Protein 3B55 (pdb70)

Radius of gyration: 21.85 Å; Cα contacts (8 Å, |Δi|>4): 757; chains: 1; bounding box: 53×56×57 Å

InterPro domains:
  IPR007815 Erythromycin esterase [PF05139] (102-435)
  IPR007815 Erythromycin esterase [cd14728] (72-435)
  IPR014622 Uncharacterised conserved protein UCP036794, erythromycin esterase-type [PIRSF036794] (24-443)
  IPR052036 Hydrolase/Phosphoribosyltransferase-associated [PTHR31299] (7-443)

Secondary structure (DSSP, 8-state):
---HHHHHHHHHHH-EEE----TTS-SGGGGGG---TT-SEEEEEES-TTBHHHH--HHHHHHHHHHS---EEEESS-HHHHHHHHHHHHHS-S-GGGTS-GGG-B---HHHHHHHHHHH-TT-S---EEE---S---HHHHHHHHHHHHHHHGGGTHHHHHHHHHHGGGS---TTTTS-HHHHHHHHHHHHHHHHHHHHTGGGGTTTSHHHHHHHHHHHHHHHHH-----TT-TTHHHHHHHH--HHHHHHHHHH-SEEEEEEHHHHSS---TTT-SS-HHHHHHHHHGGGEEEEEEEEEEEEEEEE-TTS-EEEEEE-----TTSHHHHHHTSS-SEEEEEGGG--HHHHHHHTS-EEEE---SB-BTTB-SEEEE-HHHH-SEEEEEEEE-B--B--

Nearest PDB structures (foldseek):
  3b55-assembly1_A  TM=1.003E+00  e=3.475E-79  Bacillus cereus ATCC 14579
  2qgm-assembly1_A  TM=9.489E-01  e=2.208E-39  Bacillus cereus ATCC 14579
  6xcs-assembly2_B  TM=7.764E-01  e=4.820E-17  Klebsiella pneumoniae

B-factor: mean 20.78, std 11.44, range [3.84, 71.62]

Foldseek 3Di:
DDDLVVLLVVCLVFWQFDPALQQPDDLVSVVVVPVLDQFWEEEEAAQALWFASSLSSLNVVVCCVVPVPAAEEEEQFAQQLLVQLQCCLQPVDDDNLVSGDQSNSFPSCVSSVVLSVVNVDPPDPGHHGYGYFQQFQACVLVVLLLVLCCVQPVVCCVVQVCLVVVLHVQRRHVSQLVDDLVVLVVNLVSLVSSLVSCVVCLVSRVNVDLSSLVNSVSSVSSNLRSCNSDDPVCQLVVQQSRQVNLVRQVSCCVRPIRYYYYYHLQQQFCAHVVVRHPDHSNVVPCVVRPSSYAYEYEAEAFEWTWAQEPVGRTDRPGTHDPPDSQAPRNSNLVNPHQKTKGFLVPDDDPSVVSLQDWTKGQNHDRYDDPPDDRIDIDRNSRGHRMYMYHYYTYTGRRDD

Organism: Bacillus cereus (strain ATCC 14579 / DSM 31 / CCUG 7414 / JCM 2152 / NBRC 15305 / NCIMB 9373 / NCTC 2599 / NRRL B-3711) (NCBI:txid226900)

Sequence (400 aa):
PYNTNQIAKWLEAHAKPLKTTNPTASLNDLKPLKNVGSASIVGLGEATHGAHEVFTKHRIVKYLVSEKGFTNLVLEEGWDRALELDRYVLTGKGNPSQHLTPVFKTKELDLLDWIRQYNANPKHKSKVRVIGDIQSVNENVYNNIIEYIKANNSKLLPRVEEKIKGLIPVTKDNTFESLTKEEKEKYVLDAKTISALLEENKSYLNGKSKEFAWIKQNARIIEQFTTLATPPDKPADFYLKHDIAYENAKWTEEHLGKTIVWGHNGHVSKTNLSFIYPKVAGQHLAEYYGKRYVSIGTSVYEGQYNVKNSDGEFGPYGTLKSDDPNSYNYIFGQVKKDQFFIDLRKANGVTKTWLNEQHPIFAGITTEGPDIPKTVDISLGKAFDILVQIQKVSPSQVHQ

Solvent-accessible surface area: 17874 Å² total

Structure (mmCIF, N/CA/C/O backbone):
data_3B55
#
_entry.id   3B55
#
_cell.length_a   49.893
_cell.length_b   67.710
_cell.length_c   119.898
_cell.angle_alpha   90.00
_cell.angle_beta   90.00
_cell.angle_gamma   90.00
#
_symmetry.space_group_name_H-M   'P 21 21 21'
#
loop_
_entity.id
_entity.type
_entity.pdbx_description
1 polymer 'Succinoglycan biosynthesis protein'
2 non-polymer 'CALCIUM ION'
3 water water
#
loop_
_atom_site.group_PDB
_atom_site.id
_atom_site.type_symbol
_atom_site.label_atom_id
_atom_site.label_alt_id
_atom_site.label_comp_id
_atom_site.label_asym_id
_atom_site.label_entity_id
_atom_site.label_seq_id
_atom_site.pdbx_PDB_ins_code
_atom_site.Cartn_x
_atom_site.Cartn_y
_atom_site.Cartn_z
_atom_site.occupancy
_atom_site.B_iso_or_equiv
_atom_site.auth_seq_id
_atom_site.auth_comp_id
_atom_site.auth_asym_id
_atom_site.auth_atom_id
_atom_site.pdbx_PDB_model_num
ATOM 1 N N . PRO A 1 36 ? 62.293 53.074 24.726 1.00 31.14 36 PRO A N 1
ATOM 2 C CA . PRO A 1 36 ? 61.612 53.952 25.719 1.00 32.41 36 PRO A CA 1
ATOM 3 C C . PRO A 1 36 ? 60.224 54.336 25.212 1.00 31.52 36 PRO A C 1
ATOM 4 O O . PRO A 1 36 ? 60.092 55.237 24.382 1.00 32.66 36 PRO A O 1
ATOM 6 N N . TYR A 1 37 ? 59.185 53.661 25.703 1.00 32.11 37 TYR A N 1
ATOM 7 C CA . TYR A 1 37 ? 57.829 53.957 25.243 1.00 31.25 37 TYR A CA 1
ATOM 8 C C . TYR A 1 37 ? 57.279 55.295 25.713 1.00 29.90 37 TYR A C 1
ATOM 9 O O . TYR A 1 37 ? 57.668 55.821 26.756 1.00 30.17 37 TYR A O 1
ATOM 18 N N . ASN A 1 38 ? 56.354 55.817 24.914 1.00 29.63 38 ASN A N 1
ATOM 19 C CA . ASN A 1 38 ? 55.698 57.105 25.128 1.00 29.61 38 ASN A CA 1
ATOM 20 C C . ASN A 1 38 ? 54.248 56.898 25.564 1.00 28.00 38 ASN A C 1
ATOM 21 O O . ASN A 1 38 ? 53.399 56.524 24.748 1.00 23.53 38 ASN A O 1
ATOM 26 N N . THR A 1 39 ? 53.970 57.163 26.841 1.00 26.28 39 THR A N 1
ATOM 27 C CA . THR A 1 39 ? 52.630 56.990 27.405 1.00 29.10 39 THR A CA 1
ATOM 28 C C . THR A 1 39 ? 51.526 57.800 26.719 1.00 29.02 39 THR A C 1
ATOM 29 O O . THR A 1 39 ? 50.347 57.512 26.911 1.00 29.40 39 THR A O 1
ATOM 33 N N . ASN A 1 40 ? 51.888 58.824 25.951 1.00 27.71 40 ASN A N 1
ATOM 34 C CA . ASN A 1 40 ? 50.872 59.602 25.259 1.00 28.10 40 ASN A CA 1
ATOM 35 C C . ASN A 1 40 ? 50.404 58.790 24.059 1.00 28.36 40 ASN A C 1
ATOM 36 O O . ASN A 1 40 ? 49.252 58.899 23.640 1.00 26.21 40 ASN A O 1
ATOM 41 N N . GLN A 1 41 ? 51.304 57.968 23.519 1.00 26.77 41 GLN A N 1
ATOM 42 C CA . GLN A 1 41 ? 50.985 57.113 22.377 1.00 28.21 41 GLN A CA 1
ATOM 43 C C . GLN A 1 41 ? 50.186 55.907 22.859 1.00 27.63 41 GLN A C 1
ATOM 44 O O . GLN A 1 41 ? 49.306 55.397 22.161 1.00 26.76 41 GLN A O 1
ATOM 50 N N . ILE A 1 42 ? 50.503 55.453 24.064 1.00 27.09 42 ILE A N 1
ATOM 51 C CA . ILE A 1 42 ? 49.807 54.316 24.648 1.00 25.35 42 ILE A CA 1
ATOM 52 C C . ILE A 1 42 ? 48.331 54.678 24.804 1.00 24.26 42 ILE A C 1
ATOM 53 O O . ILE A 1 42 ? 47.453 53.880 24.482 1.00 19.14 42 ILE A O 1
ATOM 58 N N . ALA A 1 43 ? 48.074 55.893 25.290 1.00 25.43 43 ALA A N 1
ATOM 59 C CA . ALA A 1 43 ? 46.712 56.376 25.504 1.00 26.61 43 ALA A CA 1
ATOM 60 C C . ALA A 1 43 ? 45.928 56.473 24.198 1.00 29.64 43 ALA A C 1
ATOM 61 O O . ALA A 1 43 ? 44.696 56.493 24.207 1.00 28.64 43 ALA A O 1
ATOM 63 N N . LYS A 1 44 ? 46.644 56.544 23.079 1.00 29.61 44 LYS A N 1
ATOM 64 C CA . LYS A 1 44 ? 46.005 56.629 21.775 1.00 31.62 44 LYS A CA 1
ATOM 65 C C . LYS A 1 44 ? 45.695 55.230 21.263 1.00 27.88 44 LYS A C 1
ATOM 66 O O . LYS A 1 44 ? 44.731 55.031 20.526 1.00 32.07 44 LYS A O 1
ATOM 72 N N . TRP A 1 45 ? 46.517 54.263 21.657 1.00 28.53 45 TRP A N 1
ATOM 73 C CA . TRP A 1 45 ? 46.319 52.871 21.258 1.00 24.63 45 TRP A CA 1
ATOM 74 C C . TRP A 1 45 ? 45.102 52.357 22.029 1.00 22.89 45 TRP A C 1
ATOM 75 O O . TRP A 1 45 ? 44.297 51.586 21.504 1.00 23.71 45 TRP A O 1
ATOM 86 N N . LEU A 1 46 ? 44.982 52.797 23.279 1.00 21.34 46 LEU A N 1
ATOM 87 C CA . LEU A 1 46 ? 43.868 52.410 24.141 1.00 21.25 46 LEU A CA 1
ATOM 88 C C . LEU A 1 46 ? 42.552 52.919 23.570 1.00 22.03 46 LEU A C 1
ATOM 89 O O . LEU A 1 46 ? 41.529 52.238 23.640 1.00 21.12 46 LEU A O 1
ATOM 94 N N . GLU A 1 47 ? 42.589 54.120 23.003 1.00 23.01 47 GLU A N 1
ATOM 95 C CA . GLU A 1 47 ? 41.405 54.738 22.421 1.00 25.93 47 GLU A CA 1
ATOM 96 C C . GLU A 1 47 ? 40.923 53.974 21.186 1.00 24.61 47 GLU A C 1
ATOM 97 O O . GLU A 1 47 ? 39.721 53.818 20.965 1.00 24.83 47 GLU A O 1
ATOM 103 N N . ALA A 1 48 ? 41.869 53.500 20.388 1.00 23.90 48 ALA A N 1
ATOM 104 C CA . ALA A 1 48 ? 41.544 52.765 19.175 1.00 25.62 48 ALA A CA 1
ATOM 105 C C . ALA A 1 48 ? 41.033 51.354 19.451 1.00 26.12 48 ALA A C 1
ATOM 106 O O . ALA A 1 48 ? 40.349 50.769 18.615 1.00 29.23 48 ALA A O 1
ATOM 108 N N . HIS A 1 49 ? 41.357 50.804 20.617 1.00 26.44 49 HIS A N 1
ATOM 109 C CA . HIS A 1 49 ? 40.915 49.450 20.951 1.00 24.82 49 HIS A CA 1
ATOM 110 C C . HIS A 1 49 ? 39.843 49.397 22.032 1.00 23.03 49 HIS A C 1
ATOM 111 O O . HIS A 1 49 ? 39.360 48.323 22.392 1.00 23.68 49 HIS A O 1
ATOM 118 N N . ALA A 1 50 ? 39.471 50.559 22.551 1.00 21.02 50 ALA A N 1
ATOM 119 C CA . ALA A 1 50 ? 38.459 50.616 23.589 1.00 17.82 50 ALA A CA 1
ATOM 120 C C . ALA A 1 50 ? 37.072 50.385 23.013 1.00 17.82 50 ALA A C 1
ATOM 121 O O . ALA A 1 50 ? 36.754 50.878 21.927 1.00 15.12 50 ALA A O 1
ATOM 123 N N . LYS A 1 51 ? 36.261 49.618 23.744 1.00 17.77 51 LYS A N 1
ATOM 124 C CA . LYS A 1 51 ? 34.886 49.333 23.347 1.00 15.46 51 LYS A CA 1
ATOM 125 C C . LYS A 1 51 ? 34.066 50.364 24.116 1.00 15.04 51 LYS A C 1
ATOM 126 O O . LYS A 1 51 ? 33.987 50.311 25.344 1.00 15.24 51 LYS A O 1
ATOM 132 N N . PRO A 1 52 ? 33.447 51.323 23.406 1.00 14.62 52 PRO A N 1
ATOM 133 C CA . PRO A 1 52 ? 32.646 52.363 24.059 1.00 15.02 52 PRO A CA 1
ATOM 134 C C . PRO A 1 52 ? 31.394 51.909 24.792 1.00 16.46 52 PRO A C 1
ATOM 135 O O . PRO A 1 52 ? 30.628 51.084 24.299 1.00 19.39 52 PRO A O 1
ATOM 139 N N . LEU A 1 53 ? 31.209 52.467 25.981 1.00 19.04 53 LEU A N 1
ATOM 140 C CA . LEU A 1 53 ? 30.051 52.191 26.816 1.00 21.69 53 LEU A CA 1
ATOM 141 C C . LEU A 1 5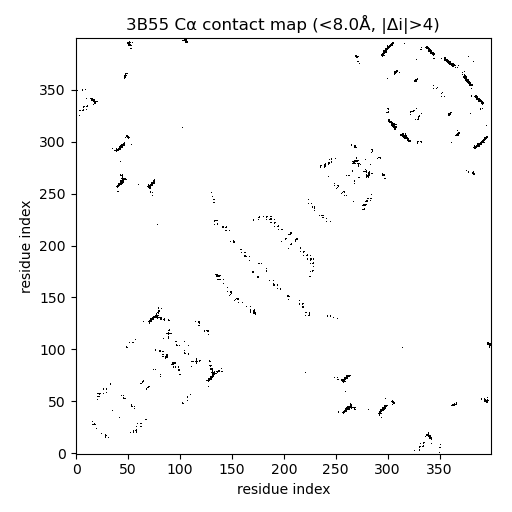3 ? 29.194 53.440 26.698 1.00 21.54 53 LEU A C 1
ATOM 142 O O . LEU A 1 53 ? 29.633 54.545 27.020 1.00 21.07 53 LEU A O 1
ATOM 147 N N . LYS A 1 54 ? 27.973 53.258 26.217 1.00 23.07 54 LYS A N 1
ATOM 148 C CA . LYS A 1 54 ? 27.052 54.365 26.005 1.00 19.81 54 LYS A CA 1
ATOM 149 C C . LYS A 1 54 ? 26.572 55.056 27.282 1.00 20.21 54 LYS A C 1
ATOM 150 O O . LYS A 1 54 ? 26.440 56.279 27.318 1.00 18.90 54 LYS A O 1
ATOM 156 N N . THR A 1 55 ? 26.315 54.283 28.333 1.00 19.52 55 THR A N 1
ATOM 157 C CA . THR A 1 55 ? 25.834 54.850 29.593 1.00 18.20 55 THR A CA 1
ATOM 158 C C . THR A 1 55 ? 26.267 53.982 30.768 1.00 19.35 55 THR A C 1
ATOM 159 O O . THR A 1 55 ? 26.954 52.977 30.585 1.00 17.70 55 THR A O 1
ATOM 163 N N . THR A 1 56 ? 25.853 54.390 31.968 1.00 18.73 56 THR A N 1
ATOM 164 C CA . THR A 1 56 ? 26.104 53.640 33.199 1.00 17.79 56 THR A CA 1
ATOM 165 C C . THR A 1 56 ? 24.725 53.361 33.818 1.00 17.45 56 THR A C 1
ATOM 166 O O . THR A 1 56 ? 24.617 52.826 34.920 1.00 16.20 56 THR A O 1
ATOM 170 N N . ASN A 1 57 ? 23.677 53.732 33.083 1.00 17.14 57 ASN A N 1
ATOM 171 C CA . ASN A 1 57 ? 22.291 53.533 33.515 1.00 16.29 57 ASN A CA 1
ATOM 172 C C . ASN A 1 57 ? 21.947 52.043 33.427 1.00 17.42 57 ASN A C 1
ATOM 173 O O . ASN A 1 57 ? 22.053 51.428 32.360 1.00 17.36 57 ASN A O 1
ATOM 178 N N . PRO A 1 58 ? 21.520 51.443 34.545 1.00 15.42 58 PRO A N 1
ATOM 179 C CA . PRO A 1 58 ? 21.170 50.018 34.569 1.00 15.93 58 PRO A CA 1
ATOM 180 C C . PRO A 1 58 ? 20.038 49.580 33.636 1.00 17.14 58 PRO A C 1
ATOM 181 O O . PRO A 1 58 ? 20.040 48.443 33.163 1.00 16.70 58 PRO A O 1
ATOM 185 N N . THR A 1 59 ? 19.084 50.470 33.369 1.00 18.76 59 THR A N 1
ATOM 186 C CA . THR A 1 59 ? 17.945 50.132 32.520 1.00 21.42 59 THR A CA 1
ATOM 187 C C . THR A 1 59 ? 18.163 50.391 31.035 1.00 22.39 59 THR A C 1
ATOM 188 O O . THR A 1 59 ? 17.284 50.116 30.223 1.00 23.71 59 THR A O 1
ATOM 192 N N . ALA A 1 60 ? 19.324 50.923 30.676 1.00 20.03 60 ALA A N 1
ATOM 193 C CA . ALA A 1 60 ? 19.611 51.185 29.274 1.00 20.46 60 ALA A CA 1
ATOM 194 C C . ALA A 1 60 ? 19.902 49.871 28.551 1.00 23.57 60 ALA A C 1
ATOM 195 O O . ALA A 1 60 ? 20.243 48.867 29.179 1.00 23.67 60 ALA A O 1
ATOM 19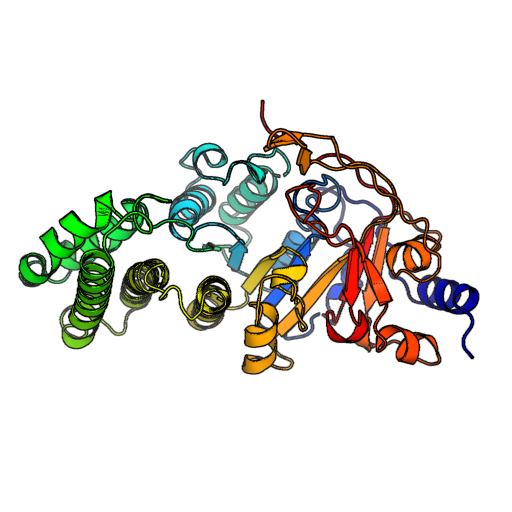7 N N . SER A 1 61 ? 19.751 49.884 27.230 1.00 22.34 61 SER A N 1
ATOM 198 C CA . SER A 1 61 ? 20.007 48.709 26.404 1.00 21.44 61 SER A CA 1
ATOM 199 C C . SER A 1 61 ? 21.362 48.086 26.753 1.00 22.17 61 SER A C 1
ATOM 200 O O . SER A 1 61 ? 22.307 48.793 27.089 1.00 20.15 61 SER A O 1
ATOM 203 N N . LEU A 1 62 ? 21.450 46.762 26.672 1.00 21.64 62 LEU A N 1
ATOM 204 C CA . LEU A 1 62 ? 22.687 46.048 26.981 1.00 22.05 62 LEU A CA 1
ATOM 205 C C . LEU A 1 62 ? 23.555 45.838 25.738 1.00 20.89 62 LEU A C 1
ATOM 206 O O . LEU A 1 62 ? 24.606 45.194 25.801 1.00 19.98 62 LEU A O 1
ATOM 211 N N . ASN A 1 63 ? 23.118 46.394 24.614 1.00 19.84 63 ASN A N 1
ATOM 212 C CA . ASN A 1 63 ? 23.838 46.241 23.354 1.00 21.68 63 ASN A CA 1
ATOM 213 C C . ASN A 1 63 ? 25.310 46.618 23.330 1.00 20.63 63 ASN A C 1
ATOM 214 O O . ASN A 1 63 ? 26.088 45.980 22.626 1.00 19.69 63 ASN A O 1
ATOM 219 N N . ASP A 1 64 ? 25.707 47.638 24.085 1.00 17.02 64 ASP A N 1
ATOM 220 C CA . ASP A 1 64 ? 27.109 48.034 24.083 1.00 16.33 64 ASP A CA 1
ATOM 221 C C . ASP A 1 64 ? 28.000 47.018 24.792 1.00 14.15 64 ASP A C 1
ATOM 222 O O . ASP A 1 64 ? 29.222 47.084 24.685 1.00 14.30 64 ASP A O 1
ATOM 227 N N . LEU A 1 65 ? 27.387 46.071 25.498 1.00 13.12 65 LEU A N 1
ATOM 228 C CA . LEU A 1 65 ? 28.139 45.043 26.222 1.00 15.44 65 LEU A CA 1
ATOM 229 C C . LEU A 1 65 ? 28.371 43.760 25.415 1.00 16.27 65 LEU A C 1
ATOM 230 O O . LEU A 1 65 ? 29.035 42.834 25.882 1.00 14.83 65 LEU A O 1
ATOM 235 N N . LYS A 1 66 ? 27.832 43.718 24.201 1.00 16.66 66 LYS A N 1
ATOM 236 C CA . LYS A 1 66 ? 27.972 42.553 23.333 1.00 19.05 66 LYS A CA 1
ATOM 237 C C . LYS A 1 66 ? 29.412 42.076 23.137 1.00 16.79 66 LYS A C 1
ATOM 238 O O . LYS A 1 66 ? 29.657 40.875 23.040 1.00 19.43 66 LYS A O 1
ATOM 244 N N . PRO A 1 67 ? 30.384 43.004 23.050 1.00 15.53 67 PRO A N 1
ATOM 245 C CA . PRO A 1 67 ? 31.785 42.593 22.863 1.00 14.63 67 PRO A CA 1
ATOM 246 C C . PRO A 1 67 ? 32.302 41.732 24.016 1.00 14.64 67 PRO A C 1
ATOM 247 O O . PRO A 1 67 ? 33.341 41.081 23.913 1.00 15.15 67 PRO A O 1
ATOM 251 N N . LEU A 1 68 ? 31.555 41.720 25.111 1.00 11.86 68 LEU A N 1
ATOM 252 C CA . LEU A 1 68 ? 31.938 40.959 26.293 1.00 13.83 68 LEU A CA 1
ATOM 253 C C . LEU A 1 68 ? 31.698 39.458 26.106 1.00 15.24 68 LEU A C 1
ATOM 254 O O . LEU A 1 68 ? 32.389 38.631 26.703 1.00 14.12 68 LEU A O 1
ATOM 259 N N . LYS A 1 69 ? 30.732 39.106 25.262 1.00 14.60 69 LYS A N 1
ATOM 260 C CA . LYS A 1 69 ? 30.421 37.698 25.024 1.00 16.63 69 LYS A CA 1
ATOM 261 C C . LYS A 1 69 ? 31.689 36.880 24.790 1.00 19.03 69 LYS A C 1
ATOM 262 O O . LYS A 1 69 ? 31.988 35.948 25.545 1.00 24.10 69 LYS A O 1
ATOM 268 N N . ASN A 1 70 ? 32.443 37.241 23.755 1.00 18.80 70 ASN A N 1
ATOM 269 C CA . ASN A 1 70 ? 33.662 36.517 23.437 1.00 19.62 70 ASN A CA 1
ATOM 270 C C . ASN A 1 70 ? 34.848 36.794 24.359 1.00 18.65 70 ASN A C 1
ATOM 271 O O . ASN A 1 70 ? 35.777 35.998 24.416 1.00 20.46 70 ASN A O 1
ATOM 284 N N . VAL A 1 72 ? 34.677 37.052 27.696 1.00 18.19 72 VAL A N 1
ATOM 285 C CA . VAL A 1 72 ? 34.449 36.146 28.816 1.00 17.64 72 VAL A CA 1
ATOM 286 C C . VAL A 1 72 ? 34.558 34.700 28.343 1.00 18.53 72 VAL A C 1
ATOM 287 O O . VAL A 1 72 ? 35.089 33.848 29.053 1.00 22.61 72 VAL A O 1
ATOM 291 N N . GLY A 1 73 ? 34.039 34.423 27.149 1.00 19.79 73 GLY A N 1
ATOM 292 C CA . GLY A 1 73 ? 34.107 33.078 26.598 1.00 16.12 73 GLY A CA 1
ATOM 293 C C . GLY A 1 73 ? 33.353 32.030 27.391 1.00 17.12 73 GLY A C 1
ATOM 294 O O . GLY A 1 73 ? 32.185 32.220 27.736 1.00 17.87 73 GLY A O 1
ATOM 295 N N . SER A 1 74 ? 34.025 30.918 27.678 1.00 15.64 74 SER A N 1
ATOM 296 C CA . SER A 1 74 ? 33.414 29.825 28.423 1.00 17.17 74 SER A CA 1
ATOM 297 C C . SER A 1 74 ? 33.827 29.791 29.903 1.00 16.69 74 SER A C 1
ATOM 298 O O . SER A 1 74 ? 33.694 28.767 30.566 1.00 18.15 74 SER A O 1
ATOM 301 N N . ALA A 1 75 ? 34.329 30.909 30.416 1.00 15.33 75 ALA A N 1
ATOM 302 C CA . ALA A 1 75 ? 34.739 30.985 31.819 1.00 14.41 75 ALA A CA 1
ATOM 303 C C . ALA A 1 75 ? 33.583 30.585 32.729 1.00 12.52 75 ALA A C 1
ATOM 304 O O . ALA A 1 75 ? 32.426 30.919 32.462 1.00 11.88 75 ALA A O 1
ATOM 306 N N . SER A 1 76 ? 33.906 29.884 33.811 1.00 10.28 76 SER A N 1
ATOM 307 C CA . SER A 1 76 ? 32.908 29.415 34.775 1.00 9.81 76 SER A CA 1
ATOM 308 C C . SER A 1 76 ? 32.670 30.418 35.897 1.00 6.64 76 SER A C 1
ATOM 309 O O . SER A 1 76 ? 31.631 30.402 36.560 1.00 8.01 76 SER A O 1
ATOM 312 N N . ILE A 1 77 ? 33.647 31.283 36.118 1.00 6.99 77 ILE A N 1
ATOM 313 C CA . ILE A 1 77 ? 33.551 32.245 37.195 1.00 7.42 77 ILE A CA 1
ATOM 314 C C . ILE A 1 77 ? 34.265 33.520 36.790 1.00 8.38 77 ILE A C 1
ATOM 315 O O . ILE A 1 77 ? 35.421 33.500 36.369 1.00 8.96 77 ILE A O 1
ATOM 320 N N . VAL A 1 78 ? 33.538 34.627 36.891 1.00 9.90 78 VAL A N 1
ATOM 321 C CA . VAL A 1 78 ? 34.031 35.941 36.506 1.00 7.90 78 VAL A CA 1
ATOM 322 C C . VAL A 1 78 ? 34.089 36.909 37.678 1.00 10.78 78 VAL A C 1
ATOM 323 O O . VAL A 1 78 ? 33.069 37.194 38.311 1.00 8.62 78 VAL A O 1
ATOM 327 N N . GLY A 1 79 ? 35.291 37.409 37.956 1.00 9.91 79 GLY A N 1
ATOM 328 C CA . GLY A 1 79 ? 35.471 38.360 39.036 1.00 7.08 79 GLY A CA 1
ATOM 329 C C . GLY A 1 79 ? 35.099 39.734 38.501 1.00 9.78 79 GLY A C 1
ATOM 330 O O . GLY A 1 79 ? 35.552 40.120 37.422 1.00 7.34 79 GLY A O 1
ATOM 331 N N . LEU A 1 80 ? 34.273 40.473 39.237 1.00 9.40 80 LEU A N 1
ATOM 332 C CA . LEU A 1 80 ? 33.848 41.801 38.805 1.00 6.79 80 LEU A CA 1
ATOM 333 C C . LEU A 1 80 ? 34.188 42.776 39.923 1.00 8.87 80 LEU A C 1
ATOM 334 O O . LEU A 1 80 ? 33.422 42.944 40.874 1.00 8.32 80 LEU A O 1
ATOM 339 N N . GLY A 1 81 ? 35.340 43.430 39.800 1.00 8.12 81 GLY A N 1
ATOM 340 C CA . GLY A 1 81 ? 35.761 44.345 40.848 1.00 3.97 81 GLY A CA 1
ATOM 341 C C . GLY A 1 81 ? 35.321 45.787 40.761 1.00 6.88 81 GLY A C 1
ATOM 342 O O . GLY A 1 81 ? 34.998 46.292 39.691 1.00 7.49 81 GLY A O 1
ATOM 343 N N . GLU A 1 82 ? 35.292 46.448 41.914 1.00 6.69 82 GLU A N 1
ATOM 344 C CA . GLU A 1 82 ? 34.915 47.859 41.975 1.00 10.20 82 GLU A CA 1
ATOM 345 C C . GLU A 1 82 ? 36.122 48.638 42.464 1.00 7.58 82 GLU A C 1
ATOM 346 O O . GLU A 1 82 ? 36.705 48.300 43.489 1.00 7.26 82 GLU A O 1
ATOM 352 N N . ALA A 1 83 ? 36.516 49.659 41.709 1.00 8.48 83 ALA A N 1
ATOM 353 C CA . ALA A 1 83 ? 37.677 50.461 42.076 1.00 12.07 83 ALA A CA 1
ATOM 354 C C . ALA A 1 83 ? 37.547 50.983 43.497 1.00 8.74 83 ALA A C 1
ATOM 355 O O . ALA A 1 83 ? 38.542 51.179 44.180 1.00 13.71 83 ALA A O 1
ATOM 357 N N . THR A 1 84 ? 36.312 51.192 43.930 1.00 10.79 84 THR A N 1
ATOM 358 C CA . THR A 1 84 ? 36.017 51.691 45.268 1.00 11.37 84 THR A CA 1
ATOM 359 C C . THR A 1 84 ? 34.605 51.291 45.674 1.00 10.45 84 THR A C 1
ATOM 360 O O . THR A 1 84 ? 33.755 51.053 44.815 1.00 11.14 84 THR A O 1
ATOM 364 N N . HIS A 1 85 ? 34.353 51.237 46.979 1.00 8.37 85 HIS A N 1
ATOM 365 C CA . HIS A 1 85 ? 33.026 50.887 47.473 1.00 9.34 85 HIS A CA 1
ATOM 366 C C . HIS A 1 85 ? 32.116 52.097 47.626 1.00 9.74 85 HIS A C 1
ATOM 367 O O . HIS A 1 85 ? 30.998 51.964 48.120 1.00 10.40 85 HIS A O 1
ATOM 374 N N . GLY A 1 86 ? 32.573 53.271 47.207 1.00 7.54 86 GLY A N 1
ATOM 375 C CA . GLY A 1 86 ? 31.737 54.449 47.370 1.00 8.99 86 GLY A CA 1
ATOM 376 C C . GLY A 1 86 ? 31.405 55.281 46.144 1.00 7.99 86 GLY A C 1
ATOM 377 O O . GLY A 1 86 ? 31.224 56.490 46.263 1.00 5.93 86 GLY A O 1
ATOM 378 N N . ALA A 1 87 ? 31.312 54.659 44.973 1.00 7.93 87 ALA A N 1
ATOM 379 C CA . ALA A 1 87 ? 30.977 55.404 43.762 1.00 10.52 87 ALA A CA 1
ATOM 380 C C . ALA A 1 87 ? 29.712 54.863 43.097 1.00 12.52 87 ALA A C 1
ATOM 381 O O . ALA A 1 87 ? 29.550 53.650 42.919 1.00 11.65 87 ALA A O 1
ATOM 383 N N . HIS A 1 88 ? 28.827 55.785 42.728 1.00 9.60 88 HIS A N 1
ATOM 384 C CA . HIS A 1 88 ? 27.552 55.472 42.091 1.00 9.38 88 HIS A CA 1
ATOM 385 C C . HIS A 1 88 ? 27.672 54.792 40.726 1.00 9.71 88 HIS A C 1
ATOM 386 O O . HIS A 1 88 ? 27.087 53.731 40.499 1.00 12.12 88 HIS A O 1
ATOM 393 N N . GLU A 1 89 ? 28.428 55.409 39.824 1.00 9.89 89 GLU A N 1
ATOM 394 C CA . GLU A 1 89 ? 28.612 54.892 38.468 1.00 11.30 89 GLU A CA 1
ATOM 395 C C . GLU A 1 89 ? 29.298 53.541 38.455 1.00 11.51 89 GLU A C 1
ATOM 396 O O . GLU A 1 89 ? 29.037 52.715 37.577 1.00 11.74 89 GLU A O 1
ATOM 402 N N . VAL A 1 90 ? 30.182 53.311 39.419 1.00 10.69 90 VAL A N 1
ATOM 403 C CA . VAL A 1 90 ? 30.872 52.035 39.473 1.00 11.90 90 VAL A CA 1
ATOM 404 C C . VAL A 1 90 ? 29.858 50.950 39.796 1.00 12.43 90 VAL A C 1
ATOM 405 O O . VAL A 1 90 ? 29.843 49.895 39.154 1.00 10.95 90 VAL A O 1
ATOM 409 N N . PHE A 1 91 ? 29.003 51.210 40.781 1.00 11.51 91 PHE A N 1
ATOM 410 C CA . PHE A 1 91 ? 27.976 50.241 41.146 1.00 11.74 91 PHE A CA 1
ATOM 411 C C . PHE A 1 91 ? 27.018 49.977 39.984 1.00 10.90 91 PHE A C 1
ATOM 412 O O . PHE A 1 91 ? 26.788 48.828 39.621 1.00 12.43 91 PHE A O 1
ATOM 420 N N . THR A 1 92 ? 26.461 51.035 39.395 1.00 10.30 92 THR A N 1
ATOM 421 C CA . THR A 1 92 ? 25.511 50.847 38.306 1.00 9.28 92 THR A CA 1
ATOM 422 C C . THR A 1 92 ? 26.103 50.168 37.078 1.00 9.28 92 THR A C 1
ATOM 423 O O . THR A 1 92 ? 25.417 49.397 36.411 1.00 7.23 92 THR A O 1
ATOM 435 N N . LYS A 1 94 ? 28.455 47.985 37.143 1.00 9.59 94 LYS A N 1
ATOM 436 C CA . LYS A 1 94 ? 28.643 46.585 37.501 1.00 8.41 94 LYS A CA 1
ATOM 437 C C . LYS A 1 94 ? 27.291 45.878 37.453 1.00 9.41 94 LYS A C 1
ATOM 438 O O . LYS A 1 94 ? 27.204 44.684 37.165 1.00 7.44 94 LYS A O 1
ATOM 444 N N . HIS A 1 95 ? 26.240 46.639 37.736 1.00 7.72 95 HIS A N 1
ATOM 445 C CA . HIS A 1 95 ? 24.881 46.127 37.710 1.00 8.27 95 HIS A CA 1
ATOM 446 C C . HIS A 1 95 ? 24.562 45.742 36.259 1.00 9.29 95 HIS A C 1
ATOM 447 O O . HIS A 1 95 ? 24.038 44.660 35.988 1.00 8.52 95 HIS A O 1
ATOM 454 N N . ARG A 1 96 ? 24.900 46.628 35.330 1.00 9.73 96 ARG A N 1
ATOM 455 C CA . ARG A 1 96 ? 24.652 46.378 33.917 1.00 6.74 96 ARG A CA 1
ATOM 456 C C . ARG A 1 96 ? 25.357 45.117 33.418 1.00 9.79 96 ARG A C 1
ATOM 457 O O . ARG A 1 96 ? 24.806 44.363 32.614 1.00 11.37 96 ARG A O 1
ATOM 465 N N . ILE A 1 97 ? 26.584 44.905 33.883 1.00 9.73 97 ILE A N 1
ATOM 466 C CA . ILE A 1 97 ? 27.366 43.743 33.482 1.00 9.97 97 ILE A CA 1
ATOM 467 C C . ILE A 1 97 ? 26.747 42.452 34.005 1.00 9.79 97 ILE A C 1
ATOM 468 O O . ILE A 1 97 ? 26.640 41.465 33.272 1.00 12.34 97 ILE A O 1
ATOM 473 N N . VAL A 1 98 ? 26.350 42.455 35.272 1.00 6.42 98 VAL A N 1
ATOM 474 C CA . VAL A 1 98 ? 25.710 41.280 35.846 1.00 8.77 98 VAL A CA 1
ATOM 475 C C . VAL A 1 98 ? 24.518 40.943 34.960 1.00 8.90 98 VAL A C 1
ATOM 476 O O . VAL A 1 98 ? 24.333 39.794 34.566 1.00 11.16 98 VAL A O 1
ATOM 480 N N . LYS A 1 99 ? 23.722 41.966 34.653 1.00 11.10 99 LYS A N 1
ATOM 481 C CA . LYS A 1 99 ? 22.544 41.827 33.802 1.00 11.89 99 LYS A CA 1
ATOM 482 C C . LYS A 1 99 ? 22.901 41.127 32.498 1.00 10.53 99 LYS A C 1
ATOM 483 O O . LYS A 1 99 ? 22.213 40.208 32.066 1.00 8.84 99 LYS A O 1
ATOM 489 N N . TYR A 1 100 ? 23.973 41.592 31.863 1.00 8.39 100 TYR A N 1
ATOM 490 C CA . TYR A 1 100 ? 24.429 41.013 30.607 1.00 9.46 100 TYR A CA 1
ATOM 491 C C . TYR A 1 100 ? 24.879 39.559 30.778 1.00 9.28 100 TYR A C 1
ATOM 492 O O . TYR A 1 100 ? 24.477 38.683 30.012 1.00 11.16 100 TYR A O 1
ATOM 501 N N . LEU A 1 101 ? 25.730 39.316 31.773 1.00 10.58 101 LEU A N 1
ATOM 502 C CA . LEU A 1 101 ? 26.235 37.980 32.040 1.00 11.50 101 LEU A CA 1
ATOM 503 C C . LEU A 1 101 ? 25.111 37.005 32.403 1.00 11.43 101 LEU A C 1
ATOM 504 O O . LEU A 1 101 ? 25.151 35.841 32.021 1.00 10.38 101 LEU A O 1
ATOM 509 N N . VAL A 1 102 ? 24.105 37.476 33.131 1.00 12.71 102 VAL A N 1
ATOM 510 C CA . VAL A 1 102 ? 22.990 36.607 33.509 1.00 11.78 102 VAL A CA 1
ATOM 511 C C . VAL A 1 102 ? 22.090 36.235 32.323 1.00 13.95 102 VAL A C 1
ATOM 512 O O . VAL A 1 102 ? 21.774 35.062 32.121 1.00 12.85 102 VAL A O 1
ATOM 516 N N . SER A 1 103 ? 21.682 37.224 31.532 1.00 15.44 103 SER A N 1
ATOM 517 C CA . SER A 1 103 ? 20.792 36.945 30.409 1.00 15.97 103 SER A CA 1
ATOM 518 C C . SER A 1 103 ? 21.444 36.548 29.082 1.00 17.85 103 SER A C 1
ATOM 519 O O . SER A 1 103 ? 20.753 36.086 28.178 1.00 18.68 103 SER A O 1
ATOM 522 N N . GLU A 1 104 ? 22.759 36.711 28.956 1.00 16.48 104 GLU A N 1
ATOM 523 C CA . GLU A 1 104 ? 23.434 36.342 27.716 1.00 16.69 104 GLU A CA 1
ATOM 524 C C . GLU A 1 104 ? 24.493 35.257 27.865 1.00 16.43 104 GLU A C 1
ATOM 525 O O . GLU A 1 104 ? 24.812 34.562 26.899 1.00 15.37 104 GLU A O 1
ATOM 531 N N . LYS A 1 105 ? 25.043 35.094 29.063 1.00 16.56 105 LYS A N 1
ATOM 532 C CA . LYS A 1 105 ? 26.080 34.086 29.232 1.00 15.46 105 LYS A CA 1
ATOM 533 C C . LYS A 1 105 ? 25.825 32.990 30.255 1.00 14.80 105 LYS A C 1
ATOM 534 O O . LYS A 1 105 ? 26.762 32.329 30.689 1.00 14.55 105 LYS A O 1
ATOM 540 N N . GLY A 1 106 ? 24.567 32.808 30.644 1.00 13.04 106 GLY A N 1
ATOM 541 C CA . GLY A 1 106 ? 24.212 31.755 31.587 1.00 10.13 106 GLY A CA 1
ATOM 542 C C . GLY A 1 106 ? 24.669 31.813 33.040 1.00 11.83 106 GLY A C 1
ATOM 543 O O . GLY A 1 106 ? 24.637 30.789 33.731 1.00 9.98 106 GLY A O 1
ATOM 544 N N . PHE A 1 107 ? 25.077 32.977 33.536 1.00 10.33 107 PHE A N 1
ATOM 545 C CA . PHE A 1 107 ? 25.502 33.041 34.931 1.00 9.10 107 PHE A CA 1
ATOM 546 C C . PHE A 1 107 ? 24.288 33.031 35.848 1.00 8.48 107 PHE A C 1
ATOM 547 O O . PHE A 1 107 ? 23.334 33.786 35.654 1.00 12.10 107 PHE A O 1
ATOM 555 N N . THR A 1 108 ? 24.330 32.159 36.848 1.00 7.29 108 THR A N 1
ATOM 556 C CA . THR A 1 108 ? 23.208 32.011 37.771 1.00 5.46 108 THR A CA 1
ATOM 557 C C . THR A 1 108 ? 23.500 32.278 39.250 1.00 7.40 108 THR A C 1
ATOM 558 O O . THR A 1 108 ? 22.630 32.065 40.101 1.00 7.57 108 THR A O 1
ATOM 562 N N . ASN A 1 109 ? 24.712 32.718 39.566 1.00 9.13 109 ASN A N 1
ATOM 563 C CA . ASN A 1 109 ? 25.046 33.001 40.954 1.00 7.80 109 ASN A CA 1
ATOM 564 C C . ASN A 1 109 ? 25.840 34.275 41.087 1.00 9.33 109 ASN A C 1
ATOM 565 O O . ASN A 1 109 ? 26.742 34.544 40.303 1.00 9.31 109 ASN A O 1
ATOM 570 N N . LEU A 1 110 ? 25.475 35.067 42.079 1.00 9.29 110 LEU A N 1
ATOM 571 C CA . LEU A 1 110 ? 26.166 36.306 42.348 1.00 10.34 110 LEU A CA 1
ATOM 572 C C . LEU A 1 110 ? 26.740 36.184 43.750 1.00 11.61 110 LEU A C 1
ATOM 573 O O . LEU A 1 110 ? 25.995 36.111 44.733 1.00 10.34 110 LEU A O 1
ATOM 578 N N . VAL A 1 111 ? 28.063 36.126 43.828 1.00 8.08 111 VAL A N 1
ATOM 579 C CA . VAL A 1 111 ? 28.740 36.036 45.104 1.00 10.35 111 VAL A CA 1
ATOM 580 C C . VAL A 1 111 ? 29.194 37.443 45.459 1.00 9.88 111 VAL A C 1
ATOM 581 O O . VAL A 1 111 ? 30.000 38.054 44.753 1.00 11.37 111 VAL A O 1
ATOM 585 N N . LEU A 1 112 ? 28.661 37.956 46.556 1.00 10.21 112 LEU A N 1
ATOM 586 C CA . LEU A 1 112 ? 28.991 39.298 47.003 1.00 12.39 112 LEU A CA 1
ATOM 587 C C . LEU A 1 112 ? 30.039 39.296 48.075 1.00 10.34 112 LEU A C 1
ATOM 588 O O . LEU A 1 112 ? 30.130 38.368 48.883 1.00 8.60 112 LEU A O 1
ATOM 593 N N . GLU A 1 113 ? 30.813 40.370 48.081 1.00 12.04 113 GLU A N 1
ATOM 594 C CA . GLU A 1 113 ? 31.832 40.556 49.079 1.00 13.33 113 GLU A CA 1
ATOM 595 C C . GLU A 1 113 ? 31.012 41.012 50.290 1.00 13.27 113 GLU A C 1
ATOM 596 O O . GLU A 1 113 ? 31.137 42.139 50.784 1.00 10.59 113 GLU A O 1
ATOM 602 N N . GLU A 1 114 ? 30.148 40.115 50.746 1.00 15.74 114 GLU A N 1
ATOM 603 C CA . GLU A 1 114 ? 29.271 40.378 51.877 1.00 17.22 114 GLU A CA 1
ATOM 604 C C . GLU A 1 114 ? 29.265 39.140 52.769 1.00 14.35 114 GLU A C 1
ATOM 605 O O . GLU A 1 114 ? 29.566 38.036 52.315 1.00 13.43 114 GLU A O 1
ATOM 611 N N . GLY A 1 115 ? 28.935 39.327 54.039 1.00 10.13 115 GLY A N 1
ATOM 612 C CA . GLY A 1 115 ? 28.904 38.204 54.954 1.00 10.05 115 GLY A CA 1
ATOM 613 C C . GLY A 1 115 ? 27.988 37.105 54.451 1.00 7.22 115 GLY A C 1
ATOM 614 O O . GLY A 1 115 ? 26.898 37.369 53.939 1.00 6.91 115 GLY A O 1
ATOM 615 N N . TRP A 1 116 ? 28.441 35.863 54.587 1.00 10.22 116 TRP A N 1
ATOM 616 C CA . TRP A 1 116 ? 27.664 34.713 54.156 1.00 11.70 116 TRP A CA 1
ATOM 617 C C . TRP A 1 116 ? 26.321 34.654 54.878 1.00 11.54 116 TRP A C 1
ATOM 618 O O . TRP A 1 116 ? 25.313 34.301 54.271 1.00 12.04 116 TRP A O 1
ATOM 629 N N . ASP A 1 117 ? 26.306 34.999 56.163 1.00 12.23 117 ASP A N 1
ATOM 630 C CA . ASP A 1 117 ? 25.063 34.967 56.930 1.00 16.09 117 ASP A CA 1
ATOM 631 C C . ASP A 1 117 ? 24.058 36.022 56.486 1.00 15.95 117 ASP A C 1
ATOM 632 O O . ASP A 1 117 ? 22.865 35.740 56.349 1.00 18.31 117 ASP A O 1
ATOM 637 N N . ARG A 1 118 ? 24.539 37.238 56.262 1.00 15.43 118 ARG A N 1
ATOM 638 C CA . ARG A 1 118 ? 23.672 38.328 55.850 1.00 14.11 118 ARG A CA 1
ATOM 639 C C . ARG A 1 118 ? 23.068 38.048 54.473 1.00 13.13 118 ARG A C 1
ATOM 640 O O . ARG A 1 118 ? 21.892 38.332 54.235 1.00 15.44 118 ARG A O 1
ATOM 648 N N . ALA A 1 119 ? 23.857 37.459 53.580 1.00 9.84 119 ALA A N 1
ATOM 649 C CA . ALA A 1 119 ? 23.373 37.151 52.236 1.00 7.46 119 ALA A CA 1
ATOM 650 C C . ALA A 1 119 ? 22.276 36.078 52.232 1.00 9.89 119 ALA A C 1
ATOM 651 O O . ALA A 1 119 ? 21.500 35.991 51.283 1.00 9.87 119 ALA A O 1
ATOM 653 N N . LEU A 1 120 ? 22.217 35.258 53.280 1.00 11.25 120 LEU A N 1
ATOM 654 C CA . LEU A 1 120 ? 21.186 34.228 53.369 1.00 11.01 120 LEU A CA 1
ATOM 655 C C . LEU A 1 120 ? 19.823 34.911 53.310 1.00 11.98 120 LEU A C 1
ATOM 656 O O . LEU A 1 120 ? 18.856 34.342 52.806 1.00 12.60 120 LEU A O 1
ATOM 661 N N . GLU A 1 121 ? 19.771 36.139 53.824 1.00 11.47 121 GLU A N 1
ATOM 662 C CA . GLU A 1 121 ? 18.551 36.939 53.853 1.00 12.20 121 GLU A CA 1
ATOM 663 C C . GLU A 1 121 ? 18.327 37.673 52.532 1.00 9.80 121 GLU A C 1
ATOM 664 O O . GLU A 1 121 ? 17.191 37.963 52.161 1.00 11.52 121 GLU A O 1
ATOM 670 N N . LEU A 1 122 ? 19.411 37.988 51.829 1.00 11.53 122 LEU A N 1
ATOM 671 C CA . LEU A 1 122 ? 19.296 38.681 50.554 1.00 12.05 122 LEU A CA 1
ATOM 672 C C . LEU A 1 122 ? 18.813 37.667 49.530 1.00 12.54 122 LEU A C 1
ATOM 673 O O . LEU A 1 122 ? 18.035 37.995 48.636 1.00 10.99 122 LEU A O 1
ATOM 678 N N . ASP A 1 123 ? 19.277 36.429 49.681 1.00 11.71 123 ASP A N 1
ATOM 679 C CA . ASP A 1 123 ? 18.894 35.349 48.787 1.00 11.63 123 ASP A CA 1
ATOM 680 C C . ASP A 1 123 ? 17.396 35.085 48.947 1.00 11.68 123 ASP A C 1
ATOM 681 O O . ASP A 1 123 ? 16.678 34.869 47.968 1.00 8.57 123 ASP A O 1
ATOM 686 N N . ARG A 1 124 ? 16.937 35.104 50.194 1.00 10.39 124 ARG A N 1
ATOM 687 C CA . ARG A 1 124 ? 15.530 34.886 50.495 1.00 14.83 124 ARG A CA 1
ATOM 688 C C . ARG A 1 124 ? 14.693 36.006 49.863 1.00 14.87 124 ARG A C 1
ATOM 689 O O . ARG A 1 124 ? 13.572 35.775 49.406 1.00 14.00 124 ARG A O 1
ATOM 697 N N . TYR A 1 125 ? 15.249 37.213 49.831 1.00 12.29 125 TYR A N 1
ATOM 698 C CA . TYR A 1 125 ? 14.556 38.349 49.240 1.00 11.36 125 TYR A CA 1
ATOM 699 C C . TYR A 1 125 ? 14.422 38.237 47.717 1.00 11.26 125 TYR A C 1
ATOM 700 O O . TYR A 1 125 ? 13.368 38.549 47.169 1.00 12.05 125 TYR A O 1
ATOM 709 N N . VAL A 1 126 ? 15.474 37.804 47.027 1.00 11.86 126 VAL A N 1
ATOM 710 C CA . VAL A 1 126 ? 15.386 37.685 45.577 1.00 11.69 126 VAL A CA 1
ATOM 711 C C . VAL A 1 126 ? 14.644 36.426 45.142 1.00 11.43 126 VAL A C 1
ATOM 712 O O . VAL A 1 126 ? 14.282 36.283 43.978 1.00 11.84 126 VAL A O 1
ATOM 716 N N . LEU A 1 127 ? 14.419 35.515 46.080 1.00 14.15 127 LEU A N 1
ATOM 717 C CA . LEU A 1 127 ? 13.711 34.279 45.776 1.00 16.53 127 LEU A CA 1
ATOM 718 C C . LEU A 1 127 ? 12.226 34.404 46.062 1.00 15.97 127 LEU A C 1
ATOM 719 O O . LEU A 1 127 ? 11.400 33.923 45.293 1.00 20.27 127 LEU A O 1
ATOM 724 N N . THR A 1 128 ? 11.894 35.041 47.181 1.00 17.67 128 THR A N 1
ATOM 725 C CA . THR A 1 128 ? 10.505 35.188 47.605 1.00 17.55 128 THR A CA 1
ATOM 726 C C . THR A 1 128 ? 9.985 36.615 47.682 1.00 17.72 128 THR A C 1
ATOM 727 O O . THR A 1 128 ? 8.789 36.821 47.865 1.00 21.99 128 THR A O 1
ATOM 731 N N . GLY A 1 129 ? 10.870 37.597 47.552 1.00 18.04 129 GLY A N 1
ATOM 732 C CA . GLY A 1 129 ? 10.441 38.983 47.628 1.00 20.16 129 GLY A CA 1
ATOM 733 C C . GLY A 1 129 ? 10.153 39.420 49.056 1.00 20.46 129 GLY A C 1
ATOM 734 O O . GLY A 1 129 ? 9.730 40.550 49.289 1.00 19.45 129 GLY A O 1
ATOM 735 N N . LYS A 1 130 ? 10.381 38.520 50.010 1.00 23.03 130 LYS A N 1
ATOM 736 C CA . LYS A 1 130 ? 10.142 38.804 51.423 1.00 24.22 130 LYS A CA 1
ATOM 737 C C . LYS A 1 130 ? 11.410 39.269 52.122 1.00 24.40 130 LYS A C 1
ATOM 738 O O . LYS A 1 130 ? 12.504 38.822 51.792 1.00 23.30 130 LYS A O 1
ATOM 744 N N . GLY A 1 131 ? 11.253 40.157 53.101 1.00 27.97 131 GLY A N 1
ATOM 745 C CA . GLY A 1 131 ? 12.392 40.658 53.849 1.00 27.44 131 GLY A CA 1
ATOM 746 C C . GLY A 1 131 ? 12.701 42.120 53.597 1.00 28.00 131 GLY A C 1
ATOM 747 O O . GLY A 1 131 ? 12.042 42.771 52.787 1.00 27.80 131 GLY A O 1
ATOM 748 N N . ASN A 1 132 ? 13.704 42.635 54.305 1.00 26.73 132 ASN A N 1
ATOM 749 C CA . ASN A 1 132 ? 14.130 44.023 54.156 1.00 26.93 132 ASN A CA 1
ATOM 750 C C . ASN A 1 132 ? 15.647 44.018 53.952 1.00 24.25 132 ASN A C 1
ATOM 751 O O . ASN A 1 132 ? 16.414 44.077 54.908 1.00 21.16 132 ASN A O 1
ATOM 756 N N . PRO A 1 133 ? 16.086 43.935 52.685 1.00 23.36 133 PRO A N 1
ATOM 757 C CA . PRO A 1 133 ? 17.474 43.906 52.223 1.00 23.59 133 PRO A CA 1
ATOM 758 C C . PRO A 1 133 ? 18.441 44.889 52.883 1.00 21.29 133 PRO A C 1
ATOM 759 O O . PRO A 1 133 ? 19.510 44.486 53.343 1.00 20.81 133 PRO A O 1
ATOM 763 N N . SER A 1 134 ? 18.071 46.165 52.933 1.00 17.02 134 SER A N 1
ATOM 764 C CA . SER A 1 134 ? 18.933 47.186 53.525 1.00 22.80 134 SER A CA 1
ATOM 765 C C . SER A 1 134 ? 19.245 46.929 54.998 1.00 21.81 134 SER A C 1
ATOM 766 O O . SER A 1 134 ? 20.202 47.477 55.549 1.00 23.98 134 SER A O 1
ATOM 769 N N . GLN A 1 135 ? 18.429 46.102 55.633 1.00 21.89 135 GLN A N 1
ATOM 770 C CA . GLN A 1 135 ? 18.600 45.780 57.043 1.00 22.87 135 GLN A CA 1
ATOM 771 C C . GLN A 1 135 ? 19.772 44.813 57.252 1.00 20.64 135 GLN A C 1
ATOM 772 O O . GLN A 1 135 ? 20.401 44.787 58.314 1.00 19.72 135 GLN A O 1
ATOM 778 N N . HIS A 1 136 ? 20.075 44.027 56.225 1.00 18.90 136 HIS A N 1
ATOM 779 C CA . HIS A 1 136 ? 21.148 43.043 56.314 1.00 18.86 136 HIS A CA 1
ATOM 780 C C . HIS A 1 136 ? 22.406 43.403 55.548 1.00 19.39 136 HIS A C 1
ATOM 781 O O . HIS A 1 136 ? 23.460 42.798 55.746 1.00 20.76 136 HIS A O 1
ATOM 788 N N . LEU A 1 137 ? 22.298 44.380 54.661 1.00 18.49 137 LEU A N 1
ATOM 789 C CA . LEU A 1 137 ? 23.463 44.804 53.903 1.00 13.91 137 LEU A CA 1
ATOM 790 C C . LEU A 1 137 ? 24.439 45.478 54.863 1.00 13.92 137 LEU A C 1
ATOM 791 O O . LEU A 1 137 ? 24.031 46.115 55.835 1.00 11.35 137 LEU A O 1
ATOM 796 N N . THR A 1 138 ? 25.729 45.324 54.593 1.00 12.42 138 THR A N 1
ATOM 797 C CA . THR A 1 138 ? 26.752 45.957 55.410 1.00 18.48 138 THR A CA 1
ATOM 798 C C . THR A 1 138 ? 26.561 47.462 55.210 1.00 16.99 138 THR A C 1
ATOM 799 O O . THR A 1 138 ? 26.209 47.906 54.111 1.00 15.91 138 THR A O 1
ATOM 803 N N . PRO A 1 139 ? 26.783 48.263 56.269 1.00 15.51 139 PRO A N 1
ATOM 804 C CA . PRO A 1 139 ? 26.632 49.724 56.225 1.00 16.94 139 PRO A CA 1
ATOM 805 C C . PRO A 1 139 ? 27.130 50.424 54.964 1.00 16.03 139 PRO A C 1
ATOM 806 O O . PRO A 1 139 ? 26.406 51.220 54.376 1.00 17.96 139 PRO A O 1
ATOM 810 N N . VAL A 1 140 ? 28.356 50.129 54.549 1.00 16.44 140 VAL A N 1
ATOM 811 C CA . VAL A 1 140 ? 28.912 50.756 53.359 1.00 19.47 140 VAL A CA 1
ATOM 812 C C . VAL A 1 140 ? 28.142 50.362 52.098 1.00 18.83 140 VAL A C 1
ATOM 813 O O . VAL A 1 140 ? 28.200 51.067 51.090 1.00 18.22 140 VAL A O 1
ATOM 817 N N . PHE A 1 141 ? 27.419 49.244 52.153 1.00 17.82 141 PHE A N 1
ATOM 818 C CA . PHE A 1 141 ? 26.640 48.795 51.000 1.00 13.49 141 PHE A CA 1
ATOM 819 C C . PHE A 1 141 ? 25.149 49.099 51.136 1.00 12.32 141 PHE A C 1
ATOM 820 O O . PHE A 1 141 ? 24.355 48.711 50.281 1.00 9.72 141 PHE A O 1
ATOM 828 N N . LYS A 1 142 ? 24.760 49.776 52.213 1.00 11.36 142 LYS A N 1
ATOM 829 C CA . LYS A 1 142 ? 23.357 50.133 52.378 1.00 15.05 142 LYS A CA 1
ATOM 830 C C . LYS A 1 142 ? 23.140 51.334 51.454 1.00 15.15 142 LYS A C 1
ATOM 831 O O . LYS A 1 142 ? 23.083 52.476 51.902 1.00 14.66 142 LYS A O 1
ATOM 837 N N . THR A 1 143 ? 23.032 51.072 50.158 1.00 15.08 143 THR A N 1
ATOM 838 C CA . THR A 1 143 ? 22.856 52.149 49.192 1.00 16.52 143 THR A CA 1
ATOM 839 C C . THR A 1 143 ? 21.742 51.831 48.214 1.00 14.84 143 THR A C 1
ATOM 840 O O . THR A 1 143 ? 21.332 50.685 48.073 1.00 14.54 143 THR A O 1
ATOM 844 N N . LYS A 1 144 ? 21.272 52.863 47.532 1.00 13.29 144 LYS A N 1
ATOM 845 C CA . LYS A 1 144 ? 20.206 52.736 46.556 1.00 13.69 144 LYS A CA 1
ATOM 846 C C . LYS A 1 144 ? 20.585 51.833 45.382 1.00 12.01 144 LYS A C 1
ATOM 847 O O . LYS A 1 144 ? 19.755 51.058 44.899 1.00 11.37 144 LYS A O 1
ATOM 853 N N . GLU A 1 145 ? 21.833 51.928 44.927 1.00 8.48 145 GLU A N 1
ATOM 854 C CA . GLU A 1 145 ? 22.283 51.120 43.798 1.00 9.86 145 GLU A CA 1
ATOM 855 C C . GLU A 1 145 ? 22.215 49.637 44.124 1.00 10.57 145 GLU A C 1
ATOM 856 O O . GLU A 1 145 ? 21.782 48.826 43.298 1.00 10.40 145 GLU A O 1
ATOM 870 N N . LEU A 1 147 ? 20.325 48.229 46.417 1.00 11.60 147 LEU A N 1
ATOM 871 C CA . LEU A 1 147 ? 18.934 47.815 46.511 1.00 14.14 147 LEU A CA 1
ATOM 872 C C . LEU A 1 147 ? 18.283 47.683 45.146 1.00 11.59 147 LEU A C 1
ATOM 873 O O . LEU A 1 147 ? 17.368 46.880 44.988 1.00 11.68 147 LEU A O 1
ATOM 878 N N . ASP A 1 148 ? 18.745 48.457 44.165 1.00 10.80 148 ASP A N 1
ATOM 879 C CA . ASP A 1 148 ? 18.177 48.352 42.815 1.00 15.49 148 ASP A CA 1
ATOM 880 C C . ASP A 1 148 ? 18.665 47.061 42.163 1.00 13.03 148 ASP A C 1
ATOM 881 O O . ASP A 1 148 ? 17.936 46.422 41.408 1.00 13.87 148 ASP A O 1
ATOM 886 N N . LEU A 1 149 ? 19.912 46.695 42.447 1.00 14.27 149 LEU A N 1
ATOM 887 C CA . LEU A 1 149 ? 20.491 45.477 41.898 1.00 11.42 149 LEU A CA 1
ATOM 888 C C . LEU A 1 149 ? 19.713 44.275 42.417 1.00 10.86 149 LEU A C 1
ATOM 889 O O . LEU A 1 149 ? 19.351 43.381 41.653 1.00 11.97 149 LEU A O 1
ATOM 894 N N . LEU A 1 150 ? 19.462 44.267 43.722 1.00 7.57 150 LEU A N 1
ATOM 895 C CA . LEU A 1 150 ? 18.729 43.181 44.355 1.00 7.32 150 LEU A CA 1
ATOM 896 C C . LEU A 1 150 ? 17.290 43.144 43.857 1.00 7.73 150 LEU A C 1
ATOM 897 O O . LEU A 1 150 ? 16.732 42.067 43.627 1.00 5.69 150 LEU A O 1
ATOM 902 N N . ASP A 1 151 ? 16.691 44.320 43.686 1.00 8.76 151 ASP A N 1
ATOM 903 C CA . ASP A 1 151 ? 15.322 44.383 43.200 1.00 9.34 151 ASP A CA 1
ATOM 904 C C . ASP A 1 151 ? 15.257 43.858 41.771 1.00 9.54 151 ASP A C 1
ATOM 905 O O . ASP A 1 151 ? 14.310 43.167 41.409 1.00 11.64 151 ASP A O 1
ATOM 910 N N . TRP A 1 152 ? 16.256 44.178 40.952 1.00 10.50 152 TRP A N 1
ATOM 911 C CA . TRP A 1 152 ? 16.255 43.672 39.584 1.00 9.80 152 TRP A CA 1
ATOM 912 C C . TRP A 1 152 ? 16.363 42.140 39.623 1.00 11.73 152 TRP A C 1
ATOM 913 O O . TRP A 1 152 ? 15.705 41.442 38.845 1.00 11.23 152 TRP A O 1
ATOM 924 N N . ILE A 1 153 ? 17.189 41.615 40.528 1.00 12.62 153 ILE A N 1
ATOM 925 C CA . ILE A 1 153 ? 17.341 40.170 40.622 1.00 12.96 153 ILE A CA 1
ATOM 926 C C . ILE A 1 153 ? 16.040 39.521 41.087 1.00 9.88 153 ILE A C 1
ATOM 927 O O . ILE A 1 153 ? 15.691 38.435 40.631 1.00 6.93 153 ILE A O 1
ATOM 932 N N . ARG A 1 154 ? 15.338 40.182 42.005 1.00 10.91 154 ARG A N 1
ATOM 933 C CA . ARG A 1 154 ? 14.066 39.675 42.511 1.00 10.41 154 ARG A CA 1
ATOM 934 C C . ARG A 1 154 ? 13.080 39.591 41.346 1.00 13.62 154 ARG A C 1
ATOM 935 O O . ARG A 1 154 ? 12.349 38.607 41.202 1.00 14.85 154 ARG A O 1
ATOM 943 N N . GLN A 1 155 ? 13.069 40.631 40.517 1.00 13.21 155 GLN A N 1
ATOM 944 C CA . GLN A 1 155 ? 12.176 40.692 39.363 1.00 14.66 155 GLN A CA 1
ATOM 945 C C . GLN A 1 155 ? 12.531 39.630 38.330 1.00 12.93 155 GLN A C 1
ATOM 946 O O . GLN A 1 155 ? 11.658 38.928 37.812 1.00 13.70 155 GLN A O 1
ATOM 952 N N . TYR A 1 156 ? 13.817 39.519 38.027 1.00 10.99 156 TYR A N 1
ATOM 953 C CA . TYR A 1 156 ? 14.284 38.535 37.068 1.00 11.91 156 TYR A CA 1
ATOM 954 C C . TYR A 1 156 ? 13.867 37.127 37.493 1.00 13.97 156 TYR A C 1
ATOM 955 O O . TYR A 1 156 ? 13.456 36.320 36.660 1.00 17.33 156 TYR A O 1
ATOM 964 N N . ASN A 1 157 ? 13.962 36.843 38.791 1.00 11.74 157 ASN A N 1
ATOM 965 C CA . ASN A 1 157 ? 13.610 35.526 39.322 1.00 13.65 157 ASN A CA 1
ATOM 966 C C . ASN A 1 157 ? 12.107 35.194 39.327 1.00 16.73 157 ASN A C 1
ATOM 967 O O . ASN A 1 157 ? 11.728 34.022 39.350 1.00 15.85 157 ASN A O 1
ATOM 972 N N . ALA A 1 158 ? 11.253 36.213 39.304 1.00 16.00 158 ALA A N 1
ATOM 973 C CA . ALA A 1 158 ? 9.811 35.982 39.319 1.00 17.22 158 ALA A CA 1
ATOM 974 C C . ALA A 1 158 ? 9.206 35.985 37.918 1.00 19.51 158 ALA A C 1
ATOM 975 O O . ALA A 1 158 ? 8.010 35.741 37.756 1.00 22.60 158 ALA A O 1
ATOM 977 N N . ASN A 1 159 ? 10.036 36.265 36.915 1.00 17.79 159 ASN A N 1
ATOM 978 C CA . ASN A 1 159 ? 9.601 36.301 35.520 1.00 14.69 159 ASN A CA 1
ATOM 979 C C . ASN A 1 159 ? 9.605 34.860 35.016 1.00 16.94 159 ASN A C 1
ATOM 980 O O . ASN A 1 159 ? 10.653 34.218 34.965 1.00 14.73 159 ASN A O 1
ATOM 985 N N . PRO A 1 160 ? 8.433 34.347 34.612 1.00 19.41 160 PRO A N 1
ATOM 986 C CA . PRO A 1 160 ? 8.239 32.981 34.105 1.00 21.42 160 PRO A CA 1
ATOM 987 C C . PRO A 1 160 ? 8.955 32.689 32.789 1.00 22.76 160 PRO A C 1
ATOM 988 O O . PRO A 1 160 ? 9.071 31.534 32.382 1.00 22.00 160 PRO A O 1
ATOM 992 N N . LYS A 1 161 ? 9.424 33.737 32.122 1.00 22.23 161 LYS A N 1
ATOM 993 C CA . LYS A 1 161 ? 10.094 33.579 30.840 1.00 23.66 161 LYS A CA 1
ATOM 994 C C . LYS A 1 161 ? 11.567 33.191 30.935 1.00 22.36 161 LYS A C 1
ATOM 995 O O . LYS A 1 161 ? 12.172 32.783 29.939 1.00 21.12 161 LYS A O 1
ATOM 1001 N N . HIS A 1 162 ? 12.145 33.315 32.125 1.00 18.02 162 HIS A N 1
ATOM 1002 C CA . HIS A 1 162 ? 13.540 32.942 32.314 1.00 15.47 162 HIS A CA 1
ATOM 1003 C C . HIS A 1 162 ? 13.542 31.537 32.905 1.00 14.62 162 HIS A C 1
ATOM 1004 O O . HIS A 1 162 ? 12.914 31.294 33.930 1.00 13.54 162 HIS A O 1
ATOM 1011 N N . LYS A 1 163 ? 14.234 30.609 32.252 1.00 15.39 163 LYS A N 1
ATOM 1012 C CA . LYS A 1 163 ? 14.270 29.231 32.728 1.00 17.30 163 LYS A CA 1
ATOM 1013 C C . LYS A 1 163 ? 15.319 28.995 33.805 1.00 17.41 163 LYS A C 1
ATOM 1014 O O . LYS A 1 163 ? 15.698 27.854 34.062 1.00 18.26 163 LYS A O 1
ATOM 1020 N N . SER A 1 164 ? 15.786 30.065 34.439 1.00 20.01 164 SER A N 1
ATOM 1021 C CA . SER A 1 164 ? 16.790 29.924 35.484 1.00 20.67 164 SER A CA 1
ATOM 1022 C C . SER A 1 164 ? 16.755 31.090 36.465 1.00 20.80 164 SER A C 1
ATOM 1023 O O . SER A 1 164 ? 16.435 32.217 36.091 1.00 20.90 164 SER A O 1
ATOM 1026 N N . LYS A 1 165 ? 17.088 30.806 37.721 1.00 20.91 165 LYS A N 1
ATOM 1027 C CA . LYS A 1 165 ? 17.096 31.819 38.769 1.00 17.99 165 LYS A CA 1
ATOM 1028 C C . LYS A 1 165 ? 18.512 32.180 39.207 1.00 16.30 165 LYS A C 1
ATOM 1029 O O . LYS A 1 165 ? 19.425 31.361 39.133 1.00 19.06 165 LYS A O 1
ATOM 1035 N N . VAL A 1 166 ? 18.672 33.413 39.674 1.00 10.38 166 VAL A N 1
ATOM 1036 C CA . VAL A 1 166 ? 19.955 33.908 40.150 1.00 7.99 166 VAL A CA 1
ATOM 1037 C C . VAL A 1 166 ? 19.977 33.812 41.671 1.00 9.72 166 VAL A C 1
ATOM 1038 O O . VAL A 1 166 ? 19.075 34.324 42.334 1.00 7.18 166 VAL A O 1
ATOM 1042 N N . ARG A 1 167 ? 20.999 33.148 42.216 1.00 10.57 167 ARG A N 1
ATOM 1043 C CA . ARG A 1 167 ? 21.142 32.986 43.663 1.00 9.99 167 ARG A CA 1
ATOM 1044 C C . ARG A 1 167 ? 22.132 34.014 44.199 1.00 11.22 167 ARG A C 1
ATOM 1045 O O . ARG A 1 167 ? 23.086 34.385 43.513 1.00 11.54 167 ARG A O 1
ATOM 1053 N N . VAL A 1 168 ? 21.905 34.475 45.424 1.00 9.77 168 VAL A N 1
ATOM 1054 C CA . VAL A 1 168 ? 22.792 35.449 46.041 1.00 7.33 168 VAL A CA 1
ATOM 1055 C C . VAL A 1 168 ? 23.560 34.819 47.190 1.00 9.52 168 VAL A C 1
ATOM 1056 O O . VAL A 1 168 ? 22.974 34.377 48.173 1.00 10.42 168 VAL A O 1
ATOM 1060 N N . ILE A 1 169 ? 24.881 34.788 47.057 1.00 9.23 169 ILE A N 1
ATOM 1061 C CA . ILE A 1 169 ? 25.749 34.206 48.080 1.00 9.93 169 ILE A CA 1
ATOM 1062 C C . ILE A 1 169 ? 26.706 35.246 48.666 1.00 9.53 169 ILE A C 1
ATOM 1063 O O . ILE A 1 169 ? 27.103 36.197 47.988 1.00 11.40 169 ILE A O 1
ATOM 1068 N N . GLY A 1 170 ? 27.067 35.049 49.929 1.00 8.52 170 GLY A N 1
ATOM 1069 C CA . GLY A 1 170 ? 27.995 35.939 50.599 1.00 6.34 170 GLY A CA 1
ATOM 1070 C C . GLY A 1 170 ? 29.275 35.171 50.897 1.00 10.11 170 GLY A C 1
ATOM 1071 O O . GLY A 1 170 ? 29.240 34.109 51.527 1.00 9.11 170 GLY A O 1
ATOM 1080 N N . ASP A 1 172 ? 31.996 36.638 52.492 1.00 11.53 172 ASP A N 1
ATOM 1081 C CA . ASP A 1 172 ? 32.697 37.199 53.648 1.00 12.48 172 ASP A CA 1
ATOM 1082 C C . ASP A 1 172 ? 32.291 36.570 54.979 1.00 14.02 172 ASP A C 1
ATOM 1083 O O . ASP A 1 172 ? 31.189 36.035 55.116 1.00 10.84 172 ASP A O 1
ATOM 1088 N N . ILE A 1 173 ? 33.189 36.659 55.960 1.00 16.36 173 ILE A N 1
ATOM 1089 C CA . ILE A 1 173 ? 32.966 36.083 57.286 1.00 17.49 173 ILE A CA 1
ATOM 1090 C C . ILE A 1 173 ? 33.315 37.012 58.454 1.00 19.56 173 ILE A C 1
ATOM 1091 O O . ILE A 1 173 ? 34.030 36.609 59.371 1.00 18.57 173 ILE A O 1
ATOM 1096 N N . GLN A 1 174 ? 32.816 38.240 58.437 1.00 18.19 174 GLN A N 1
ATOM 1097 C CA . GLN A 1 174 ? 33.111 39.163 59.519 1.00 20.86 174 GLN A CA 1
ATOM 1098 C C . GLN A 1 174 ? 32.245 38.804 60.724 1.00 19.60 174 GLN A C 1
ATOM 1099 O O . GLN A 1 174 ? 32.380 39.381 61.805 1.00 17.73 174 GLN A O 1
ATOM 1105 N N . SER A 1 175 ? 31.359 37.832 60.524 1.00 18.90 175 SER A N 1
ATOM 1106 C CA . SER A 1 175 ? 30.462 37.371 61.574 1.00 17.46 175 SER A CA 1
ATOM 1107 C C . SER A 1 175 ? 29.714 36.106 61.145 1.00 17.27 175 SER A C 1
ATOM 1108 O O . SER A 1 175 ? 29.688 35.743 59.971 1.00 16.43 175 SER A O 1
ATOM 1111 N N . VAL A 1 176 ? 29.115 35.436 62.120 1.00 18.32 176 VAL A N 1
ATOM 1112 C CA . VAL A 1 176 ? 28.344 34.221 61.888 1.00 18.28 176 VAL A CA 1
ATOM 1113 C C . VAL A 1 176 ? 27.098 34.354 62.746 1.00 18.56 176 VAL A C 1
ATOM 1114 O O . VAL A 1 176 ? 27.057 33.870 63.884 1.00 18.30 176 VAL A O 1
ATOM 1118 N N . ASN A 1 177 ? 26.084 35.016 62.205 1.00 14.74 177 ASN A N 1
ATOM 1119 C CA . ASN A 1 177 ? 24.856 35.223 62.956 1.00 19.54 177 ASN A CA 1
ATOM 1120 C C . ASN A 1 177 ? 24.090 33.932 63.205 1.00 17.21 177 ASN A C 1
ATOM 1121 O O . ASN A 1 177 ? 24.444 32.870 62.703 1.00 18.61 177 ASN A O 1
ATOM 1126 N N . GLU A 1 178 ? 23.025 34.043 63.983 1.00 21.10 178 GLU A N 1
ATOM 1127 C CA . GLU A 1 178 ? 22.205 32.906 64.359 1.00 21.81 178 GLU A CA 1
ATOM 1128 C C . GLU A 1 178 ? 21.496 32.164 63.217 1.00 21.56 178 GLU A C 1
ATOM 1129 O O . GLU A 1 178 ? 21.253 30.959 63.327 1.00 20.02 178 GLU A O 1
ATOM 1135 N N . ASN A 1 179 ? 21.170 32.846 62.122 1.00 18.06 179 ASN A N 1
ATOM 1136 C CA . ASN A 1 179 ? 20.490 32.158 61.025 1.00 19.27 179 ASN A CA 1
ATOM 1137 C C . ASN A 1 179 ? 21.312 31.004 60.464 1.00 18.87 179 ASN A C 1
ATOM 1138 O O . ASN A 1 179 ? 20.759 29.998 60.027 1.00 21.57 179 ASN A O 1
ATOM 1143 N N . VAL A 1 180 ? 22.632 31.140 60.483 1.00 17.63 180 VAL A N 1
ATOM 1144 C CA . VAL A 1 180 ? 23.495 30.076 59.983 1.00 15.43 180 VAL A CA 1
ATOM 1145 C C . VAL A 1 180 ? 23.365 28.859 60.896 1.00 14.73 180 VAL A C 1
ATOM 1146 O O . VAL A 1 180 ? 23.258 27.729 60.428 1.00 16.59 180 VAL A O 1
ATOM 1150 N N . TYR A 1 181 ? 23.380 29.107 62.203 1.00 15.48 181 TYR A N 1
ATOM 1151 C CA . TYR A 1 181 ? 23.259 28.051 63.200 1.00 18.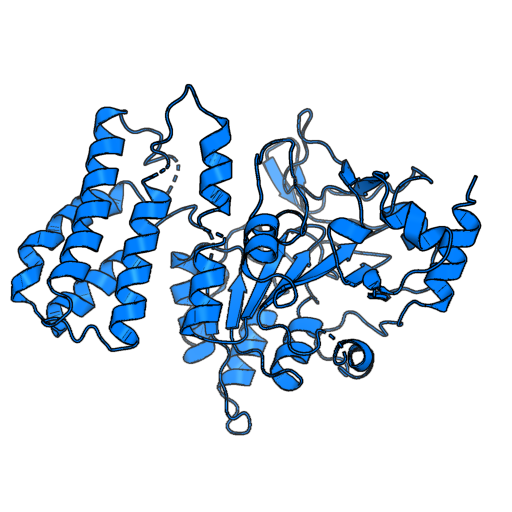71 181 TYR A CA 1
ATOM 1152 C C . TYR A 1 181 ? 21.895 27.368 63.122 1.00 20.26 181 TYR A C 1
ATOM 1153 O O . TYR A 1 181 ? 21.809 26.145 63.254 1.00 22.29 181 TYR A O 1
ATOM 1162 N N . ASN A 1 182 ? 20.836 28.151 62.909 1.00 21.42 182 ASN A N 1
ATOM 1163 C CA . ASN A 1 182 ? 19.496 27.584 62.811 1.00 21.51 182 ASN A CA 1
ATOM 1164 C C . ASN A 1 182 ? 19.330 26.705 61.579 1.00 21.02 182 ASN A C 1
ATOM 1165 O O . ASN A 1 182 ? 18.484 25.813 61.572 1.00 25.48 182 ASN A O 1
ATOM 1170 N N . ASN A 1 183 ? 20.113 26.951 60.532 1.00 20.52 183 ASN A N 1
ATOM 1171 C CA . ASN A 1 183 ? 20.022 26.111 59.335 1.00 21.17 183 ASN A CA 1
ATOM 1172 C C . ASN A 1 183 ? 20.526 24.713 59.666 1.00 22.94 183 ASN A C 1
ATOM 1173 O O . ASN A 1 183 ? 19.945 23.711 59.247 1.00 26.79 183 ASN A O 1
ATOM 1178 N N . ILE A 1 184 ? 21.620 24.655 60.419 1.00 23.11 184 ILE A N 1
ATOM 1179 C CA . ILE A 1 184 ? 22.205 23.383 60.821 1.00 20.73 184 ILE A CA 1
ATOM 1180 C C . ILE A 1 184 ? 21.282 22.690 61.819 1.00 21.75 184 ILE A C 1
ATOM 1181 O O . ILE A 1 184 ? 21.016 21.495 61.706 1.00 20.89 184 ILE A O 1
ATOM 1186 N N . ILE A 1 185 ? 20.802 23.447 62.799 1.00 23.48 185 ILE A N 1
ATOM 1187 C CA . ILE A 1 185 ? 19.896 22.913 63.814 1.00 26.05 185 ILE A CA 1
ATOM 1188 C C . ILE A 1 185 ? 18.642 22.316 63.162 1.00 28.93 185 ILE A C 1
ATOM 1189 O O . ILE A 1 185 ? 18.254 21.178 63.447 1.00 30.35 185 ILE A O 1
ATOM 1194 N N . GLU A 1 186 ? 18.021 23.091 62.279 1.00 28.65 186 GLU A N 1
ATOM 1195 C CA . GLU A 1 186 ? 16.805 22.669 61.596 1.00 31.79 186 GLU A CA 1
ATOM 1196 C C . GLU A 1 186 ? 16.944 21.426 60.730 1.00 31.80 186 GLU A C 1
ATOM 1197 O O . GLU A 1 186 ? 16.042 20.588 60.692 1.00 34.08 186 GLU A O 1
ATOM 1203 N N . TYR A 1 187 ? 18.072 21.301 60.040 1.00 32.50 187 TYR A N 1
ATOM 1204 C CA . TYR A 1 187 ? 18.302 20.159 59.161 1.00 31.24 187 TYR A CA 1
ATOM 1205 C C . TYR A 1 187 ? 18.553 18.852 59.918 1.00 30.16 187 TYR A C 1
ATOM 1206 O O . TYR A 1 187 ? 18.211 17.775 59.434 1.00 30.94 187 TYR A O 1
ATOM 1215 N N . ILE A 1 188 ? 19.158 18.946 61.098 1.00 29.17 188 ILE A N 1
ATOM 1216 C CA . ILE A 1 188 ? 19.446 17.765 61.902 1.00 29.52 188 ILE A CA 1
ATOM 1217 C C . ILE A 1 188 ? 18.174 17.302 62.594 1.00 31.50 188 ILE A C 1
ATOM 1218 O O . ILE A 1 188 ? 17.916 16.107 62.728 1.00 29.45 188 ILE A O 1
ATOM 1223 N N . LYS A 1 189 ? 17.387 18.273 63.033 1.00 30.89 189 LYS A N 1
ATOM 1224 C CA . LYS A 1 189 ? 16.130 18.021 63.719 1.00 34.47 189 LYS A CA 1
ATOM 1225 C C . LYS A 1 189 ? 15.179 17.296 62.768 1.00 36.17 189 LYS A C 1
ATOM 1226 O O . LYS A 1 189 ? 14.494 16.348 63.154 1.00 39.49 189 LYS A O 1
ATOM 1232 N N . ALA A 1 190 ? 15.171 17.738 61.514 1.00 32.58 190 ALA A N 1
ATOM 1233 C CA . ALA A 1 190 ? 14.314 17.166 60.486 1.00 34.74 190 ALA A CA 1
ATOM 1234 C C . ALA A 1 190 ? 14.818 15.845 59.885 1.00 34.76 190 ALA A C 1
ATOM 1235 O O . ALA A 1 190 ? 14.021 14.954 59.599 1.00 34.93 190 ALA A O 1
ATOM 1237 N N . ASN A 1 191 ? 16.127 15.706 59.693 1.00 33.75 191 ASN A N 1
ATOM 1238 C CA . ASN A 1 191 ? 16.653 14.477 59.105 1.00 34.91 191 ASN A CA 1
ATOM 1239 C C . ASN A 1 191 ? 17.184 13.403 60.044 1.00 35.90 191 ASN A C 1
ATOM 1240 O O . ASN A 1 191 ? 17.219 12.231 59.673 1.00 35.66 191 ASN A O 1
ATOM 1245 N N . ASN A 1 192 ? 17.611 13.787 61.241 1.00 35.95 192 ASN A N 1
ATOM 1246 C CA . ASN A 1 192 ? 18.144 12.816 62.194 1.00 36.83 192 ASN A CA 1
ATOM 1247 C C . ASN A 1 192 ? 18.203 13.454 63.574 1.00 36.84 192 ASN A C 1
ATOM 1248 O O . ASN A 1 192 ? 19.281 13.655 64.136 1.00 35.52 192 ASN A O 1
ATOM 1253 N N . SER A 1 193 ? 17.030 13.771 64.111 1.00 38.55 193 SER A N 1
ATOM 1254 C CA . SER A 1 193 ? 16.913 14.402 65.418 1.00 41.45 193 SER A CA 1
ATOM 1255 C C . SER A 1 193 ? 17.716 13.746 66.538 1.00 42.51 193 SER A C 1
ATOM 1256 O O . SER A 1 193 ? 18.024 14.392 67.536 1.00 41.71 193 SER A O 1
ATOM 1259 N N . LYS A 1 194 ? 18.055 12.471 66.386 1.00 43.36 194 LYS A N 1
ATOM 1260 C CA . LYS A 1 194 ? 18.820 11.777 67.417 1.00 45.75 194 LYS A CA 1
ATOM 1261 C C . LYS A 1 194 ? 20.201 12.408 67.608 1.00 44.86 194 LYS A C 1
ATOM 1262 O O . LYS A 1 194 ? 20.774 12.346 68.694 1.00 42.99 194 LYS A O 1
ATOM 1268 N N . LEU A 1 195 ? 20.718 13.035 66.553 1.00 43.14 195 LEU A N 1
ATOM 1269 C CA . LEU A 1 195 ? 22.036 13.673 66.586 1.00 43.10 195 LEU A CA 1
ATOM 1270 C C . LEU A 1 195 ? 22.087 15.049 67.252 1.00 40.95 195 LEU A C 1
ATOM 1271 O O . LEU A 1 195 ? 23.159 15.513 67.637 1.00 41.03 195 LEU A O 1
ATOM 1276 N N . LEU A 1 196 ? 20.937 15.694 67.400 1.00 39.94 196 LEU A N 1
ATOM 1277 C CA . LEU A 1 196 ? 20.890 17.032 67.982 1.00 40.21 196 LEU A CA 1
ATOM 1278 C C . LEU A 1 196 ? 21.653 17.257 69.290 1.00 41.06 196 LEU A C 1
ATOM 1279 O O . LEU A 1 196 ? 22.289 18.292 69.458 1.00 41.51 196 LEU A O 1
ATOM 1284 N N . PRO A 1 197 ? 21.593 16.310 70.237 1.00 42.57 197 PRO A N 1
ATOM 1285 C CA . PRO A 1 197 ? 22.319 16.522 71.494 1.00 44.08 197 PRO A CA 1
ATOM 1286 C C . PRO A 1 197 ? 23.818 16.758 71.324 1.00 46.23 197 PRO A C 1
ATOM 1287 O O . PRO A 1 197 ? 24.403 17.597 72.009 1.00 47.83 197 PRO A O 1
ATOM 1291 N N . ARG A 1 198 ? 24.424 16.016 70.402 1.00 47.05 198 ARG A N 1
ATOM 1292 C CA . ARG A 1 198 ? 25.855 16.111 70.118 1.00 46.85 198 ARG A CA 1
ATOM 1293 C C . ARG A 1 198 ? 26.261 17.468 69.540 1.00 46.33 198 ARG A C 1
ATOM 1294 O O . ARG A 1 198 ? 27.448 17.790 69.477 1.00 45.95 198 ARG A O 1
ATOM 1302 N N . VAL A 1 199 ? 25.283 18.269 69.123 1.00 43.55 199 VAL A N 1
ATOM 1303 C CA . VAL A 1 199 ? 25.582 19.577 68.525 1.00 44.00 199 VAL A CA 1
ATOM 1304 C C . VAL A 1 199 ? 24.909 20.779 69.206 1.00 43.25 199 VAL A C 1
ATOM 1305 O O . VAL A 1 199 ? 25.510 21.845 69.337 1.00 42.03 199 VAL A O 1
ATOM 1309 N N . GLU A 1 200 ? 23.671 20.572 69.645 1.00 43.58 200 GLU A N 1
ATOM 1310 C CA . GLU A 1 200 ? 22.835 21.571 70.296 1.00 44.07 200 GLU A CA 1
ATOM 1311 C C . GLU A 1 200 ? 23.478 22.678 71.125 1.00 43.11 200 GLU A C 1
ATOM 1312 O O . GLU A 1 200 ? 23.167 23.847 70.908 1.00 43.98 200 GLU A O 1
ATOM 1318 N N . GLU A 1 201 ? 24.335 22.365 72.091 1.00 39.33 201 GLU A N 1
ATOM 1319 C CA . GLU A 1 201 ? 24.921 23.475 72.836 1.00 38.84 201 GLU A CA 1
ATOM 1320 C C . GLU A 1 201 ? 26.371 23.791 72.529 1.00 34.40 201 GLU A C 1
ATOM 1321 O O . GLU A 1 201 ? 26.994 24.584 73.225 1.00 33.13 201 GLU A O 1
ATOM 1327 N N . LYS A 1 202 ? 26.909 23.156 71.498 1.00 31.18 202 LYS A N 1
ATOM 1328 C CA . LYS A 1 202 ? 28.251 23.470 71.062 1.00 28.91 202 LYS A CA 1
ATOM 1329 C C . LYS A 1 202 ? 27.941 24.748 70.289 1.00 25.11 202 LYS A C 1
ATOM 1330 O O . LYS A 1 202 ? 28.639 25.761 70.395 1.00 24.87 202 LYS A O 1
ATOM 1336 N N . ILE A 1 203 ? 26.831 24.692 69.556 1.00 23.97 203 ILE A N 1
ATOM 1337 C CA . ILE A 1 203 ? 26.357 25.817 68.757 1.00 27.26 203 ILE A CA 1
ATOM 1338 C C . ILE A 1 203 ? 25.777 26.888 69.683 1.00 27.05 203 ILE A C 1
ATOM 1339 O O . ILE A 1 203 ? 25.843 28.085 69.388 1.00 29.50 203 ILE A O 1
ATOM 1344 N N . LYS A 1 204 ? 25.209 26.452 70.803 1.00 28.35 204 LYS A N 1
ATOM 1345 C CA . LYS A 1 204 ? 24.612 27.378 71.754 1.00 28.26 204 LYS A CA 1
ATOM 1346 C C . LYS A 1 204 ? 25.692 28.252 72.384 1.00 25.50 204 LYS A C 1
ATOM 1347 O O . LYS A 1 204 ? 25.450 29.409 72.727 1.00 26.26 204 LYS A O 1
ATOM 1353 N N . GLY A 1 205 ? 26.885 27.690 72.535 1.00 22.88 205 GLY A N 1
ATOM 1354 C CA . GLY A 1 205 ? 27.987 28.434 73.113 1.00 20.12 205 GLY A CA 1
ATOM 1355 C C . GLY A 1 205 ? 28.686 29.263 72.049 1.00 18.33 205 GLY A C 1
ATOM 1356 O O . GLY A 1 205 ? 29.255 30.309 72.338 1.00 18.12 205 GLY A O 1
ATOM 1357 N N . LEU A 1 206 ? 28.633 28.799 70.806 1.00 20.35 206 LEU A N 1
ATOM 1358 C CA . LEU A 1 206 ? 29.269 29.501 69.694 1.00 18.34 206 LEU A CA 1
ATOM 1359 C C . LEU A 1 206 ? 28.520 30.751 69.243 1.00 17.18 206 LEU A C 1
ATOM 1360 O O . LEU A 1 206 ? 29.133 31.735 68.843 1.00 17.91 206 LEU A O 1
ATOM 1365 N N . ILE A 1 207 ? 27.196 30.707 69.318 1.00 19.14 207 ILE A N 1
ATOM 1366 C CA . ILE A 1 207 ? 26.364 31.822 68.886 1.00 20.61 207 ILE A CA 1
ATOM 1367 C C . ILE A 1 207 ? 26.759 33.186 69.453 1.00 22.48 207 ILE A C 1
ATOM 1368 O O . ILE A 1 207 ? 27.037 34.114 68.693 1.00 24.35 207 ILE A O 1
ATOM 1373 N N . PRO A 1 208 ? 26.803 33.328 70.788 1.00 23.30 208 PRO A N 1
ATOM 1374 C CA . PRO A 1 208 ? 27.172 34.614 71.388 1.00 23.56 208 PRO A CA 1
ATOM 1375 C C . PRO A 1 208 ? 28.578 35.147 71.100 1.00 24.21 208 PRO A C 1
ATOM 1376 O O . PRO A 1 208 ? 28.800 36.354 71.185 1.00 26.15 208 PRO A O 1
ATOM 1380 N N . VAL A 1 209 ? 29.526 34.275 70.766 1.00 23.76 209 VAL A N 1
ATOM 1381 C CA . VAL A 1 209 ? 30.886 34.745 70.493 1.00 18.93 209 VAL A CA 1
ATOM 1382 C C . VAL A 1 209 ? 31.212 34.969 69.017 1.00 20.34 209 VAL A C 1
ATOM 1383 O O . VAL A 1 209 ? 32.278 35.491 68.688 1.00 20.04 209 VAL A O 1
ATOM 1387 N N . THR A 1 210 ? 30.305 34.583 68.124 1.00 18.36 210 THR A N 1
ATOM 1388 C CA . THR A 1 210 ? 30.543 34.788 66.700 1.00 20.47 210 THR A CA 1
ATOM 1389 C C . THR A 1 210 ? 29.648 35.890 66.139 1.00 21.72 210 THR A C 1
ATOM 1390 O O . THR A 1 210 ? 29.610 36.096 64.927 1.00 20.96 210 THR A O 1
ATOM 1394 N N . LYS A 1 211 ? 28.925 36.601 67.002 1.00 26.99 211 LYS A N 1
ATOM 1395 C CA . LYS A 1 211 ? 28.053 37.664 66.512 1.00 29.93 211 LYS A CA 1
ATOM 1396 C C . LYS A 1 211 ? 28.828 38.808 65.861 1.00 31.49 211 LYS A C 1
ATOM 1397 O O . LYS A 1 211 ? 28.259 39.613 65.126 1.00 34.90 211 LYS A O 1
ATOM 1403 N N . ASP A 1 212 ? 30.127 38.872 66.137 1.00 31.75 212 ASP A N 1
ATOM 1404 C CA . ASP A 1 212 ? 31.010 39.878 65.554 1.00 32.85 212 ASP A CA 1
ATOM 1405 C C . ASP A 1 212 ? 32.459 39.627 65.962 1.00 35.72 212 ASP A C 1
ATOM 1406 O O . ASP A 1 212 ? 32.728 39.122 67.052 1.00 36.10 212 ASP A O 1
ATOM 1419 N N . ASN A 1 214 ? 34.852 41.379 67.096 1.00 41.16 214 ASN A N 1
ATOM 1420 C CA . ASN A 1 214 ? 35.305 41.939 68.357 1.00 43.82 214 ASN A CA 1
ATOM 1421 C C . ASN A 1 214 ? 35.021 41.034 69.541 1.00 40.90 214 ASN A C 1
ATOM 1422 O O . ASN A 1 214 ? 35.854 40.907 70.427 1.00 40.29 214 ASN A O 1
ATOM 1427 N N . THR A 1 215 ? 33.856 40.399 69.556 1.00 38.45 215 THR A N 1
ATOM 1428 C CA . THR A 1 215 ? 33.513 39.516 70.660 1.00 38.33 215 THR A CA 1
ATOM 1429 C C . THR A 1 215 ? 34.464 38.327 70.708 1.00 39.03 215 THR A C 1
ATOM 1430 O O . THR A 1 215 ? 34.978 37.975 71.770 1.00 40.81 215 THR A O 1
ATOM 1434 N N . PHE A 1 216 ? 34.716 37.724 69.551 1.00 35.87 216 PHE A N 1
ATOM 1435 C CA . PHE A 1 216 ? 35.588 36.559 69.483 1.00 33.06 216 PHE A CA 1
ATOM 1436 C C . PHE A 1 216 ? 37.073 36.824 69.738 1.00 31.24 216 PHE A C 1
ATOM 1437 O O . PHE A 1 216 ? 37.716 36.090 70.485 1.00 28.10 216 PHE A O 1
ATOM 1445 N N . GLU A 1 217 ? 37.629 37.851 69.107 1.00 33.40 217 GLU A N 1
ATOM 1446 C CA . GLU A 1 217 ? 39.044 38.155 69.288 1.00 35.77 217 GLU A CA 1
ATOM 1447 C C . GLU A 1 217 ? 39.331 38.696 70.681 1.00 36.16 217 GLU A C 1
ATOM 1448 O O . GLU A 1 217 ? 40.479 38.722 71.116 1.00 35.79 217 GLU A O 1
ATOM 1450 N N . SER A 1 218 ? 38.293 39.135 71.381 1.00 38.20 218 SER A N 1
ATOM 1451 C CA . SER A 1 218 ? 38.491 39.666 72.723 1.00 41.68 218 SER A CA 1
ATOM 1452 C C . SER A 1 218 ? 38.403 38.517 73.722 1.00 41.82 218 SER A C 1
ATOM 1453 O O . SER A 1 218 ? 38.259 38.730 74.927 1.00 44.72 218 SER A O 1
ATOM 1456 N N . LEU A 1 219 ? 38.490 37.295 73.206 1.00 37.44 219 LEU A N 1
ATOM 1457 C CA . LEU A 1 219 ? 38.420 36.101 74.039 1.00 33.96 219 LEU A CA 1
ATOM 1458 C C . LEU A 1 219 ? 39.822 35.678 74.452 1.00 33.83 219 LEU A C 1
ATOM 1459 O O . LEU A 1 219 ? 40.814 36.156 73.907 1.00 35.67 219 LEU A O 1
ATOM 1464 N N . THR A 1 220 ? 39.908 34.788 75.429 1.00 33.34 220 THR A N 1
ATOM 1465 C CA . THR A 1 220 ? 41.208 34.320 75.858 1.00 33.01 220 THR A CA 1
ATOM 1466 C C . THR A 1 220 ? 41.682 33.290 74.839 1.00 31.27 220 THR A C 1
ATOM 1467 O O . THR A 1 220 ? 40.881 32.565 74.242 1.00 29.05 220 THR A O 1
ATOM 1471 N N . LYS A 1 221 ? 42.990 33.257 74.630 1.00 29.25 221 LYS A N 1
ATOM 1472 C CA . LYS A 1 221 ? 43.616 32.325 73.707 1.00 29.69 221 LYS A CA 1
ATOM 1473 C C . LYS A 1 221 ? 43.014 30.935 73.874 1.00 29.38 221 LYS A C 1
ATOM 1474 O O . LYS A 1 221 ? 42.586 30.302 72.905 1.00 31.03 221 LYS A O 1
ATOM 1480 N N . GLU A 1 222 ? 42.981 30.471 75.116 1.00 27.84 222 GLU A N 1
ATOM 1481 C CA . GLU A 1 222 ? 42.437 29.158 75.425 1.00 26.76 222 GLU A CA 1
ATOM 1482 C C . GLU A 1 222 ? 40.959 29.042 75.009 1.00 23.78 222 GLU A C 1
ATOM 1483 O O . GLU A 1 222 ? 40.500 27.969 74.609 1.00 18.89 222 GLU A O 1
ATOM 1489 N N . GLU A 1 223 ? 40.223 30.149 75.091 1.00 22.40 223 GLU A N 1
ATOM 1490 C CA . GLU A 1 223 ? 38.801 30.173 74.726 1.00 22.96 223 GLU A CA 1
ATOM 1491 C C . GLU A 1 223 ? 38.538 30.069 73.229 1.00 23.23 223 GLU A C 1
ATOM 1492 O O . GLU A 1 223 ? 37.626 29.361 72.799 1.00 21.40 223 GLU A O 1
ATOM 1498 N N . LYS A 1 224 ? 39.330 30.789 72.443 1.00 21.19 224 LYS A N 1
ATOM 1499 C CA . LYS A 1 224 ? 39.176 30.796 70.995 1.00 21.81 224 LYS A CA 1
ATOM 1500 C C . LYS A 1 224 ? 39.492 29.417 70.431 1.00 21.16 224 LYS A C 1
ATOM 1501 O O . LYS A 1 224 ? 38.849 28.954 69.489 1.00 25.16 224 LYS A O 1
ATOM 1507 N N . GLU A 1 225 ? 40.487 28.767 71.021 1.00 20.66 225 GLU A N 1
ATOM 1508 C CA . GLU A 1 225 ? 40.897 27.445 70.581 1.00 22.21 225 GLU A CA 1
ATOM 1509 C C . GLU A 1 225 ? 39.840 26.380 70.865 1.00 21.32 225 GLU A C 1
ATOM 1510 O O . GLU A 1 225 ? 39.694 25.425 70.100 1.00 18.66 225 GLU A O 1
ATOM 1516 N N . LYS A 1 226 ? 39.110 26.543 71.965 1.00 20.90 226 LYS A N 1
ATOM 1517 C CA . LYS A 1 226 ? 38.064 25.596 72.317 1.00 23.19 226 LYS A CA 1
ATOM 1518 C C . LYS A 1 226 ? 36.901 25.744 71.336 1.00 23.09 226 LYS A C 1
ATOM 1519 O O . LYS A 1 226 ? 36.254 24.760 70.963 1.00 22.57 226 LYS A O 1
ATOM 1525 N N . TYR A 1 227 ? 36.645 26.980 70.918 1.00 20.81 227 TYR A N 1
ATOM 1526 C CA . TYR A 1 227 ? 35.568 27.249 69.979 1.00 20.70 227 TYR A CA 1
ATOM 1527 C C . TYR A 1 227 ? 35.990 26.750 68.611 1.00 22.98 227 TYR A C 1
ATOM 1528 O O . TYR A 1 227 ? 35.167 26.254 67.846 1.00 25.82 227 TYR A O 1
ATOM 1537 N N . VAL A 1 228 ? 37.279 26.865 68.307 1.00 21.08 228 VAL A N 1
ATOM 1538 C CA . VAL A 1 228 ? 37.779 26.379 67.031 1.00 19.61 228 VAL A CA 1
ATOM 1539 C C . VAL A 1 228 ? 37.515 24.876 66.993 1.00 19.55 228 VAL A C 1
ATOM 1540 O O . VAL A 1 228 ? 37.177 24.315 65.947 1.00 16.55 228 VAL A O 1
ATOM 1544 N N . LEU A 1 229 ? 37.676 24.223 68.143 1.00 19.71 229 LEU A N 1
ATOM 1545 C CA . LEU A 1 229 ? 37.451 22.784 68.230 1.00 21.23 229 LEU A CA 1
ATOM 1546 C C . LEU A 1 229 ? 35.975 22.444 68.192 1.00 19.60 229 LEU A C 1
ATOM 1547 O O . LEU A 1 229 ? 35.596 21.397 67.678 1.00 18.18 229 LEU A O 1
ATOM 1552 N N . ASP A 1 230 ? 35.143 23.314 68.756 1.00 19.64 230 ASP A N 1
ATOM 1553 C CA . ASP A 1 230 ? 33.711 23.071 68.744 1.00 21.21 230 ASP A CA 1
ATOM 1554 C C . ASP A 1 230 ? 33.208 23.090 67.306 1.00 19.29 230 ASP A C 1
ATOM 1555 O O . ASP A 1 230 ? 32.366 22.282 66.930 1.00 20.43 230 ASP A O 1
ATOM 1560 N N . ALA A 1 231 ? 33.738 24.007 66.503 1.00 17.82 231 ALA A N 1
ATOM 1561 C CA . ALA A 1 231 ? 33.337 24.122 65.102 1.00 19.56 231 ALA A CA 1
ATOM 1562 C C . ALA A 1 231 ? 33.811 22.905 64.307 1.00 20.74 231 ALA A C 1
ATOM 1563 O O . ALA A 1 231 ? 33.049 22.331 63.520 1.00 20.05 231 ALA A O 1
ATOM 1565 N N . LYS A 1 232 ? 35.070 22.517 64.511 1.00 22.82 232 LYS A N 1
ATOM 1566 C CA . LYS A 1 232 ? 35.625 21.358 63.816 1.00 23.97 232 LYS A CA 1
ATOM 1567 C C . LYS A 1 232 ? 34.768 20.144 64.122 1.00 23.43 232 LYS A C 1
ATOM 1568 O O . LYS A 1 232 ? 34.463 19.344 63.239 1.00 24.21 232 LYS A O 1
ATOM 1574 N N . THR A 1 233 ? 34.386 20.021 65.386 1.00 22.89 233 THR A N 1
ATOM 1575 C CA . THR A 1 233 ? 33.561 18.914 65.838 1.00 25.22 233 THR A CA 1
ATOM 1576 C C . THR A 1 233 ? 32.179 18.911 65.186 1.00 19.25 233 THR A C 1
ATOM 1577 O O . THR A 1 233 ? 31.671 17.854 64.825 1.00 19.86 233 THR A O 1
ATOM 1581 N N . ILE A 1 234 ? 31.566 20.081 65.042 1.00 17.32 234 ILE A N 1
ATOM 1582 C CA . ILE A 1 234 ? 30.250 20.156 64.419 1.00 16.15 234 ILE A CA 1
ATOM 1583 C C . ILE A 1 234 ? 30.329 19.652 62.984 1.00 16.85 234 ILE A C 1
ATOM 1584 O O . ILE A 1 234 ? 29.509 18.838 62.560 1.00 19.45 234 ILE A O 1
ATOM 1589 N N . SER A 1 235 ? 31.321 20.133 62.243 1.00 15.87 235 SER A N 1
ATOM 1590 C CA . SER A 1 235 ? 31.522 19.711 60.860 1.00 17.96 235 SER A CA 1
ATOM 1591 C C . SER A 1 235 ? 31.841 18.226 60.805 1.00 18.12 235 SER A C 1
ATOM 1592 O O . SER A 1 235 ? 31.348 17.504 59.938 1.00 19.87 235 SER A O 1
ATOM 1595 N N . ALA A 1 236 ? 32.683 17.774 61.727 1.00 17.62 236 ALA A N 1
ATOM 1596 C CA . ALA A 1 236 ? 33.046 16.365 61.777 1.00 18.77 236 ALA A CA 1
ATOM 1597 C C . ALA A 1 236 ? 31.793 15.527 62.033 1.00 19.81 236 ALA A C 1
ATOM 1598 O O . ALA A 1 236 ? 31.635 14.451 61.464 1.00 21.05 236 ALA A O 1
ATOM 1600 N N . LEU A 1 237 ? 30.899 16.024 62.881 1.00 20.24 237 LEU A N 1
ATOM 1601 C CA . LEU A 1 237 ? 29.679 15.287 63.181 1.00 23.51 237 LEU A CA 1
ATOM 1602 C C . LEU A 1 237 ? 28.801 15.108 61.948 1.00 25.02 237 LEU A C 1
ATOM 1603 O O . LEU A 1 237 ? 28.253 14.033 61.718 1.00 26.95 237 LEU A O 1
ATOM 1608 N N . LEU A 1 238 ? 28.655 16.164 61.158 1.00 25.23 238 LEU A N 1
ATOM 1609 C CA . LEU A 1 238 ? 27.834 16.081 59.960 1.00 25.36 238 LEU A CA 1
ATOM 1610 C C . LEU A 1 238 ? 28.452 15.132 58.933 1.00 26.47 238 LEU A C 1
ATOM 1611 O O . LEU A 1 238 ? 27.736 14.414 58.233 1.00 27.07 238 LEU A O 1
ATOM 1616 N N . GLU A 1 239 ? 29.782 15.119 58.864 1.00 29.97 239 GLU A N 1
ATOM 1617 C CA . GLU A 1 239 ? 30.501 14.276 57.912 1.00 33.72 239 GLU A CA 1
ATOM 1618 C C . GLU A 1 239 ? 30.410 12.771 58.183 1.00 33.88 239 GLU A C 1
ATOM 1619 O O . GLU A 1 239 ? 30.265 11.991 57.246 1.00 31.91 239 GLU A O 1
ATOM 1625 N N . GLU A 1 240 ? 30.502 12.354 59.445 1.00 35.62 240 GLU A N 1
ATOM 1626 C CA . GLU A 1 240 ? 30.420 10.923 59.745 1.00 38.23 240 GLU A CA 1
ATOM 1627 C C . GLU A 1 240 ? 28.996 10.379 59.786 1.00 37.61 240 GLU A C 1
ATOM 1628 O O . GLU A 1 240 ? 28.794 9.171 59.685 1.00 37.35 240 GLU A O 1
ATOM 1634 N N . ASN A 1 241 ? 28.016 11.265 59.941 1.00 37.96 241 ASN A N 1
ATOM 1635 C CA . ASN A 1 241 ? 26.612 10.860 59.966 1.00 37.33 241 ASN A CA 1
ATOM 1636 C C . ASN A 1 241 ? 25.984 11.191 58.621 1.00 38.33 241 ASN A C 1
ATOM 1637 O O . ASN A 1 241 ? 24.761 11.284 58.477 1.00 36.92 241 ASN A O 1
ATOM 1642 N N . LYS A 1 242 ? 26.860 11.366 57.641 1.00 37.25 242 LYS A N 1
ATOM 1643 C CA . LYS A 1 242 ? 26.486 11.698 56.278 1.00 38.02 242 LYS A CA 1
ATOM 1644 C C . LYS A 1 242 ? 25.339 10.812 55.770 1.00 39.59 242 LYS A C 1
ATOM 1645 O O . LYS A 1 242 ? 24.286 11.319 55.375 1.00 39.28 242 LYS A O 1
ATOM 1651 N N . SER A 1 243 ? 25.534 9.496 55.797 1.00 40.69 243 SER A N 1
ATOM 1652 C CA . SER A 1 243 ? 24.510 8.560 55.326 1.00 43.84 243 SER A CA 1
ATOM 1653 C C . SER A 1 243 ? 23.191 8.605 56.101 1.00 44.56 243 SER A C 1
ATOM 1654 O O . SER A 1 243 ? 22.152 8.213 55.577 1.00 44.49 243 SER A O 1
ATOM 1657 N N . TYR A 1 244 ? 23.225 9.058 57.348 1.00 46.62 244 TYR A N 1
ATOM 1658 C CA . TYR A 1 244 ? 22.001 9.121 58.145 1.00 47.59 244 TYR A CA 1
ATOM 1659 C C . TYR A 1 244 ? 21.374 10.511 58.030 1.00 46.61 244 TYR A C 1
ATOM 1660 O O . TYR A 1 244 ? 20.408 10.828 58.726 1.00 46.59 244 TYR A O 1
ATOM 1669 N N . LEU A 1 245 ? 21.934 11.331 57.143 1.00 44.73 245 LEU A N 1
ATOM 1670 C CA . LEU A 1 245 ? 21.470 12.696 56.927 1.00 42.30 245 LEU A CA 1
ATOM 1671 C C . LEU A 1 245 ? 21.205 13.002 55.449 1.00 42.67 245 LEU A C 1
ATOM 1672 O O . LEU A 1 245 ? 21.136 14.167 55.068 1.00 42.96 245 LEU A O 1
ATOM 1677 N N . ASN A 1 246 ? 21.056 11.968 54.622 1.00 42.75 246 ASN A N 1
ATOM 1678 C CA . ASN A 1 246 ? 20.812 12.157 53.189 1.00 41.80 246 ASN A CA 1
ATOM 1679 C C . ASN A 1 246 ? 21.978 12.984 52.642 1.00 40.77 246 ASN A C 1
ATOM 1680 O O . ASN A 1 246 ? 21.800 14.051 52.042 1.00 38.84 246 ASN A O 1
ATOM 1685 N N . GLY A 1 247 ? 23.180 12.458 52.863 1.00 41.60 247 GLY A N 1
ATOM 1686 C CA . GLY A 1 247 ? 24.403 13.120 52.435 1.00 44.19 247 GLY A CA 1
ATOM 1687 C C . GLY A 1 247 ? 24.713 13.332 50.963 1.00 44.13 247 GLY A C 1
ATOM 1688 O O . GLY A 1 247 ? 25.445 14.255 50.631 1.00 44.08 247 GLY A O 1
ATOM 1689 N N . LYS A 1 248 ? 24.181 12.503 50.073 1.00 44.59 248 LYS A N 1
ATOM 1690 C CA . LYS A 1 248 ? 24.472 12.679 48.651 1.00 45.08 248 LYS A CA 1
ATOM 1691 C C . LYS A 1 248 ? 23.658 13.820 48.047 1.00 41.68 248 LYS A C 1
ATOM 1692 O O . LYS A 1 248 ? 23.860 14.186 46.890 1.00 41.20 248 LYS A O 1
ATOM 1698 N N . SER A 1 249 ? 22.748 14.389 48.833 1.00 37.79 249 SER A N 1
ATOM 1699 C CA . SER A 1 249 ? 21.882 15.467 48.357 1.00 34.71 249 SER A CA 1
ATOM 1700 C C . SER A 1 249 ? 22.528 16.843 48.329 1.00 35.77 249 SER A C 1
ATOM 1701 O O . SER A 1 249 ? 23.571 17.076 48.935 1.00 34.29 249 SER A O 1
ATOM 1704 N N . LYS A 1 250 ? 21.867 17.755 47.626 1.00 37.83 250 LYS A N 1
ATOM 1705 C CA . LYS A 1 250 ? 22.325 19.123 47.480 1.00 39.24 250 LYS A CA 1
ATOM 1706 C C . LYS A 1 250 ? 22.015 19.973 48.706 1.00 39.21 250 LYS A C 1
ATOM 1707 O O . LYS A 1 250 ? 22.648 21.007 48.920 1.00 39.00 250 LYS A O 1
ATOM 1713 N N . GLU A 1 251 ? 21.047 19.542 49.511 1.00 36.03 251 GLU A N 1
ATOM 1714 C CA . GLU A 1 251 ? 20.702 20.289 50.714 1.00 34.68 251 GLU A CA 1
ATOM 1715 C C . GLU A 1 251 ? 21.732 19.992 51.796 1.00 33.30 251 GLU A C 1
ATOM 1716 O O . GLU A 1 251 ? 22.038 20.851 52.622 1.00 33.87 251 GLU A O 1
ATOM 1722 N N . PHE A 1 252 ? 22.262 18.773 51.808 1.00 30.31 252 PHE A N 1
ATOM 1723 C CA . PHE A 1 252 ? 23.271 18.433 52.798 1.00 27.66 252 PHE A CA 1
ATOM 1724 C C . PHE A 1 252 ? 24.539 19.200 52.450 1.00 25.64 252 PHE A C 1
ATOM 1725 O O . PHE A 1 252 ? 25.350 19.519 53.322 1.00 26.52 252 PHE A O 1
ATOM 1733 N N . ALA A 1 253 ? 24.704 19.494 51.165 1.00 25.94 253 ALA A N 1
ATOM 1734 C CA . ALA A 1 253 ? 25.867 20.244 50.709 1.00 25.08 253 ALA A CA 1
ATOM 1735 C C . ALA A 1 253 ? 25.808 21.628 51.339 1.00 24.72 253 ALA A C 1
ATOM 1736 O O . ALA A 1 253 ? 26.816 22.137 51.843 1.00 25.00 253 ALA A O 1
ATOM 1738 N N . TRP A 1 254 ? 24.622 22.229 51.316 1.00 22.07 254 TRP A N 1
ATOM 1739 C CA . TRP A 1 254 ? 24.431 23.548 51.901 1.00 22.45 254 TRP A CA 1
ATOM 1740 C C . TRP A 1 254 ? 24.769 23.539 53.385 1.00 20.76 254 TRP A C 1
ATOM 1741 O O . TRP A 1 254 ? 25.514 24.391 53.870 1.00 20.08 254 TRP A O 1
ATOM 1752 N N . ILE A 1 255 ? 24.206 22.576 54.106 1.00 17.65 255 ILE A N 1
ATOM 1753 C CA . ILE A 1 255 ? 24.425 22.463 55.545 1.00 15.51 255 ILE A CA 1
ATOM 1754 C C . ILE A 1 255 ? 25.908 22.383 55.869 1.00 16.83 255 ILE A C 1
ATOM 1755 O O . ILE A 1 255 ? 26.406 23.110 56.725 1.00 17.77 255 ILE A O 1
ATOM 1760 N N . LYS A 1 256 ? 26.606 21.503 55.162 1.00 15.82 256 LYS A N 1
ATOM 1761 C CA . LYS A 1 256 ? 28.035 21.307 55.348 1.00 15.65 256 LYS A CA 1
ATOM 1762 C C . LYS A 1 256 ? 28.810 22.621 55.189 1.00 15.83 256 LYS A C 1
ATOM 1763 O O . LYS A 1 256 ? 29.733 22.907 55.954 1.00 13.90 256 LYS A O 1
ATOM 1769 N N . GLN A 1 257 ? 28.417 23.425 54.204 1.00 17.61 257 GLN A N 1
ATOM 1770 C CA . GLN A 1 257 ? 29.076 24.697 53.946 1.00 18.01 257 GLN A CA 1
ATOM 1771 C C . GLN A 1 257 ? 28.788 25.690 55.065 1.00 16.91 257 GLN A C 1
ATOM 1772 O O . GLN A 1 257 ? 29.676 26.447 55.474 1.00 17.46 257 GLN A O 1
ATOM 1778 N N . ASN A 1 258 ? 27.549 25.687 55.553 1.00 17.16 258 ASN A N 1
ATOM 1779 C CA . ASN A 1 258 ? 27.157 26.565 56.650 1.00 18.49 258 ASN A CA 1
ATOM 1780 C C . ASN A 1 258 ? 28.053 26.270 57.852 1.00 15.97 258 ASN A C 1
ATOM 1781 O O . ASN A 1 258 ? 28.459 27.184 58.569 1.00 20.08 258 ASN A O 1
ATOM 1786 N N . ALA A 1 259 ? 28.359 24.992 58.072 1.00 16.21 259 ALA A N 1
ATOM 1787 C CA . ALA A 1 259 ? 29.222 24.601 59.189 1.00 14.23 259 ALA A CA 1
ATOM 1788 C C . ALA A 1 259 ? 30.644 25.059 58.874 1.00 11.29 259 ALA A C 1
ATOM 1789 O O . ALA A 1 259 ? 31.392 25.486 59.757 1.00 10.29 259 ALA A O 1
ATOM 1791 N N . ARG A 1 260 ? 31.008 24.964 57.602 1.00 12.13 260 ARG A N 1
ATOM 1792 C CA . ARG A 1 260 ? 32.329 25.376 57.151 1.00 12.49 260 ARG A CA 1
ATOM 1793 C C . ARG A 1 260 ? 32.558 26.858 57.464 1.00 11.95 260 ARG A C 1
ATOM 1794 O O . ARG A 1 260 ? 33.676 27.280 57.743 1.00 11.52 260 ARG A O 1
ATOM 1802 N N . ILE A 1 261 ? 31.494 27.650 57.406 1.00 11.32 261 ILE A N 1
ATOM 1803 C CA . ILE A 1 261 ? 31.601 29.078 57.685 1.00 10.34 261 ILE A CA 1
ATOM 1804 C C . ILE A 1 261 ? 32.024 29.325 59.136 1.00 9.79 261 ILE A C 1
ATOM 1805 O O . ILE A 1 261 ? 32.815 30.226 59.408 1.00 10.32 261 ILE A O 1
ATOM 1810 N N . ILE A 1 262 ? 31.489 28.527 60.057 1.00 8.37 262 ILE A N 1
ATOM 1811 C CA . ILE A 1 262 ? 31.810 28.648 61.474 1.00 9.37 262 ILE A CA 1
ATOM 1812 C C . ILE A 1 262 ? 33.293 28.360 61.707 1.00 9.26 262 ILE A C 1
ATOM 1813 O O . ILE A 1 262 ? 33.939 29.028 62.522 1.00 12.81 262 ILE A O 1
ATOM 1818 N N . GLU A 1 263 ? 33.833 27.362 61.008 1.00 12.42 263 GLU A N 1
ATOM 1819 C CA . GLU A 1 263 ? 35.252 27.038 61.140 1.00 11.97 263 GLU A CA 1
ATOM 1820 C C . GLU A 1 263 ? 36.098 28.167 60.555 1.00 11.01 263 GLU A C 1
ATOM 1821 O O . GLU A 1 263 ? 37.149 28.517 61.102 1.00 10.08 263 GLU A O 1
ATOM 1827 N N . GLN A 1 264 ? 35.641 28.724 59.434 1.00 9.00 264 GLN A N 1
ATOM 1828 C CA . GLN A 1 264 ? 36.368 29.808 58.787 1.00 11.34 264 GLN A CA 1
ATOM 1829 C C . GLN A 1 264 ? 36.458 31.004 59.722 1.00 13.96 264 GLN A C 1
ATOM 1830 O O . GLN A 1 264 ? 37.516 31.626 59.859 1.00 10.96 264 GLN A O 1
ATOM 1836 N N . PHE A 1 265 ? 35.342 31.314 60.373 1.00 10.43 265 PHE A N 1
ATOM 1837 C CA . PHE A 1 265 ? 35.308 32.436 61.288 1.00 10.49 265 PHE A CA 1
ATOM 1838 C C . PHE A 1 265 ? 36.178 32.199 62.522 1.00 11.05 265 PHE A C 1
ATOM 1839 O O . PHE A 1 265 ? 37.002 33.040 62.868 1.00 12.96 265 PHE A O 1
ATOM 1847 N N . THR A 1 266 ? 36.011 31.057 63.180 1.00 8.39 266 THR A N 1
ATOM 1848 C CA . THR A 1 266 ? 36.782 30.767 64.385 1.00 9.83 266 THR A CA 1
ATOM 1849 C C . THR A 1 266 ? 38.283 30.629 64.149 1.00 13.39 266 THR A C 1
ATOM 1850 O O . THR A 1 266 ? 39.089 31.141 64.930 1.00 9.64 266 THR A O 1
ATOM 1854 N N . THR A 1 267 ? 38.659 29.938 63.079 1.00 13.55 267 THR A N 1
ATOM 1855 C CA . THR A 1 267 ? 40.071 29.736 62.763 1.00 18.48 267 THR A CA 1
ATOM 1856 C C . THR A 1 267 ? 40.776 31.048 62.418 1.00 19.44 267 THR A C 1
ATOM 1857 O O . THR A 1 267 ? 41.879 31.314 62.902 1.00 19.55 267 THR A O 1
ATOM 1869 N N . LEU A 1 269 ? 40.082 34.046 63.364 1.00 15.59 269 LEU A N 1
ATOM 1870 C CA . LEU A 1 269 ? 40.229 34.891 64.539 1.00 17.25 269 LEU A CA 1
ATOM 1871 C C . LEU A 1 269 ? 40.951 34.259 65.717 1.00 19.82 269 LEU A C 1
ATOM 1872 O O . LEU A 1 269 ? 41.069 34.873 66.777 1.00 20.27 269 LEU A O 1
ATOM 1877 N N . ALA A 1 270 ? 41.427 33.033 65.523 1.00 19.81 270 ALA A N 1
ATOM 1878 C CA . ALA A 1 270 ? 42.158 32.315 66.557 1.00 23.77 270 ALA A CA 1
ATOM 1879 C C . ALA A 1 270 ? 43.637 32.383 66.203 1.00 24.83 270 ALA A C 1
ATOM 1880 O O . ALA A 1 270 ? 44.467 31.690 66.789 1.00 28.78 270 ALA A O 1
ATOM 1882 N N . THR A 1 271 ? 43.955 33.222 65.228 1.00 24.86 271 THR A N 1
ATOM 1883 C CA . THR A 1 271 ? 45.324 33.400 64.779 1.00 25.67 271 THR A CA 1
ATOM 1884 C C . THR A 1 271 ? 46.224 33.925 65.894 1.00 29.33 271 THR A C 1
ATOM 1885 O O . THR A 1 271 ? 45.890 34.891 66.579 1.00 29.04 271 THR A O 1
ATOM 1889 N N . PRO A 1 272 ? 47.385 33.289 66.085 1.00 31.04 272 PRO A N 1
ATOM 1890 C CA . PRO A 1 272 ? 48.319 33.716 67.128 1.00 33.29 272 PRO A CA 1
ATOM 1891 C C . PRO A 1 272 ? 48.965 35.069 66.832 1.00 35.37 272 PRO A C 1
ATOM 1892 O O . PRO A 1 272 ? 49.140 35.451 65.671 1.00 34.30 272 PRO A O 1
ATOM 1896 N N . PRO A 1 273 ? 49.321 35.819 67.885 1.00 37.21 273 PRO A N 1
ATOM 1897 C CA . PRO A 1 273 ? 49.950 37.132 67.718 1.00 36.82 273 PRO A CA 1
ATOM 1898 C C . PRO A 1 273 ? 51.320 37.121 67.035 1.00 36.28 273 PRO A C 1
ATOM 1899 O O . PRO A 1 273 ? 51.781 38.161 66.565 1.00 37.60 273 PRO A O 1
ATOM 1903 N N . ASP A 1 274 ? 51.977 35.965 66.976 1.00 34.09 274 ASP A N 1
ATOM 1904 C CA . ASP A 1 274 ? 53.294 35.905 66.341 1.00 36.25 274 ASP A CA 1
ATOM 1905 C C . ASP A 1 274 ? 53.204 35.746 64.825 1.00 34.69 274 ASP A C 1
ATOM 1906 O O . ASP A 1 274 ? 54.221 35.681 64.137 1.00 32.92 274 ASP A O 1
ATOM 1911 N N . LYS A 1 275 ? 51.979 35.683 64.314 1.00 35.34 275 LYS A N 1
ATOM 1912 C CA . LYS A 1 275 ? 51.737 35.558 62.881 1.00 35.25 275 LYS A CA 1
ATOM 1913 C C . LYS A 1 275 ? 50.560 36.461 62.517 1.00 33.69 275 LYS A C 1
ATOM 1914 O O . LYS A 1 275 ? 49.549 36.003 61.988 1.00 35.05 275 LYS A O 1
ATOM 1920 N N . PRO A 1 276 ? 50.690 37.768 62.791 1.00 31.75 276 PRO A N 1
ATOM 1921 C CA . PRO A 1 276 ? 49.659 38.772 62.509 1.00 30.63 276 PRO A CA 1
ATOM 1922 C C . PRO A 1 276 ? 49.141 38.823 61.073 1.00 28.85 276 PRO A C 1
ATOM 1923 O O . PRO A 1 276 ? 47.985 39.177 60.843 1.00 27.83 276 PRO A O 1
ATOM 1927 N N . ALA A 1 277 ? 49.982 38.476 60.106 1.00 27.11 277 ALA A N 1
ATOM 1928 C CA . ALA A 1 277 ? 49.552 38.522 58.713 1.00 26.99 277 ALA A CA 1
ATOM 1929 C C . ALA A 1 277 ? 48.562 37.409 58.352 1.00 25.01 277 ALA A C 1
ATOM 1930 O O . ALA A 1 277 ? 47.794 37.541 57.395 1.00 21.39 277 ALA A O 1
ATOM 1932 N N . ASP A 1 278 ? 48.571 36.323 59.120 1.00 24.43 278 ASP A N 1
ATOM 1933 C CA . ASP A 1 278 ? 47.672 35.200 58.851 1.00 23.59 278 ASP A CA 1
ATOM 1934 C C . ASP A 1 278 ? 46.186 35.526 58.988 1.00 21.93 278 ASP A C 1
ATOM 1935 O O . ASP A 1 278 ? 45.345 34.798 58.469 1.00 20.32 278 ASP A O 1
ATOM 1940 N N . PHE A 1 279 ? 45.853 36.600 59.695 1.00 18.55 279 PHE A N 1
ATOM 1941 C CA . PHE A 1 279 ? 44.453 36.985 59.849 1.00 19.36 279 PHE A CA 1
ATOM 1942 C C . PHE A 1 279 ? 43.875 37.271 58.463 1.00 18.98 279 PHE A C 1
ATOM 1943 O O . PHE A 1 279 ? 42.769 36.834 58.122 1.00 14.89 279 PHE A O 1
ATOM 1951 N N . TYR A 1 280 ? 44.654 38.003 57.671 1.00 18.27 280 TYR A N 1
ATOM 1952 C CA . TYR A 1 280 ? 44.275 38.390 56.319 1.00 17.72 280 TYR A CA 1
ATOM 1953 C C . TYR A 1 280 ? 44.430 37.262 55.318 1.00 17.88 280 TYR A C 1
ATOM 1954 O O . TYR A 1 280 ? 43.637 37.148 54.386 1.00 16.96 280 TYR A O 1
ATOM 1963 N N . LEU A 1 281 ? 45.457 36.439 55.502 1.00 15.90 281 LEU A N 1
ATOM 1964 C CA . LEU A 1 281 ? 45.678 35.317 54.604 1.00 17.02 281 LEU A CA 1
ATOM 1965 C C . LEU A 1 281 ? 44.464 34.408 54.725 1.00 16.21 281 LEU A C 1
ATOM 1966 O O . LEU A 1 281 ? 43.879 34.009 53.724 1.00 16.82 281 LEU A O 1
ATOM 1971 N N . LYS A 1 282 ? 44.085 34.103 55.964 1.00 13.99 282 LYS A N 1
ATOM 1972 C CA . LYS A 1 282 ? 42.943 33.241 56.219 1.00 16.22 282 LYS A CA 1
ATOM 1973 C C . LYS A 1 282 ? 41.654 33.909 55.768 1.00 14.13 282 LYS A C 1
ATOM 1974 O O . LYS A 1 282 ? 40.732 33.232 55.320 1.00 10.79 282 LYS A O 1
ATOM 1980 N N . HIS A 1 283 ? 41.584 35.233 55.883 1.00 14.90 283 HIS A N 1
ATOM 1981 C CA . HIS A 1 283 ? 40.373 35.931 55.478 1.00 14.45 283 HIS A CA 1
ATOM 1982 C C . HIS A 1 283 ? 40.064 35.670 54.013 1.00 11.10 283 HIS A C 1
ATOM 1983 O O . HIS A 1 283 ? 38.980 35.199 53.686 1.00 10.37 283 HIS A O 1
ATOM 1990 N N . ASP A 1 284 ? 41.015 35.950 53.127 1.00 10.44 284 ASP A N 1
ATOM 1991 C CA . ASP A 1 284 ? 40.751 35.747 51.708 1.00 11.77 284 ASP A CA 1
ATOM 1992 C C . ASP A 1 284 ? 40.799 34.296 51.256 1.00 11.24 284 ASP A C 1
ATOM 1993 O O . ASP A 1 284 ? 40.308 33.970 50.183 1.00 10.72 284 ASP A O 1
ATOM 1998 N N . ILE A 1 285 ? 41.399 33.426 52.060 1.00 11.57 285 ILE A N 1
ATOM 1999 C CA . ILE A 1 285 ? 41.408 32.021 51.704 1.00 11.34 285 ILE A CA 1
ATOM 2000 C C . ILE A 1 285 ? 39.932 31.607 51.827 1.00 10.59 285 ILE A C 1
ATOM 2001 O O . ILE A 1 285 ? 39.384 30.963 50.940 1.00 8.91 285 ILE A O 1
ATOM 2006 N N . ALA A 1 286 ? 39.292 32.024 52.916 1.00 9.30 286 ALA A N 1
ATOM 2007 C CA . ALA A 1 286 ? 37.887 31.716 53.163 1.00 9.37 286 ALA A CA 1
ATOM 2008 C C . ALA A 1 286 ? 36.970 32.281 52.069 1.00 8.66 286 ALA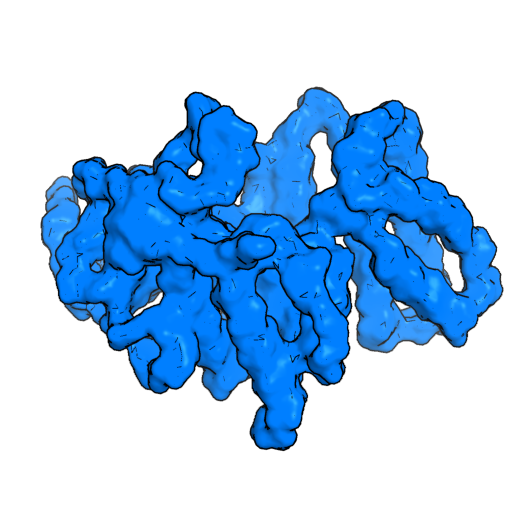 A C 1
ATOM 2009 O O . ALA A 1 286 ? 36.095 31.574 51.572 1.00 10.33 286 ALA A O 1
ATOM 2019 N N . TYR A 1 288 ? 37.705 32.954 49.106 1.00 6.80 288 TYR A N 1
ATOM 2020 C CA . TYR A 1 288 ? 38.049 32.174 47.917 1.00 5.65 288 TYR A CA 1
ATOM 2021 C C . TYR A 1 288 ? 37.286 30.861 47.941 1.00 5.68 288 TYR A C 1
ATOM 2022 O O . TYR A 1 288 ? 36.670 30.474 46.945 1.00 6.14 288 TYR A O 1
ATOM 2031 N N . GLU A 1 289 ? 37.341 30.187 49.091 1.00 6.11 289 GLU A N 1
ATOM 2032 C CA . GLU A 1 289 ? 36.680 28.897 49.279 1.00 13.05 289 GLU A CA 1
ATOM 2033 C C . GLU A 1 289 ? 35.175 29.001 49.098 1.00 10.18 289 GLU A C 1
ATOM 2034 O O . GLU A 1 289 ? 34.551 28.113 48.520 1.00 13.68 289 GLU A O 1
ATOM 2040 N N . ASN A 1 290 ? 34.597 30.091 49.589 1.00 7.25 290 ASN A N 1
ATOM 2041 C CA . ASN A 1 290 ? 33.160 30.290 49.481 1.00 9.58 290 ASN A CA 1
ATOM 2042 C C . ASN A 1 290 ? 32.746 30.578 48.048 1.00 6.86 290 ASN A C 1
ATOM 2043 O O . ASN A 1 290 ? 31.677 30.159 47.615 1.00 5.02 290 ASN A O 1
ATOM 2048 N N . ALA A 1 291 ? 33.601 31.286 47.314 1.00 8.76 291 ALA A N 1
ATOM 2049 C CA . ALA A 1 291 ? 33.326 31.603 45.920 1.00 5.76 291 ALA A CA 1
ATOM 2050 C C . ALA A 1 291 ? 33.525 30.332 45.090 1.00 8.15 291 ALA A C 1
ATOM 2051 O O . ALA A 1 291 ? 32.806 30.093 44.118 1.00 9.57 291 ALA A O 1
ATOM 2053 N N . LYS A 1 292 ? 34.504 29.518 45.477 1.00 8.97 292 LYS A N 1
ATOM 2054 C CA . LYS A 1 292 ? 34.774 28.268 44.766 1.00 10.72 292 LYS A CA 1
ATOM 2055 C C . LYS A 1 292 ? 33.642 27.279 45.020 1.00 11.56 292 LYS A C 1
ATOM 2056 O O . LYS A 1 292 ? 33.164 26.617 44.097 1.00 14.18 292 LYS A O 1
ATOM 2062 N N . TRP A 1 293 ? 33.214 27.181 46.273 1.00 8.99 293 TRP A N 1
ATOM 2063 C CA . TRP A 1 293 ? 32.119 26.281 46.626 1.00 8.87 293 TRP A CA 1
ATOM 2064 C C . TRP A 1 293 ? 30.865 26.582 45.769 1.00 8.42 293 TRP A C 1
ATOM 2065 O O . TRP A 1 293 ? 30.192 25.668 45.290 1.00 10.40 293 TRP A O 1
ATOM 2076 N N . THR A 1 294 ? 30.565 27.864 45.577 1.00 8.71 294 THR A N 1
ATOM 2077 C CA . THR A 1 294 ? 29.402 28.282 44.796 1.00 6.29 294 THR A CA 1
ATOM 2078 C C . THR A 1 294 ? 29.469 27.788 43.351 1.00 7.98 294 THR A C 1
ATOM 2079 O O . THR A 1 294 ? 28.537 27.173 42.853 1.00 9.92 294 THR A O 1
ATOM 2083 N N . GLU A 1 295 ? 30.574 28.085 42.678 1.00 11.60 295 GLU A N 1
ATOM 2084 C CA . GLU A 1 295 ? 30.775 27.668 41.298 1.00 9.34 295 GLU A CA 1
ATOM 2085 C C . GLU A 1 295 ? 30.724 26.137 41.190 1.00 11.13 295 GLU A C 1
ATOM 2086 O O . GLU A 1 295 ? 30.072 25.584 40.301 1.00 13.06 295 GLU A O 1
ATOM 2092 N N . GLU A 1 296 ? 31.398 25.451 42.107 1.00 13.63 296 GLU A N 1
ATOM 2093 C CA . GLU A 1 296 ? 31.433 23.996 42.066 1.00 14.84 296 GLU A CA 1
ATOM 2094 C C . GLU A 1 296 ? 30.091 23.324 42.347 1.00 17.57 296 GLU A C 1
ATOM 2095 O O . GLU A 1 296 ? 29.799 22.274 41.778 1.00 16.16 296 GLU A O 1
ATOM 2101 N N . HIS A 1 297 ? 29.275 23.919 43.213 1.00 16.27 297 HIS A N 1
ATOM 2102 C CA . HIS A 1 297 ? 27.983 23.325 43.534 1.00 15.12 297 HIS A CA 1
ATOM 2103 C C . HIS A 1 297 ? 26.777 23.964 42.863 1.00 12.83 297 HIS A C 1
ATOM 2104 O O . HIS A 1 297 ? 25.779 23.291 42.649 1.00 16.12 297 HIS A O 1
ATOM 2111 N N . LEU A 1 298 ? 26.858 25.245 42.514 1.00 10.62 298 LEU A N 1
ATOM 2112 C CA . LEU A 1 298 ? 25.718 25.916 41.894 1.00 10.80 298 LEU A CA 1
ATOM 2113 C C . LEU A 1 298 ? 25.906 26.371 40.451 1.00 11.42 298 LEU A C 1
ATOM 2114 O O . LEU A 1 298 ? 24.948 26.792 39.814 1.00 12.11 298 LEU A O 1
ATOM 2119 N N . GLY A 1 299 ? 27.132 26.306 39.933 1.00 14.28 299 GLY A N 1
ATOM 2120 C CA . GLY A 1 299 ? 27.343 26.690 38.543 1.00 12.33 299 GLY A CA 1
ATOM 2121 C C . GLY A 1 299 ? 28.113 27.958 38.210 1.00 13.80 299 GLY A C 1
ATOM 2122 O O . GLY A 1 299 ? 28.925 28.443 38.995 1.00 15.85 299 GLY A O 1
ATOM 2123 N N . LYS A 1 300 ? 27.847 28.497 37.025 1.00 11.49 300 LYS A N 1
ATOM 2124 C CA . LYS A 1 300 ? 28.508 29.709 36.566 1.00 13.38 300 LYS A CA 1
ATOM 2125 C C . LYS A 1 300 ? 28.249 30.825 37.571 1.00 12.31 300 LYS A C 1
ATOM 2126 O O . LYS A 1 300 ? 27.101 31.188 37.840 1.00 13.26 300 LYS A O 1
ATOM 2132 N N . THR A 1 301 ? 29.332 31.366 38.116 1.00 11.31 301 T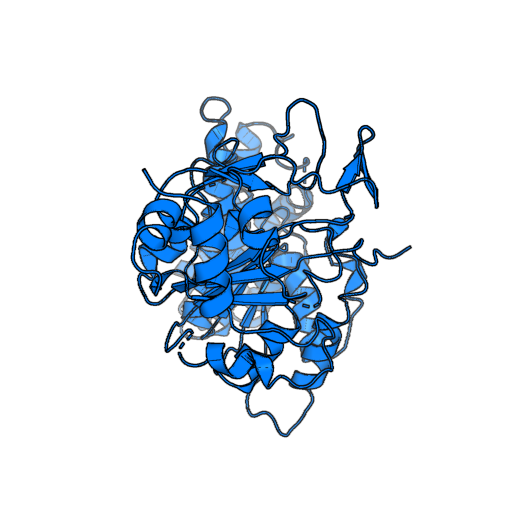HR A N 1
ATOM 2133 C CA . THR A 1 301 ? 29.249 32.386 39.151 1.00 10.92 301 THR A CA 1
ATOM 2134 C C . THR A 1 301 ? 29.937 33.713 38.851 1.00 10.85 301 THR A C 1
ATOM 2135 O O . THR A 1 301 ? 30.912 33.773 38.089 1.00 11.22 301 THR A O 1
ATOM 2139 N N . ILE A 1 302 ? 29.412 34.770 39.471 1.00 10.11 302 ILE A N 1
ATOM 2140 C CA . ILE A 1 302 ? 29.943 36.127 39.342 1.00 12.62 302 ILE A CA 1
ATOM 2141 C C . ILE A 1 302 ? 30.425 36.593 40.714 1.00 10.10 302 ILE A C 1
ATOM 2142 O O . ILE A 1 302 ? 29.627 36.733 41.632 1.00 12.41 302 ILE A O 1
ATOM 2147 N N . VAL A 1 303 ? 31.721 36.841 40.854 1.00 10.69 303 VAL A N 1
ATOM 2148 C CA . VAL A 1 303 ? 32.255 37.291 42.134 1.00 11.76 303 VAL A CA 1
ATOM 2149 C C . VAL A 1 303 ? 32.334 38.814 42.132 1.00 11.30 303 VAL A C 1
ATOM 2150 O O . VAL A 1 303 ? 33.206 39.407 41.509 1.00 13.37 303 VAL A O 1
ATOM 2154 N N . TRP A 1 304 ? 31.395 39.425 42.840 1.00 12.37 304 TRP A N 1
ATOM 2155 C CA . TRP A 1 304 ? 31.285 40.865 42.955 1.00 11.93 304 TRP A CA 1
ATOM 2156 C C . TRP A 1 304 ? 31.954 41.342 44.241 1.00 13.57 304 TRP A C 1
ATOM 2157 O O . TRP A 1 304 ? 31.501 41.020 45.348 1.00 13.88 304 TRP A O 1
ATOM 2168 N N . GLY A 1 305 ? 33.028 42.114 44.081 1.00 9.94 305 GLY A N 1
ATOM 2169 C CA . GLY A 1 305 ? 33.755 42.644 45.222 1.00 8.02 305 GLY A CA 1
ATOM 2170 C C . GLY A 1 305 ? 34.736 43.744 44.832 1.00 9.76 305 GLY A C 1
ATOM 2171 O O . GLY A 1 305 ? 34.713 44.241 43.709 1.00 12.42 305 GLY A O 1
ATOM 2172 N N . HIS A 1 306 ? 35.599 44.128 45.763 1.00 9.36 306 HIS A N 1
ATOM 2173 C CA . HIS A 1 306 ? 36.588 45.181 45.529 1.00 10.37 306 HIS A CA 1
ATOM 2174 C C . HIS A 1 306 ? 37.671 44.704 44.547 1.00 13.28 306 HIS A C 1
ATOM 2175 O O . HIS A 1 306 ? 37.973 43.504 44.477 1.00 13.60 306 HIS A O 1
ATOM 2182 N N . ASN A 1 307 ? 38.236 45.634 43.775 1.00 12.55 307 ASN A N 1
ATOM 2183 C CA . ASN A 1 307 ? 39.298 45.302 42.815 1.00 12.37 307 ASN A CA 1
ATOM 2184 C C . ASN A 1 307 ? 40.394 44.462 43.465 1.00 12.19 307 ASN A C 1
ATOM 2185 O O . ASN A 1 307 ? 40.939 43.541 42.850 1.00 11.67 307 ASN A O 1
ATOM 2190 N N . GLY A 1 308 ? 40.708 44.786 44.714 1.00 11.03 308 GLY A N 1
ATOM 2191 C CA . GLY A 1 308 ? 41.745 44.064 45.426 1.00 11.99 308 GLY A CA 1
ATOM 2192 C C . GLY A 1 308 ? 41.443 42.616 45.771 1.00 13.12 308 GLY A C 1
ATOM 2193 O O . GLY A 1 308 ? 42.368 41.841 46.034 1.00 11.28 308 GLY A O 1
ATOM 2194 N N . HIS A 1 309 ? 40.167 42.238 45.774 1.00 11.06 309 HIS A N 1
ATOM 2195 C CA . HIS A 1 309 ? 39.809 40.867 46.105 1.00 13.08 309 HIS A CA 1
ATOM 2196 C C . HIS A 1 309 ? 39.540 39.971 44.893 1.00 12.96 309 HIS A C 1
ATOM 2197 O O . HIS A 1 309 ? 39.400 38.756 45.044 1.00 12.58 309 HIS A O 1
ATOM 2204 N N . VAL A 1 310 ? 39.469 40.561 43.700 1.00 10.58 310 VAL A N 1
ATOM 2205 C CA . VAL A 1 310 ? 39.243 39.777 42.483 1.00 9.87 310 VAL A CA 1
ATOM 2206 C C . VAL A 1 310 ? 40.408 39.852 41.499 1.00 13.10 310 VAL A C 1
ATOM 2207 O O . VAL A 1 310 ? 40.428 39.114 40.510 1.00 13.78 310 VAL A O 1
ATOM 2211 N N . SER A 1 311 ? 41.369 40.738 41.753 1.00 9.23 311 SER A N 1
ATOM 2212 C CA . SER A 1 311 ? 42.516 40.865 40.860 1.00 10.72 311 SER A CA 1
ATOM 2213 C C . SER A 1 311 ? 43.323 39.578 40.919 1.00 12.75 311 SER A C 1
ATOM 2214 O O . SER A 1 311 ? 43.300 38.872 41.926 1.00 11.40 311 SER A O 1
ATOM 2217 N N . LYS A 1 312 ? 44.025 39.256 39.837 1.00 13.47 312 LYS A N 1
ATOM 2218 C CA . LYS A 1 312 ? 44.805 38.023 39.811 1.00 13.31 312 LYS A CA 1
ATOM 2219 C C . LYS A 1 312 ? 46.151 38.189 40.495 1.00 12.43 312 LYS A C 1
ATOM 2220 O O . LYS A 1 312 ? 46.891 37.220 40.665 1.00 12.58 312 LYS A O 1
ATOM 2226 N N . THR A 1 313 ? 46.472 39.422 40.875 1.00 11.48 313 THR A N 1
ATOM 2227 C CA . THR A 1 313 ? 47.715 39.703 41.577 1.00 12.73 313 THR A CA 1
ATOM 2228 C C . THR A 1 313 ? 47.320 40.474 42.821 1.00 15.11 313 THR A C 1
ATOM 2229 O O . THR A 1 313 ? 46.213 41.009 42.893 1.00 15.53 313 THR A O 1
ATOM 2233 N N . ASN A 1 314 ? 48.225 40.519 43.794 1.00 15.54 314 ASN A N 1
ATOM 2234 C CA . ASN A 1 314 ? 47.985 41.186 45.069 1.00 14.75 314 ASN A CA 1
ATOM 2235 C C . ASN A 1 314 ? 48.282 42.681 45.063 1.00 15.82 314 ASN A C 1
ATOM 2236 O O . ASN A 1 314 ? 49.436 43.079 45.121 1.00 19.44 314 ASN A O 1
ATOM 2249 N N . LEU A 1 316 ? 46.798 44.610 47.330 1.00 19.76 316 LEU A N 1
ATOM 2250 C CA . LEU A 1 316 ? 46.516 44.943 48.724 1.00 19.79 316 LEU A CA 1
ATOM 2251 C C . LEU A 1 316 ? 47.634 44.395 49.607 1.00 19.64 316 LEU A C 1
ATOM 2252 O O . LEU A 1 316 ? 47.451 44.190 50.812 1.00 17.74 316 LEU A O 1
ATOM 2257 N N . SER A 1 317 ? 48.793 44.163 49.005 1.00 19.90 317 SER A N 1
ATOM 2258 C CA . SER A 1 317 ? 49.924 43.612 49.736 1.00 23.11 317 SER A CA 1
ATOM 2259 C C . SER A 1 317 ? 50.327 44.380 51.001 1.00 22.79 317 SER A C 1
ATOM 2260 O O . SER A 1 317 ? 51.093 43.861 51.813 1.00 21.20 317 SER A O 1
ATOM 2263 N N . PHE A 1 318 ? 49.825 45.598 51.191 1.00 23.36 318 PHE A N 1
ATOM 2264 C CA . PHE A 1 318 ? 50.211 46.321 52.396 1.00 25.78 318 PHE A CA 1
ATOM 2265 C C . PHE A 1 318 ? 49.585 45.707 53.651 1.00 25.93 318 PHE A C 1
ATOM 2266 O O . PHE A 1 318 ? 49.961 46.056 54.768 1.00 26.91 318 PHE A O 1
ATOM 2274 N N . ILE A 1 319 ? 48.633 44.792 53.465 1.00 27.73 319 ILE A N 1
ATOM 2275 C CA . ILE A 1 319 ? 47.987 44.098 54.583 1.00 27.02 319 ILE A CA 1
ATOM 2276 C C . ILE A 1 319 ? 47.783 42.609 54.295 1.00 22.44 319 ILE A C 1
ATOM 2277 O O . ILE A 1 319 ? 47.946 41.777 55.184 1.00 23.49 319 ILE A O 1
ATOM 2282 N N . TYR A 1 320 ? 47.441 42.273 53.053 1.00 18.60 320 TYR A N 1
ATOM 2283 C CA . TYR A 1 320 ? 47.206 40.880 52.665 1.00 15.72 320 TYR A CA 1
ATOM 2284 C C . TYR A 1 320 ? 48.419 40.175 52.076 1.00 18.08 320 TYR A C 1
ATOM 2285 O O . TYR A 1 320 ? 49.137 40.736 51.245 1.00 17.97 320 TYR A O 1
ATOM 2294 N N . PRO A 1 321 ? 48.678 38.936 52.518 1.00 17.74 321 PRO A N 1
ATOM 2295 C CA . PRO A 1 321 ? 49.815 38.172 52.001 1.00 18.45 321 PRO A CA 1
ATOM 2296 C C . PRO A 1 321 ? 49.406 37.661 50.618 1.00 18.14 321 PRO A C 1
ATOM 2297 O O . PRO A 1 321 ? 50.223 37.567 49.697 1.00 15.80 32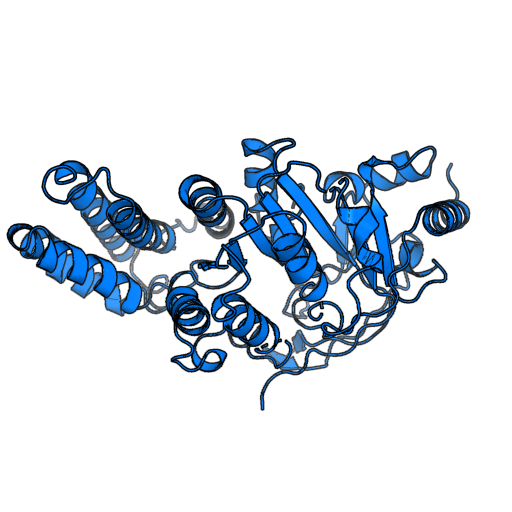1 PRO A O 1
ATOM 2301 N N . LYS A 1 322 ? 48.121 37.325 50.508 1.00 16.92 322 LYS A N 1
ATOM 2302 C CA . LYS A 1 322 ? 47.507 36.834 49.278 1.00 17.07 322 LYS A CA 1
ATOM 2303 C C . LYS A 1 322 ? 46.028 37.201 49.324 1.00 15.62 322 LYS A C 1
ATOM 2304 O O . LYS A 1 322 ? 45.439 37.285 50.406 1.00 14.81 322 LYS A O 1
ATOM 2310 N N . VAL A 1 323 ? 45.430 37.407 48.154 1.00 11.78 323 VAL A N 1
ATOM 2311 C CA . VAL A 1 323 ? 44.019 37.759 48.057 1.00 12.19 323 VAL A CA 1
ATOM 2312 C C . VAL A 1 323 ? 43.224 36.686 47.319 1.00 9.34 323 VAL A C 1
ATOM 2313 O O . VAL A 1 323 ? 43.782 35.891 46.566 1.00 8.64 323 VAL A O 1
ATOM 2317 N N . ALA A 1 324 ? 41.913 36.684 47.537 1.00 7.06 324 ALA A N 1
ATOM 2318 C CA . ALA A 1 324 ? 41.014 35.705 46.936 1.00 7.32 324 ALA A CA 1
ATOM 2319 C C . ALA A 1 324 ? 41.250 35.476 45.453 1.00 6.58 324 ALA A C 1
ATOM 2320 O O . ALA A 1 324 ? 41.225 34.338 44.986 1.00 10.70 324 ALA A O 1
ATOM 2322 N N . GLY A 1 325 ? 41.472 36.566 44.723 1.00 8.68 325 GLY A N 1
ATOM 2323 C CA . GLY A 1 325 ? 41.700 36.498 43.291 1.00 3.94 325 GLY A CA 1
ATOM 2324 C C . GLY A 1 325 ? 42.906 35.683 42.874 1.00 6.36 325 GLY A C 1
ATOM 2325 O O . GLY A 1 325 ? 42.925 35.134 41.774 1.00 4.97 325 GLY A O 1
ATOM 2326 N N . GLN A 1 326 ? 43.927 35.606 43.722 1.00 8.54 326 GLN A N 1
ATOM 2327 C CA . GLN A 1 326 ? 45.102 34.815 43.371 1.00 9.26 326 GLN A CA 1
ATOM 2328 C C . GLN A 1 326 ? 44.809 33.326 43.531 1.00 9.90 326 GLN A C 1
ATOM 2329 O O . GLN A 1 326 ? 45.292 32.505 42.748 1.00 11.31 326 GLN A O 1
ATOM 2335 N N . HIS A 1 327 ? 44.008 32.987 44.541 1.00 11.42 327 HIS A N 1
ATOM 2336 C CA . HIS A 1 327 ? 43.647 31.595 44.793 1.00 9.56 327 HIS A CA 1
ATOM 2337 C C . HIS A 1 327 ? 42.738 31.142 43.668 1.00 7.97 327 HIS A C 1
ATOM 2338 O O . HIS A 1 327 ? 42.851 30.027 43.183 1.00 9.25 327 HIS A O 1
ATOM 2345 N N . LEU A 1 328 ? 41.820 32.017 43.265 1.00 11.22 328 LEU A N 1
ATOM 2346 C CA . LEU A 1 328 ? 40.897 31.692 42.187 1.00 9.34 328 LEU A CA 1
ATOM 2347 C C . LEU A 1 328 ? 41.627 31.461 40.862 1.00 11.26 328 LEU A C 1
ATOM 2348 O O . LEU A 1 328 ? 41.412 30.442 40.211 1.00 11.96 328 LEU A O 1
ATOM 2353 N N . ALA A 1 329 ? 42.484 32.397 40.460 1.00 9.75 329 ALA A N 1
ATOM 2354 C CA . ALA A 1 329 ? 43.229 32.238 39.210 1.00 11.86 329 ALA A CA 1
ATOM 2355 C C . ALA A 1 329 ? 44.075 30.965 39.266 1.00 11.90 329 ALA A C 1
ATOM 2356 O O . ALA A 1 329 ? 44.152 30.206 38.298 1.00 11.18 329 ALA A O 1
ATOM 2358 N N . GLU A 1 330 ? 44.696 30.747 40.420 1.00 13.37 330 GLU A N 1
ATOM 2359 C CA . GLU A 1 330 ? 45.548 29.593 40.664 1.00 15.80 330 GLU A CA 1
ATOM 2360 C C . GLU A 1 330 ? 44.798 28.264 40.541 1.00 14.04 330 GLU A C 1
ATOM 2361 O O . GLU A 1 330 ? 45.345 27.269 40.066 1.00 11.43 330 GLU A O 1
ATOM 2367 N N . TYR A 1 331 ? 43.540 28.240 40.959 1.00 12.98 331 TYR A N 1
ATOM 2368 C CA . TYR A 1 331 ? 42.776 27.005 40.866 1.00 12.50 331 TYR A CA 1
ATOM 2369 C C . TYR A 1 331 ? 42.039 26.867 39.535 1.00 12.11 331 TYR A C 1
ATOM 2370 O O . TYR A 1 331 ? 42.006 25.788 38.947 1.00 9.06 331 TYR A O 1
ATOM 2379 N N . TYR A 1 332 ? 41.464 27.958 39.043 1.00 9.32 332 TYR A N 1
ATOM 2380 C CA . TYR A 1 332 ? 40.717 27.891 37.791 1.00 12.25 332 TYR A CA 1
ATOM 2381 C C . TYR A 1 332 ? 41.505 28.100 36.509 1.00 12.31 332 TYR A C 1
ATOM 2382 O O . TYR A 1 332 ? 41.151 27.554 35.464 1.00 11.32 332 TYR A O 1
ATOM 2391 N N . GLY A 1 333 ? 42.571 28.881 36.572 1.00 11.98 333 GLY A N 1
ATOM 2392 C CA . GLY A 1 333 ? 43.332 29.107 35.361 1.00 12.12 333 GLY A CA 1
ATOM 2393 C C . GLY A 1 333 ? 42.485 29.897 34.383 1.00 13.94 333 GLY A C 1
ATOM 2394 O O . GLY A 1 333 ? 41.938 30.936 34.743 1.00 14.85 333 GLY A O 1
ATOM 2395 N N . LYS A 1 334 ? 42.345 29.406 33.155 1.00 10.79 334 LYS A N 1
ATOM 2396 C CA . LYS A 1 334 ? 41.562 30.126 32.163 1.00 12.45 334 LYS A CA 1
ATOM 2397 C C . LYS A 1 334 ? 40.066 30.061 32.441 1.00 11.17 334 LYS A C 1
ATOM 2398 O O . LYS A 1 334 ? 39.277 30.671 31.728 1.00 11.35 334 LYS A O 1
ATOM 2404 N N . ARG A 1 335 ? 39.664 29.327 33.471 1.00 10.79 335 ARG A N 1
ATOM 2405 C CA . ARG A 1 335 ? 38.244 29.254 33.772 1.00 11.31 335 ARG A CA 1
ATOM 2406 C C . ARG A 1 335 ? 37.764 30.438 34.603 1.00 6.97 335 ARG A C 1
ATOM 2407 O O . ARG A 1 335 ? 36.564 30.649 34.749 1.00 8.69 335 ARG A O 1
ATOM 2415 N N . TYR A 1 336 ? 38.709 31.203 35.147 1.00 9.60 336 TYR A N 1
ATOM 2416 C CA . TYR A 1 336 ? 38.386 32.389 35.932 1.00 6.76 336 TYR A CA 1
ATOM 2417 C C . TYR A 1 336 ? 38.766 33.605 35.105 1.00 10.01 336 TYR A C 1
ATOM 2418 O O . TYR A 1 336 ? 39.905 33.714 34.660 1.00 11.12 336 TYR A O 1
ATOM 2427 N N . VAL A 1 337 ? 37.810 34.500 34.882 1.00 10.21 337 VAL A N 1
ATOM 2428 C CA . VAL A 1 337 ? 38.066 35.723 34.134 1.00 10.75 337 VAL A CA 1
ATOM 2429 C C . VAL A 1 337 ? 37.919 36.848 35.140 1.00 8.21 337 VAL A C 1
ATOM 2430 O O . VAL A 1 337 ? 36.960 36.881 35.907 1.00 10.54 337 VAL A O 1
ATOM 2434 N N . SER A 1 338 ? 38.877 37.765 35.151 1.00 8.82 338 SER A N 1
ATOM 2435 C CA . SER A 1 338 ? 38.841 38.871 36.099 1.00 9.30 338 SER A CA 1
ATOM 2436 C C . SER A 1 338 ? 38.623 40.214 35.423 1.00 7.99 338 SER A C 1
ATOM 2437 O O . SER A 1 338 ? 39.416 40.642 34.582 1.00 6.46 338 SER A O 1
ATOM 2440 N N . ILE A 1 339 ? 37.536 40.873 35.797 1.00 8.81 339 ILE A N 1
ATOM 2441 C CA . ILE A 1 339 ? 37.207 42.179 35.251 1.00 11.17 339 ILE A CA 1
ATOM 2442 C C . ILE A 1 339 ? 37.349 43.223 36.347 1.00 12.94 339 ILE A C 1
ATOM 2443 O O . ILE A 1 339 ? 36.779 43.077 37.426 1.00 13.55 339 ILE A O 1
ATOM 2448 N N . GLY A 1 340 ? 38.116 44.273 36.076 1.00 12.16 340 GLY A N 1
ATOM 2449 C CA . GLY A 1 340 ? 38.289 45.314 37.072 1.00 10.47 340 GLY A CA 1
ATOM 2450 C C . GLY A 1 340 ? 37.787 46.643 36.549 1.00 9.62 340 GLY A C 1
ATOM 2451 O O . GLY A 1 340 ? 37.716 46.842 35.340 1.00 7.47 340 GLY A O 1
ATOM 2452 N N . THR A 1 341 ? 37.417 47.544 37.455 1.00 11.09 341 THR A N 1
ATOM 2453 C CA . THR A 1 341 ? 36.944 48.872 37.061 1.00 12.74 341 THR A CA 1
ATOM 2454 C C . THR A 1 341 ? 38.003 49.881 37.456 1.00 11.59 341 THR A C 1
ATOM 2455 O O . THR A 1 341 ? 38.781 49.639 38.382 1.00 12.22 341 THR A O 1
ATOM 2459 N N . SER A 1 342 ? 38.052 51.001 36.743 1.00 11.08 342 SER A N 1
ATOM 2460 C CA . SER A 1 342 ? 39.034 52.025 37.046 1.00 10.37 342 SER A CA 1
ATOM 2461 C C . SER A 1 342 ? 38.416 53.407 36.883 1.00 10.10 342 SER A C 1
ATOM 2462 O O . SER A 1 342 ? 37.488 53.604 36.097 1.00 8.78 342 SER A O 1
ATOM 2465 N N . VAL A 1 343 ? 38.944 54.367 37.625 1.00 10.42 343 VAL A N 1
ATOM 2466 C CA . VAL A 1 343 ? 38.406 55.711 37.592 1.00 11.16 343 VAL A CA 1
ATOM 2467 C C . VAL A 1 343 ? 39.436 56.751 37.182 1.00 12.45 343 VAL A C 1
ATOM 2468 O O . VAL A 1 343 ? 40.584 56.421 36.886 1.00 14.77 343 VAL A O 1
ATOM 2472 N N . TYR A 1 344 ? 39.011 58.011 37.180 1.00 11.74 344 TYR A N 1
ATOM 2473 C CA . TYR A 1 344 ? 39.877 59.122 36.814 1.00 10.44 344 TYR A CA 1
ATOM 2474 C C . TYR A 1 344 ? 39.563 60.385 37.623 1.00 9.99 344 TYR A C 1
ATOM 2475 O O . TYR A 1 344 ? 40.358 60.807 38.460 1.00 9.39 344 TYR A O 1
ATOM 2484 N N . GLU A 1 345 ? 38.402 60.985 37.383 1.00 10.78 345 GLU A N 1
ATOM 2485 C CA . GLU A 1 345 ? 38.026 62.190 38.112 1.00 12.00 345 GLU A CA 1
ATOM 2486 C C . GLU A 1 345 ? 36.680 62.016 38.805 1.00 12.45 345 GLU A C 1
ATOM 2487 O O . GLU A 1 345 ? 35.885 61.144 38.436 1.00 11.33 345 GLU A O 1
ATOM 2493 N N . GLY A 1 346 ? 36.432 62.842 39.820 1.00 11.52 346 GLY A N 1
ATOM 2494 C CA . GLY A 1 346 ? 35.171 62.758 40.534 1.00 11.87 346 GLY A CA 1
ATOM 2495 C C . GLY A 1 346 ? 35.284 62.635 42.041 1.00 13.59 346 GLY A C 1
ATOM 2496 O O . GLY A 1 346 ? 36.367 62.767 42.611 1.00 11.72 346 GLY A O 1
ATOM 2497 N N . GLN A 1 347 ? 34.146 62.377 42.681 1.00 13.32 347 GLN A N 1
ATOM 2498 C CA . GLN A 1 347 ? 34.084 62.225 44.125 1.00 14.79 347 GLN A CA 1
ATOM 2499 C C . GLN A 1 347 ? 33.435 60.901 44.495 1.00 14.91 347 GLN A C 1
ATOM 2500 O O . GLN A 1 347 ? 32.651 60.345 43.725 1.00 15.22 347 GLN A O 1
ATOM 2506 N N . TYR A 1 348 ? 33.759 60.403 45.681 1.00 14.50 348 TYR A N 1
ATOM 2507 C CA . TYR A 1 348 ? 33.225 59.133 46.139 1.00 14.46 348 TYR A CA 1
ATOM 2508 C C . TYR A 1 348 ? 33.082 59.124 47.650 1.00 14.46 348 TYR A C 1
ATOM 2509 O O . TYR A 1 348 ? 33.655 59.972 48.339 1.00 15.22 348 TYR A O 1
ATOM 2518 N N . ASN A 1 349 ? 32.308 58.168 48.160 1.00 11.72 349 ASN A N 1
ATOM 2519 C CA . ASN A 1 349 ? 32.119 58.038 49.595 1.00 12.15 349 ASN A CA 1
ATOM 2520 C C . ASN A 1 349 ? 33.308 57.288 50.184 1.00 13.86 349 ASN A C 1
ATOM 2521 O O . ASN A 1 349 ? 33.816 56.323 49.595 1.00 11.03 349 ASN A O 1
ATOM 2526 N N . VAL A 1 350 ? 33.749 57.742 51.349 1.00 14.96 350 VAL A N 1
ATOM 2527 C CA . VAL A 1 350 ? 34.862 57.122 52.048 1.00 15.98 350 VAL A CA 1
ATOM 2528 C C . VAL A 1 350 ? 34.765 57.572 53.499 1.00 16.11 350 VAL A C 1
ATOM 2529 O O . VAL A 1 350 ? 34.149 58.599 53.783 1.00 17.02 350 VAL A O 1
ATOM 2533 N N . LYS A 1 351 ? 35.338 56.799 54.416 1.00 16.44 351 LYS A N 1
ATOM 2534 C CA . LYS A 1 351 ? 35.317 57.177 55.825 1.00 19.33 351 LYS A CA 1
ATOM 2535 C C . LYS A 1 351 ? 36.362 58.272 56.049 1.00 20.42 351 LYS A C 1
ATOM 2536 O O . LYS A 1 351 ? 37.513 58.129 55.640 1.00 22.07 351 LYS A O 1
ATOM 2542 N N . ASN A 1 352 ? 35.960 59.365 56.694 1.00 21.67 352 ASN A N 1
ATOM 2543 C CA . ASN A 1 352 ? 36.876 60.481 56.938 1.00 22.61 352 ASN A CA 1
ATOM 2544 C C . ASN A 1 352 ? 37.825 60.292 58.118 1.00 25.33 352 ASN A C 1
ATOM 2545 O O . ASN A 1 352 ? 37.949 59.197 58.669 1.00 24.69 352 ASN A O 1
ATOM 2550 N N . SER A 1 353 ? 38.493 61.381 58.489 1.00 29.09 353 SER A N 1
ATOM 2551 C CA . SER A 1 353 ? 39.451 61.382 59.586 1.00 33.70 353 SER A CA 1
ATOM 2552 C C . SER A 1 353 ? 38.800 61.018 60.909 1.00 33.32 353 SER A C 1
ATOM 2553 O O . SER A 1 353 ? 39.485 60.625 61.852 1.00 36.54 353 SER A O 1
ATOM 2556 N N . ASP A 1 354 ? 37.477 61.149 60.973 1.00 33.62 354 ASP A N 1
ATOM 2557 C CA . ASP A 1 354 ? 36.731 60.814 62.180 1.00 33.73 354 ASP A CA 1
ATOM 2558 C C . ASP A 1 354 ? 36.096 59.435 62.084 1.00 32.30 354 ASP A C 1
ATOM 2559 O O . ASP A 1 354 ? 35.434 58.982 63.019 1.00 32.67 354 ASP A O 1
ATOM 2564 N N . GLY A 1 355 ? 36.297 58.771 60.950 1.00 31.45 355 GLY A N 1
ATOM 2565 C CA . GLY A 1 355 ? 35.741 57.445 60.767 1.00 30.00 355 GLY A CA 1
ATOM 2566 C C . GLY A 1 355 ? 34.313 57.399 60.253 1.00 30.60 355 GLY A C 1
ATOM 2567 O O . GLY A 1 355 ? 33.672 56.346 60.306 1.00 31.30 355 GLY A O 1
ATOM 2568 N N . GLU A 1 356 ? 33.800 58.525 59.766 1.00 29.44 356 GLU A N 1
ATOM 2569 C CA . GLU A 1 356 ? 32.431 58.570 59.248 1.00 28.87 356 GLU A CA 1
ATOM 2570 C C . GLU A 1 356 ? 32.422 58.398 57.727 1.00 25.25 356 GLU A C 1
ATOM 2571 O O . GLU A 1 356 ? 33.238 58.988 57.015 1.00 25.84 356 GLU A O 1
ATOM 2577 N N . PHE A 1 357 ? 31.495 57.579 57.242 1.00 21.81 357 PHE A N 1
ATOM 2578 C CA . PHE A 1 357 ? 31.347 57.292 55.819 1.00 19.00 357 PHE A CA 1
ATOM 2579 C C . PHE A 1 357 ? 30.570 58.412 55.138 1.00 18.62 357 PHE A C 1
ATOM 2580 O O . PHE A 1 357 ? 29.407 58.654 55.468 1.00 21.90 357 PHE A O 1
ATOM 2588 N N . GLY A 1 358 ? 31.210 59.093 54.189 1.00 15.39 358 GLY A N 1
ATOM 2589 C CA . GLY A 1 358 ? 30.548 60.183 53.486 1.00 13.73 358 GLY A CA 1
ATOM 2590 C C . GLY A 1 358 ? 31.233 60.596 52.194 1.00 9.60 358 GLY A C 1
ATOM 2591 O O . GLY A 1 358 ? 32.255 60.030 51.835 1.00 14.50 358 GLY A O 1
ATOM 2592 N N . PRO A 1 359 ? 30.698 61.591 51.472 1.00 10.16 359 PRO A N 1
ATOM 2593 C CA . PRO A 1 359 ? 31.287 62.060 50.213 1.00 9.52 359 PRO A CA 1
ATOM 2594 C C . PRO A 1 359 ? 32.533 62.915 50.424 1.00 14.98 359 PRO A C 1
ATOM 2595 O O . PRO A 1 359 ? 32.589 64.057 49.971 1.00 16.05 359 PRO A O 1
ATOM 2599 N N . TYR A 1 360 ? 33.539 62.347 51.086 1.00 12.77 360 TYR A N 1
ATOM 2600 C CA . TYR A 1 360 ? 34.771 63.074 51.374 1.00 12.50 360 TYR A CA 1
ATOM 2601 C C . TYR A 1 360 ? 35.928 62.690 50.472 1.00 14.39 360 TYR A C 1
ATOM 2602 O O . TYR A 1 360 ? 37.045 63.164 50.647 1.00 13.00 360 TYR A O 1
ATOM 2611 N N . GLY A 1 361 ? 35.659 61.829 49.501 1.00 15.55 361 GLY A N 1
ATOM 2612 C CA . GLY A 1 361 ? 36.715 61.408 48.607 1.00 14.08 361 GLY A CA 1
ATOM 2613 C C . GLY A 1 361 ? 36.733 62.212 47.328 1.00 11.59 361 GLY A C 1
ATOM 2614 O O . GLY A 1 361 ? 35.691 62.454 46.720 1.00 12.78 361 GLY A O 1
ATOM 2615 N N . THR A 1 362 ? 37.923 62.648 46.926 1.00 13.53 362 THR A N 1
ATOM 2616 C CA . THR A 1 362 ? 38.076 63.406 45.692 1.00 13.25 362 THR A CA 1
ATOM 2617 C C . THR A 1 362 ? 39.227 62.782 44.928 1.00 13.46 362 THR A C 1
ATOM 2618 O O . THR A 1 362 ? 40.324 62.625 45.462 1.00 16.39 362 THR A O 1
ATOM 2622 N N . LEU A 1 363 ? 38.978 62.412 43.681 1.00 15.66 363 LEU A N 1
ATOM 2623 C CA . LEU A 1 363 ? 40.022 61.802 42.870 1.00 16.86 363 LEU A CA 1
ATOM 2624 C C . LEU A 1 363 ? 41.054 62.827 42.419 1.00 16.32 363 LEU A C 1
ATOM 2625 O O . LEU A 1 363 ? 40.695 63.924 41.990 1.00 14.99 363 LEU A O 1
ATOM 2630 N N . LYS A 1 364 ? 42.330 62.463 42.548 1.00 16.74 364 LYS A N 1
ATOM 2631 C CA . LYS A 1 364 ? 43.445 63.316 42.134 1.00 22.93 364 LYS A CA 1
ATOM 2632 C C . LYS A 1 364 ? 44.397 62.487 41.277 1.00 22.69 364 LYS A C 1
ATOM 2633 O O . LYS A 1 364 ? 45.415 61.995 41.766 1.00 21.75 364 LYS A O 1
ATOM 2639 N N . SER A 1 365 ? 44.055 62.314 40.006 1.00 21.58 365 SER A N 1
ATOM 2640 C CA . SER A 1 365 ? 44.895 61.548 39.097 1.00 19.43 365 SER A CA 1
ATOM 2641 C C . SER A 1 365 ? 45.849 62.530 38.433 1.00 19.48 365 SER A C 1
ATOM 2642 O O . SER A 1 365 ? 45.791 62.766 37.229 1.00 20.08 365 SER A O 1
ATOM 2645 N N . ASP A 1 366 ? 46.723 63.098 39.253 1.00 21.44 366 ASP A N 1
ATOM 2646 C CA . ASP A 1 366 ? 47.721 64.078 38.839 1.00 25.38 366 ASP A CA 1
ATOM 2647 C C . ASP A 1 366 ? 48.949 63.438 38.187 1.00 23.51 366 ASP A C 1
ATOM 2648 O O . ASP A 1 366 ? 49.548 64.008 37.277 1.00 24.06 366 ASP A O 1
ATOM 2653 N N . ASP A 1 367 ? 49.323 62.257 38.668 1.00 21.11 367 ASP A N 1
ATOM 2654 C CA . ASP A 1 367 ? 50.489 61.548 38.161 1.00 18.78 367 ASP A CA 1
ATOM 2655 C C . ASP A 1 367 ? 50.317 60.985 36.757 1.00 18.13 367 ASP A C 1
ATOM 2656 O O . ASP A 1 367 ? 49.496 60.099 36.530 1.00 18.46 367 ASP A O 1
ATOM 2661 N N . PRO A 1 368 ? 51.100 61.499 35.789 1.00 18.82 368 PRO A N 1
ATOM 2662 C CA . PRO A 1 368 ? 51.025 61.031 34.402 1.00 17.24 368 PRO A CA 1
ATOM 2663 C C . PRO A 1 368 ? 51.555 59.614 34.159 1.00 17.78 368 PRO A C 1
ATOM 2664 O O . PRO A 1 368 ? 51.509 59.124 33.031 1.00 17.99 368 PRO A O 1
ATOM 2668 N N . ASN A 1 369 ? 52.065 58.960 35.200 1.00 18.40 369 ASN A N 1
ATOM 2669 C CA . ASN A 1 369 ? 52.574 57.597 35.053 1.00 19.62 369 ASN A CA 1
ATOM 2670 C C . ASN A 1 369 ? 51.584 56.586 35.603 1.00 16.32 369 ASN A C 1
ATOM 2671 O O . ASN A 1 369 ? 51.798 55.379 35.498 1.00 16.38 369 ASN A O 1
ATOM 2676 N N . SER A 1 370 ? 50.503 57.073 36.199 1.00 12.31 370 SER A N 1
ATOM 2677 C CA . SER A 1 370 ? 49.514 56.170 36.757 1.00 8.04 370 SER A CA 1
ATOM 2678 C C . SER A 1 370 ? 48.529 55.701 35.693 1.00 10.03 370 SER A C 1
ATOM 2679 O O . SER A 1 370 ? 48.286 56.396 34.700 1.00 12.38 370 SER A O 1
ATOM 2682 N N . TYR A 1 371 ? 47.989 54.505 35.898 1.00 7.36 371 TYR A N 1
ATOM 2683 C CA . TYR A 1 371 ? 47.007 53.931 34.996 1.00 11.25 371 TYR A CA 1
ATOM 2684 C C . TYR A 1 371 ? 45.774 54.823 34.909 1.00 10.83 371 TYR A C 1
ATOM 2685 O O . TYR A 1 371 ? 45.137 54.907 33.857 1.00 16.97 371 TYR A O 1
ATOM 2694 N N . ASN A 1 372 ? 45.442 55.481 36.017 1.00 11.87 372 ASN A N 1
ATOM 2695 C CA . ASN A 1 372 ? 44.282 56.374 36.087 1.00 10.18 372 ASN A CA 1
ATOM 2696 C C . ASN A 1 372 ? 44.405 57.534 35.096 1.00 11.15 372 ASN A C 1
ATOM 2697 O O . ASN A 1 372 ? 43.504 57.784 34.288 1.00 13.30 372 ASN A O 1
ATOM 2702 N N . TYR A 1 373 ? 45.526 58.239 35.164 1.00 10.61 373 TYR A N 1
ATOM 2703 C CA . TYR A 1 373 ? 45.770 59.369 34.274 1.00 9.71 373 TYR A CA 1
ATOM 2704 C C . TYR A 1 373 ? 45.775 58.910 32.819 1.00 11.09 373 TYR A C 1
ATOM 2705 O O . TYR A 1 373 ? 45.109 59.496 31.966 1.00 9.26 373 TYR A O 1
ATOM 2714 N N . ILE A 1 374 ? 46.553 57.868 32.546 1.00 11.57 374 ILE A N 1
ATOM 2715 C CA . ILE A 1 374 ? 46.684 57.338 31.204 1.00 9.25 374 ILE A CA 1
ATOM 2716 C C . ILE A 1 374 ? 45.353 56.884 30.603 1.00 11.96 374 ILE A C 1
ATOM 2717 O O . ILE A 1 374 ? 45.005 57.307 29.498 1.00 7.43 374 ILE A O 1
ATOM 2722 N N . PHE A 1 375 ? 44.607 56.037 31.310 1.00 10.99 375 PHE A N 1
ATOM 2723 C CA . PHE A 1 375 ? 43.303 55.604 30.807 1.00 11.18 375 PHE A CA 1
ATOM 2724 C C . PHE A 1 375 ? 42.357 56.810 30.830 1.00 11.11 375 PHE A C 1
ATOM 2725 O O . PHE A 1 375 ? 41.393 56.877 30.068 1.00 11.56 375 PHE A O 1
ATOM 2733 N N . GLY A 1 376 ? 42.649 57.765 31.707 1.00 12.03 376 GLY A N 1
ATOM 2734 C CA . GLY A 1 376 ? 41.826 58.956 31.813 1.00 11.09 376 GLY A CA 1
ATOM 2735 C C . GLY A 1 376 ? 41.937 59.893 30.622 1.00 12.75 376 GLY A C 1
ATOM 2736 O O . GLY A 1 376 ? 41.133 60.815 30.485 1.00 15.60 376 GLY A O 1
ATOM 2737 N N . GLN A 1 377 ? 42.932 59.678 29.765 1.00 13.20 377 GLN A N 1
ATOM 2738 C CA . GLN A 1 377 ? 43.098 60.528 28.592 1.00 15.13 377 GLN A CA 1
ATOM 2739 C C . GLN A 1 377 ? 42.311 60.016 27.380 1.00 17.91 377 GLN A C 1
ATOM 2740 O O . GLN A 1 377 ? 42.287 60.667 26.331 1.00 17.86 377 GLN A O 1
ATOM 2746 N N . VAL A 1 378 ? 41.681 58.850 27.520 1.00 15.17 378 VAL A N 1
ATOM 2747 C CA . VAL A 1 378 ? 40.876 58.298 26.435 1.00 15.44 378 VAL A CA 1
ATOM 2748 C C . VAL A 1 378 ? 39.627 59.172 26.329 1.00 15.86 378 VAL A C 1
ATOM 2749 O O . VAL A 1 378 ? 38.967 59.423 27.334 1.00 16.41 378 VAL A O 1
ATOM 2753 N N . LYS A 1 379 ? 39.302 59.637 25.124 1.00 18.30 379 LYS A N 1
ATOM 2754 C CA . LYS A 1 379 ? 38.149 60.510 24.938 1.00 17.85 379 LYS A CA 1
ATOM 2755 C C . LYS A 1 379 ? 36.789 59.827 24.878 1.00 17.23 379 LYS A C 1
ATOM 2756 O O . LYS A 1 379 ? 36.049 59.960 23.904 1.00 14.27 379 LYS A O 1
ATOM 2762 N N . LYS A 1 380 ? 36.458 59.119 25.949 1.00 16.41 380 LYS A N 1
ATOM 2763 C CA . LYS A 1 380 ? 35.186 58.431 26.046 1.00 16.91 380 LYS A CA 1
ATOM 2764 C C . LYS A 1 380 ? 34.755 58.440 27.508 1.00 13.79 380 LYS A C 1
ATOM 2765 O O . LYS A 1 380 ? 35.567 58.197 28.396 1.00 12.18 380 LYS A O 1
ATOM 2771 N N . ASP A 1 381 ? 33.482 58.743 27.746 1.00 15.91 381 ASP A N 1
ATOM 2772 C CA . ASP A 1 381 ? 32.937 58.793 29.096 1.00 15.74 381 ASP A CA 1
ATOM 2773 C C . ASP A 1 381 ? 33.137 57.471 29.831 1.00 15.69 381 ASP A C 1
ATOM 2774 O O . ASP A 1 381 ? 33.561 57.463 30.982 1.00 15.09 381 ASP A O 1
ATOM 2779 N N . GLN A 1 382 ? 32.817 56.365 29.160 1.00 13.72 382 GLN A N 1
ATOM 2780 C CA . GLN A 1 382 ? 32.963 55.019 29.717 1.00 15.17 382 GLN A CA 1
ATOM 2781 C C . GLN A 1 382 ? 33.335 54.066 28.582 1.00 13.17 382 GLN A C 1
ATOM 2782 O O . GLN A 1 382 ? 32.897 54.239 27.442 1.00 12.64 382 GLN A O 1
ATOM 2788 N N . PHE A 1 383 ? 34.131 53.052 28.903 1.00 9.87 383 PHE A N 1
ATOM 2789 C CA . PHE A 1 383 ? 34.540 52.069 27.910 1.00 8.22 383 PHE A CA 1
ATOM 2790 C C . PHE A 1 383 ? 35.235 50.901 28.581 1.00 9.84 383 PHE A C 1
ATOM 2791 O O . PHE A 1 383 ? 35.645 50.995 29.737 1.00 9.16 383 PHE A O 1
ATOM 2799 N N . PHE A 1 384 ? 35.334 49.785 27.869 1.00 8.94 384 PHE A N 1
ATOM 2800 C CA . PHE A 1 384 ? 36.048 48.649 28.410 1.00 10.81 384 PHE A CA 1
ATOM 2801 C C . PHE A 1 384 ? 37.001 48.135 27.348 1.00 10.88 384 PHE A C 1
ATOM 2802 O O . PHE A 1 384 ? 36.911 48.522 26.177 1.00 9.89 384 PHE A O 1
ATOM 2810 N N . ILE A 1 385 ? 37.928 47.280 27.753 1.00 9.07 385 ILE A N 1
ATOM 2811 C CA . ILE A 1 385 ? 38.913 46.773 26.816 1.00 14.32 385 ILE A CA 1
ATOM 2812 C C . ILE A 1 385 ? 39.511 45.467 27.293 1.00 13.93 385 ILE A C 1
ATOM 2813 O O . ILE A 1 385 ? 39.606 45.222 28.498 1.00 14.54 385 ILE A O 1
ATOM 2818 N N . ASP A 1 386 ? 39.913 44.630 26.341 1.00 13.00 386 ASP A N 1
ATOM 2819 C CA . ASP A 1 386 ? 40.521 43.348 26.668 1.00 12.84 386 ASP A CA 1
ATOM 2820 C C . ASP A 1 386 ? 42.029 43.561 26.785 1.00 14.89 386 ASP A C 1
ATOM 2821 O O . ASP A 1 386 ? 42.721 43.733 25.776 1.00 11.34 386 ASP A O 1
ATOM 2826 N N . LEU A 1 387 ? 42.532 43.564 28.015 1.00 12.72 387 LEU A N 1
ATOM 2827 C CA . LEU A 1 387 ? 43.957 43.759 28.266 1.00 16.24 387 LEU A CA 1
ATOM 2828 C C . LEU A 1 387 ? 44.792 42.598 27.718 1.00 16.60 387 LEU A C 1
ATOM 2829 O O . LEU A 1 387 ? 45.975 42.754 27.426 1.00 16.54 387 LEU A O 1
ATOM 2834 N N . ARG A 1 388 ? 44.169 41.435 27.580 1.00 18.85 388 ARG A N 1
ATOM 2835 C CA . ARG A 1 388 ? 44.874 40.265 27.073 1.00 22.14 388 ARG A CA 1
ATOM 2836 C C . ARG A 1 388 ? 45.200 40.391 25.588 1.00 20.94 388 ARG A C 1
ATOM 2837 O O . ARG A 1 388 ? 46.034 39.656 25.070 1.00 22.99 388 ARG A O 1
ATOM 2845 N N . LYS A 1 389 ? 44.547 41.329 24.910 1.00 22.18 389 LYS A N 1
ATOM 2846 C CA . LYS A 1 389 ? 44.763 41.528 23.480 1.00 24.95 389 LYS A CA 1
ATOM 2847 C C . LYS A 1 389 ? 45.730 42.663 23.133 1.00 25.51 389 LYS A C 1
ATOM 2848 O O . LYS A 1 389 ? 45.945 42.952 21.963 1.00 29.45 389 LY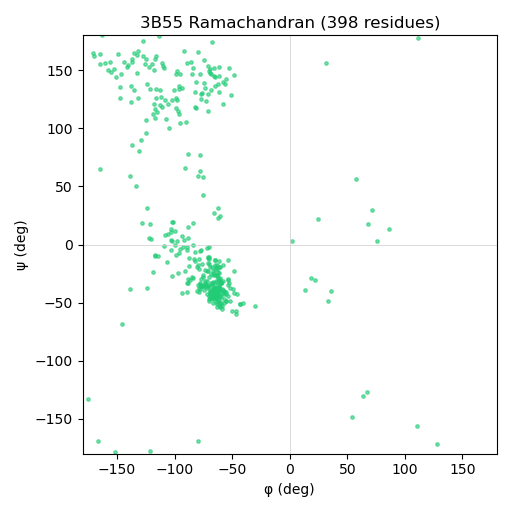S A O 1
ATOM 2854 N N . ALA A 1 390 ? 46.317 43.301 24.140 1.00 29.15 390 ALA A N 1
ATOM 2855 C CA . ALA A 1 390 ? 47.249 44.407 23.903 1.00 28.66 390 ALA A CA 1
ATOM 2856 C C . ALA A 1 390 ? 48.499 44.003 23.108 1.00 28.83 390 ALA A C 1
ATOM 2857 O O . ALA A 1 390 ? 49.005 42.894 23.258 1.00 28.28 390 ALA A O 1
ATOM 2859 N N . ASN A 1 391 ? 48.986 44.913 22.263 1.00 31.84 391 ASN A N 1
ATOM 2860 C CA . ASN A 1 391 ? 50.183 44.673 21.448 1.00 35.96 391 ASN A CA 1
ATOM 2861 C C . ASN A 1 391 ? 51.180 45.811 21.658 1.00 36.26 391 ASN A C 1
ATOM 2862 O O . ASN A 1 391 ? 50.890 46.793 22.342 1.00 38.79 391 ASN A O 1
ATOM 2867 N N . GLY A 1 392 ? 52.358 45.666 21.058 1.00 36.85 392 GLY A N 1
ATOM 2868 C CA . GLY A 1 392 ? 53.391 46.685 21.153 1.00 34.44 392 GLY A CA 1
ATOM 2869 C C . GLY A 1 392 ? 53.791 47.131 22.544 1.00 34.51 392 GLY A C 1
ATOM 2870 O O . GLY A 1 392 ? 53.756 46.354 23.498 1.00 36.24 392 GLY A O 1
ATOM 2871 N N . VAL A 1 393 ? 54.175 48.400 22.645 1.00 30.67 393 VAL A N 1
ATOM 2872 C CA . VAL A 1 393 ? 54.607 48.987 23.905 1.00 28.34 393 VAL A CA 1
ATOM 2873 C C . VAL A 1 393 ? 53.508 48.955 24.964 1.00 27.32 393 VAL A C 1
ATOM 2874 O O . VAL A 1 393 ? 53.788 48.862 26.156 1.00 24.42 393 VAL A O 1
ATOM 2878 N N . THR A 1 394 ? 52.256 49.026 24.525 1.00 25.95 394 THR A N 1
ATOM 2879 C CA . THR A 1 394 ? 51.129 49.006 25.449 1.00 25.68 394 THR A CA 1
ATOM 2880 C C . THR A 1 394 ? 51.107 47.694 26.209 1.00 23.25 394 THR A C 1
ATOM 2881 O O . THR A 1 394 ? 50.774 47.651 27.390 1.00 23.00 394 THR A O 1
ATOM 2885 N N . LYS A 1 395 ? 51.456 46.620 25.514 1.00 23.50 395 LYS A N 1
ATOM 2886 C CA . LYS A 1 395 ? 51.489 45.302 26.116 1.00 21.96 395 LYS A CA 1
ATOM 2887 C C . LYS A 1 395 ? 52.561 45.259 27.197 1.00 20.98 395 LYS A C 1
ATOM 2888 O O . LYS A 1 395 ? 52.329 44.761 28.296 1.00 20.70 395 LYS A O 1
ATOM 2894 N N . THR A 1 396 ? 53.733 45.794 26.874 1.00 21.61 396 THR A N 1
ATOM 2895 C CA . THR A 1 396 ? 54.868 45.828 27.799 1.00 20.36 396 THR A CA 1
ATOM 2896 C C . THR A 1 396 ? 54.555 46.703 29.004 1.00 15.90 396 THR A C 1
ATOM 2897 O O . THR A 1 396 ? 54.840 46.344 30.139 1.00 16.92 396 THR A O 1
ATOM 2901 N N . TRP A 1 397 ? 53.980 47.866 28.733 1.00 15.51 397 TRP A N 1
ATOM 2902 C CA . TRP A 1 397 ? 53.611 48.822 29.771 1.00 16.32 397 TRP A CA 1
ATOM 2903 C C . TRP A 1 397 ? 52.580 48.218 30.735 1.00 17.67 397 TRP A C 1
ATOM 2904 O O . TRP A 1 397 ? 52.633 48.464 31.937 1.00 18.67 397 TRP A O 1
ATOM 2915 N N . LEU A 1 398 ? 51.652 47.423 30.202 1.00 16.16 398 LEU A N 1
ATOM 2916 C CA . LEU A 1 398 ? 50.629 46.788 31.023 1.00 14.26 398 LEU A CA 1
ATOM 2917 C C . LEU A 1 398 ? 51.213 45.705 31.932 1.00 17.23 398 LEU A C 1
ATOM 2918 O O . LEU A 1 398 ? 50.591 45.312 32.925 1.00 17.13 398 LEU A O 1
ATOM 2923 N N . ASN A 1 399 ? 52.402 45.214 31.596 1.00 19.25 399 ASN A N 1
ATOM 2924 C CA . ASN A 1 399 ? 53.032 44.177 32.407 1.00 22.06 399 ASN A CA 1
ATOM 2925 C C . ASN A 1 399 ? 54.089 44.703 33.361 1.00 21.25 399 ASN A C 1
ATOM 2926 O O . ASN A 1 399 ? 54.843 43.938 33.954 1.00 23.68 399 ASN A O 1
ATOM 2931 N N . GLU A 1 400 ? 54.137 46.018 33.504 1.00 21.26 400 GLU A N 1
ATOM 2932 C CA . GLU A 1 400 ? 55.080 46.648 34.406 1.00 20.47 400 GLU A CA 1
ATOM 2933 C C . GLU A 1 400 ? 54.298 47.245 35.565 1.00 20.15 400 GLU A C 1
ATOM 2934 O O . GLU A 1 400 ? 53.108 47.529 35.433 1.00 20.54 400 GLU A O 1
ATOM 2940 N N . GLN A 1 401 ? 54.964 47.424 36.700 1.00 19.48 401 GLN A N 1
ATOM 2941 C CA . GLN A 1 401 ? 54.326 47.998 37.877 1.00 17.24 401 GLN A CA 1
ATOM 2942 C C . GLN A 1 401 ? 54.185 49.515 37.763 1.00 16.62 401 GLN A C 1
ATOM 2943 O O . GLN A 1 401 ? 55.167 50.218 37.551 1.00 13.76 401 GLN A O 1
ATOM 2949 N N . HIS A 1 402 ? 52.957 50.006 37.912 1.00 12.86 402 HIS A N 1
ATOM 2950 C CA . HIS A 1 402 ? 52.672 51.435 37.841 1.00 13.36 402 HIS A CA 1
ATOM 2951 C C . HIS A 1 402 ? 51.635 51.773 38.910 1.00 12.98 402 HIS A C 1
ATOM 2952 O O . HIS A 1 402 ? 50.868 50.918 39.334 1.00 13.47 402 HIS A O 1
ATOM 2959 N N . PRO A 1 403 ? 51.609 53.028 39.370 1.00 15.08 403 PRO A N 1
ATOM 2960 C CA . PRO A 1 403 ? 50.664 53.464 40.400 1.00 14.85 403 PRO A CA 1
ATOM 2961 C C . PRO A 1 403 ? 49.209 53.443 39.949 1.00 15.46 403 PRO A C 1
ATOM 2962 O O . PRO A 1 403 ? 48.893 53.721 38.786 1.00 18.27 403 PRO A O 1
ATOM 2966 N N . ILE A 1 404 ? 48.325 53.112 40.878 1.00 14.05 404 ILE A N 1
ATOM 2967 C CA . ILE A 1 404 ? 46.902 53.083 40.593 1.00 13.50 404 ILE A CA 1
ATOM 2968 C C . ILE A 1 404 ? 46.143 53.380 41.864 1.00 11.19 404 ILE A C 1
ATOM 2969 O O . ILE A 1 404 ? 46.557 52.986 42.953 1.00 10.55 404 ILE A O 1
ATOM 2974 N N . PHE A 1 405 ? 45.031 54.087 41.710 1.00 11.30 405 PHE A N 1
ATOM 2975 C CA . PHE A 1 405 ? 44.161 54.440 42.821 1.00 10.78 405 PHE A CA 1
ATOM 2976 C C . PHE A 1 405 ? 43.854 53.156 43.617 1.00 12.97 405 PHE A C 1
ATOM 2977 O O . PHE A 1 405 ? 43.454 52.148 43.047 1.00 10.66 405 PHE A O 1
ATOM 2985 N N . ALA A 1 406 ? 44.057 53.192 44.934 1.00 14.64 406 ALA A N 1
ATOM 2986 C CA . ALA A 1 406 ? 43.827 52.018 45.777 1.00 17.01 406 ALA A CA 1
ATOM 2987 C C . ALA A 1 406 ? 42.367 51.786 46.150 1.00 15.41 406 ALA A C 1
ATOM 2988 O O . ALA A 1 406 ? 41.898 50.643 46.186 1.00 16.89 406 ALA A O 1
ATOM 2990 N N . GLY A 1 407 ? 41.659 52.866 46.450 1.00 9.59 407 GLY A N 1
ATOM 2991 C CA . GLY A 1 407 ? 40.253 52.747 46.781 1.00 10.43 407 GLY A CA 1
ATOM 2992 C C . GLY A 1 407 ? 39.872 52.118 48.111 1.00 11.55 407 GLY A C 1
ATOM 2993 O O . GLY A 1 407 ? 38.806 51.500 48.216 1.00 9.04 407 GLY A O 1
ATOM 2994 N N . ILE A 1 408 ? 40.721 52.260 49.123 1.00 12.10 408 ILE A N 1
ATOM 2995 C CA . ILE A 1 408 ? 40.416 51.702 50.437 1.00 13.63 408 ILE A CA 1
ATOM 2996 C C . ILE A 1 408 ? 39.249 52.488 51.053 1.00 12.90 408 ILE A C 1
ATOM 2997 O O . ILE A 1 408 ? 39.088 53.687 50.808 1.00 10.83 408 ILE A O 1
ATOM 3002 N N . THR A 1 409 ? 38.424 51.812 51.841 1.00 15.20 409 THR A N 1
ATOM 3003 C CA . THR A 1 409 ? 37.259 52.461 52.425 1.00 17.51 409 THR A CA 1
ATOM 3004 C C . THR A 1 409 ? 37.552 53.495 53.510 1.00 18.60 409 THR A C 1
ATOM 3005 O O . THR A 1 409 ? 36.663 54.248 53.915 1.00 18.97 409 THR A O 1
ATOM 3009 N N . THR A 1 410 ? 38.795 53.542 53.977 1.00 20.49 410 THR A N 1
ATOM 3010 C CA . THR A 1 410 ? 39.169 54.519 54.994 1.00 22.65 410 THR A CA 1
ATOM 3011 C C . THR A 1 410 ? 40.340 55.367 54.526 1.00 22.37 410 THR A C 1
ATOM 3012 O O . THR A 1 410 ? 41.281 54.860 53.920 1.00 21.80 410 THR A O 1
ATOM 3016 N N . GLU A 1 411 ? 40.258 56.664 54.801 1.00 26.24 411 GLU A N 1
ATOM 3017 C CA . GLU A 1 411 ? 41.305 57.620 54.449 1.00 29.61 411 GLU A CA 1
ATOM 3018 C C . GLU A 1 411 ? 42.056 57.882 55.755 1.00 27.63 411 GLU A C 1
ATOM 3019 O O . GLU A 1 411 ? 41.445 58.261 56.758 1.00 27.63 411 GLU A O 1
ATOM 3025 N N . GLY A 1 412 ? 43.368 57.666 55.755 1.00 24.48 412 GLY A N 1
ATOM 3026 C CA . GLY A 1 412 ? 44.140 57.883 56.967 1.00 22.04 412 GLY A CA 1
ATOM 3027 C C . GLY A 1 412 ? 45.626 57.943 56.690 1.00 21.43 412 GLY A C 1
ATOM 3028 O O . GLY A 1 412 ? 46.060 57.495 55.633 1.00 18.29 412 GLY A O 1
ATOM 3029 N N . PRO A 1 413 ? 46.435 58.462 57.632 1.00 19.60 413 PRO A N 1
ATOM 3030 C CA . PRO A 1 413 ? 47.888 58.592 57.503 1.00 17.97 413 PRO A CA 1
ATOM 3031 C C . PRO A 1 413 ? 48.580 57.284 57.129 1.00 17.48 413 PRO A C 1
ATOM 3032 O O . PRO A 1 413 ? 49.584 57.281 56.418 1.00 16.36 413 PRO A O 1
ATOM 3036 N N . ASP A 1 414 ? 48.036 56.173 57.607 1.00 15.27 414 ASP A N 1
ATOM 3037 C CA . ASP A 1 414 ? 48.636 54.873 57.349 1.00 18.94 414 ASP A CA 1
ATOM 3038 C C . ASP A 1 414 ? 47.931 54.058 56.287 1.00 21.29 414 ASP A C 1
ATOM 3039 O O . ASP A 1 414 ? 48.170 52.858 56.154 1.00 23.71 414 ASP A O 1
ATOM 3044 N N . ILE A 1 415 ? 47.055 54.714 55.540 1.00 21.00 415 ILE A N 1
ATOM 3045 C CA . ILE A 1 415 ? 46.326 54.052 54.475 1.00 22.68 415 ILE A CA 1
ATOM 3046 C C . ILE A 1 415 ? 46.725 54.701 53.150 1.00 21.21 415 ILE A C 1
ATOM 3047 O O . ILE A 1 415 ? 46.380 55.848 52.872 1.00 21.90 415 ILE A O 1
ATOM 3052 N N . PRO A 1 416 ? 47.485 53.973 52.325 1.00 20.41 416 PRO A N 1
ATOM 3053 C CA . PRO A 1 416 ? 47.934 54.484 51.028 1.00 20.41 416 PRO A CA 1
ATOM 3054 C C . PRO A 1 416 ? 46.768 54.781 50.100 1.00 19.96 416 PRO A C 1
ATOM 3055 O O . PRO A 1 416 ? 45.811 54.003 50.045 1.00 18.09 416 PRO A O 1
ATOM 3059 N N . LYS A 1 417 ? 46.842 55.899 49.379 1.00 18.52 417 LYS A N 1
ATOM 3060 C CA . LYS A 1 417 ? 45.771 56.248 48.458 1.00 18.78 417 LYS A CA 1
ATOM 3061 C C . LYS A 1 417 ? 46.009 55.610 47.092 1.00 19.88 417 LYS A C 1
ATOM 3062 O O . LYS A 1 417 ? 45.077 55.480 46.292 1.00 18.17 417 LYS A O 1
ATOM 3068 N N . THR A 1 418 ? 47.251 55.207 46.830 1.00 15.96 418 THR A N 1
ATOM 3069 C CA . THR A 1 418 ? 47.591 54.539 45.577 1.00 16.97 418 THR A CA 1
ATOM 3070 C C . THR A 1 418 ? 48.507 53.364 45.906 1.00 18.80 418 THR A C 1
ATOM 3071 O O . THR A 1 418 ? 49.119 53.318 46.978 1.00 18.00 418 THR A O 1
ATOM 3075 N N . VAL A 1 419 ? 48.589 52.413 44.985 1.00 15.31 419 VAL A N 1
ATOM 3076 C CA . VAL A 1 419 ? 49.441 51.243 45.156 1.00 13.64 419 VAL A CA 1
ATOM 3077 C C . VAL A 1 419 ? 50.005 50.887 43.784 1.00 14.19 419 VAL A C 1
ATOM 3078 O O . VAL A 1 419 ? 49.433 51.268 42.767 1.00 9.71 419 VAL A O 1
ATOM 3082 N N . ASP A 1 420 ? 51.134 50.187 43.756 1.00 14.40 420 ASP A N 1
ATOM 3083 C CA . ASP A 1 420 ? 51.734 49.777 42.490 1.00 16.44 420 ASP A CA 1
ATOM 3084 C C . ASP A 1 420 ? 51.082 48.487 42.041 1.00 17.03 420 ASP A C 1
ATOM 3085 O O . ASP A 1 420 ? 50.702 47.657 42.861 1.00 20.19 420 ASP A O 1
ATOM 3090 N N . ILE A 1 421 ? 50.949 48.306 40.735 1.00 16.72 421 ILE A N 1
ATOM 3091 C CA . ILE A 1 421 ? 50.310 47.104 40.226 1.00 14.80 421 ILE A CA 1
ATOM 3092 C C . ILE A 1 421 ? 50.607 46.959 38.749 1.00 13.78 421 ILE A C 1
ATOM 3093 O O . ILE A 1 421 ? 50.897 47.945 38.077 1.00 15.33 421 ILE A O 1
ATOM 3098 N N . SER A 1 422 ? 50.540 45.724 38.259 1.00 17.74 422 SER A N 1
ATOM 3099 C CA . SER A 1 422 ? 50.745 45.420 36.845 1.00 16.64 422 SER A CA 1
ATOM 3100 C C . SER A 1 422 ? 49.327 45.152 36.347 1.00 13.99 422 SER A C 1
ATOM 3101 O O . SER A 1 422 ? 48.765 44.073 36.568 1.00 11.42 422 SER A O 1
ATOM 3104 N N . LEU A 1 423 ? 48.739 46.147 35.697 1.00 12.72 423 LEU A N 1
ATOM 3105 C CA . LEU A 1 423 ? 47.371 46.027 35.220 1.00 10.40 423 LEU A CA 1
ATOM 3106 C C . LEU A 1 423 ? 47.117 44.805 34.358 1.00 12.35 423 LEU A C 1
ATOM 3107 O O . LEU A 1 423 ? 46.104 44.128 34.531 1.00 9.65 423 LEU A O 1
ATOM 3112 N N . GLY A 1 424 ? 48.025 44.534 33.425 1.00 10.79 424 GLY A N 1
ATOM 3113 C CA . GLY A 1 424 ? 47.870 43.385 32.551 1.00 12.91 424 GLY A CA 1
ATOM 3114 C C . GLY A 1 424 ? 47.893 42.057 33.288 1.00 13.12 424 GLY A C 1
ATOM 3115 O O . GLY A 1 424 ? 47.322 41.078 32.817 1.00 14.28 424 GLY A O 1
ATOM 3116 N N . LYS A 1 425 ? 48.552 42.007 34.441 1.00 11.51 425 LYS A N 1
ATOM 3117 C CA . LYS A 1 425 ? 48.612 40.762 35.201 1.00 17.21 425 LYS A CA 1
ATOM 3118 C C . LYS A 1 425 ? 47.440 40.632 36.171 1.00 12.29 425 LYS A C 1
ATOM 3119 O O . LYS A 1 425 ? 46.959 39.533 36.427 1.00 14.55 425 LYS A O 1
ATOM 3125 N N . ALA A 1 426 ? 46.978 41.759 36.697 1.00 11.80 426 ALA A N 1
ATOM 3126 C CA . ALA A 1 426 ? 45.872 41.758 37.641 1.00 13.05 426 ALA A CA 1
ATOM 3127 C C . ALA A 1 426 ? 44.511 41.497 36.994 1.00 14.15 426 ALA A C 1
ATOM 3128 O O . ALA A 1 426 ? 43.680 40.785 37.564 1.00 12.62 426 ALA A O 1
ATOM 3130 N N . PHE A 1 427 ? 44.286 42.058 35.807 1.00 12.28 427 PHE A N 1
ATOM 3131 C CA . PHE A 1 427 ? 43.001 41.892 35.134 1.00 7.10 427 PHE A CA 1
ATOM 3132 C C . PHE A 1 427 ? 43.057 41.502 33.663 1.00 9.11 427 PHE A C 1
ATOM 31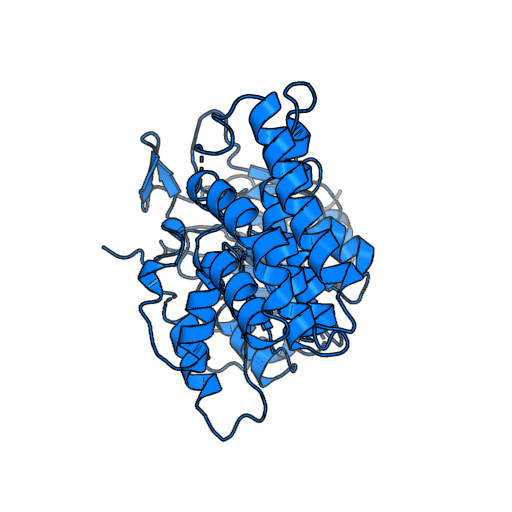33 O O . PHE A 1 427 ? 43.962 41.901 32.923 1.00 8.37 427 PHE A O 1
ATOM 3141 N N . ASP A 1 428 ? 42.055 40.737 33.243 1.00 8.39 428 ASP A N 1
ATOM 3142 C CA . ASP A 1 428 ? 41.930 40.307 31.857 1.00 9.75 428 ASP A CA 1
ATOM 3143 C C . ASP A 1 428 ? 41.140 41.394 31.121 1.00 9.33 428 ASP A C 1
ATOM 3144 O O . ASP A 1 428 ? 41.371 41.662 29.948 1.00 9.71 428 ASP A O 1
ATOM 3149 N N . ILE A 1 429 ? 40.209 42.029 31.826 1.00 9.69 429 ILE A N 1
ATOM 3150 C CA . ILE A 1 429 ? 39.372 43.058 31.214 1.00 7.95 429 ILE A CA 1
ATOM 3151 C C . ILE A 1 429 ? 39.238 44.287 32.099 1.00 8.83 429 ILE A C 1
ATOM 3152 O O . ILE A 1 429 ? 38.969 44.166 33.296 1.00 9.99 429 ILE A O 1
ATOM 3157 N N . LEU A 1 430 ? 39.425 45.470 31.512 1.00 9.64 430 LEU A N 1
ATOM 3158 C CA . LEU A 1 430 ? 39.300 46.709 32.271 1.00 10.17 430 LEU A CA 1
ATOM 3159 C C . LEU A 1 430 ? 38.157 47.597 31.784 1.00 10.32 430 LEU A C 1
ATOM 3160 O O . LEU A 1 430 ? 37.987 47.822 30.587 1.00 11.08 430 LEU A O 1
ATOM 3165 N N . VAL A 1 431 ? 37.380 48.099 32.735 1.00 9.85 431 VAL A N 1
ATOM 3166 C CA . VAL A 1 431 ? 36.271 48.989 32.444 1.00 7.53 431 VAL A CA 1
ATOM 3167 C C . VAL A 1 431 ? 36.608 50.336 33.066 1.00 7.53 431 VAL A C 1
ATOM 3168 O O . VAL A 1 431 ? 36.705 50.453 34.289 1.00 7.84 431 VAL A O 1
ATOM 3172 N N . GLN A 1 432 ? 36.800 51.347 32.223 1.00 7.35 432 GLN A N 1
ATOM 3173 C CA . GLN A 1 432 ? 37.145 52.687 32.697 1.00 6.17 432 GLN A CA 1
ATOM 3174 C C . GLN A 1 432 ? 35.927 53.608 32.716 1.00 8.50 432 GLN A C 1
ATOM 3175 O O . GLN A 1 432 ? 35.158 53.655 31.760 1.00 10.07 432 GLN A O 1
ATOM 3181 N N . ILE A 1 433 ? 35.759 54.325 33.820 1.00 8.84 433 ILE A N 1
ATOM 3182 C CA . ILE A 1 433 ? 34.662 55.274 33.990 1.00 5.96 433 ILE A CA 1
ATOM 3183 C C . ILE A 1 433 ? 35.365 56.588 34.337 1.00 7.19 433 ILE A C 1
ATOM 3184 O O . ILE A 1 433 ? 35.905 56.752 35.436 1.00 3.90 433 ILE A O 1
ATOM 3189 N N . GLN A 1 434 ? 35.370 57.514 33.384 1.00 5.70 434 GLN A N 1
ATOM 3190 C CA . GLN A 1 434 ? 36.069 58.782 33.548 1.00 9.17 434 GLN A CA 1
ATOM 3191 C C . GLN A 1 434 ? 35.564 59.718 34.642 1.00 11.70 434 GLN A C 1
ATOM 3192 O O . GLN A 1 434 ? 36.353 60.468 35.215 1.00 9.83 434 GLN A O 1
ATOM 3198 N N . LYS A 1 435 ? 34.270 59.700 34.943 1.00 12.18 435 LYS A N 1
ATOM 3199 C CA . LYS A 1 435 ? 33.787 60.558 36.023 1.00 8.68 435 LYS A CA 1
ATOM 3200 C C . LYS A 1 435 ? 32.776 59.863 36.925 1.00 10.27 435 LYS A C 1
ATOM 3201 O O . LYS A 1 435 ? 31.739 59.381 36.476 1.00 12.46 435 LYS A O 1
ATOM 3207 N N . VAL A 1 436 ? 33.089 59.810 38.212 1.00 11.10 436 VAL A N 1
ATOM 3208 C CA . VAL A 1 436 ? 32.194 59.185 39.169 1.00 10.74 436 VAL A CA 1
ATOM 3209 C C . VAL A 1 436 ? 31.677 60.199 40.180 1.00 12.39 436 VAL A C 1
ATOM 3210 O O . VAL A 1 436 ? 32.240 61.286 40.331 1.00 10.91 436 VAL A O 1
ATOM 3214 N N . SER A 1 437 ? 30.596 59.824 40.855 1.00 11.08 437 SER A N 1
ATOM 3215 C CA . SER A 1 437 ? 29.977 60.635 41.890 1.00 13.01 437 SER A CA 1
ATOM 3216 C C . SER A 1 437 ? 29.687 59.667 43.050 1.00 14.56 437 SER A C 1
ATOM 3217 O O . SER A 1 437 ? 29.707 58.447 42.872 1.00 11.74 437 SER A O 1
ATOM 3220 N N . PRO A 1 438 ? 29.409 60.195 44.252 1.00 14.69 438 PRO A N 1
ATOM 3221 C CA . PRO A 1 438 ? 29.125 59.380 45.439 1.00 11.68 438 PRO A CA 1
ATOM 3222 C C . PRO A 1 438 ? 27.950 58.398 45.337 1.00 14.45 438 PRO A C 1
ATOM 3223 O O . PRO A 1 438 ? 26.904 58.710 44.761 1.00 13.92 438 PRO A O 1
ATOM 3227 N N . SER A 1 439 ? 28.133 57.207 45.900 1.00 13.23 439 SER A N 1
ATOM 3228 C CA . SER A 1 439 ? 27.077 56.202 45.912 1.00 11.76 439 SER A CA 1
ATOM 3229 C C . SER A 1 439 ? 25.938 56.835 46.704 1.00 14.19 439 SER A C 1
ATOM 3230 O O . SER A 1 439 ? 26.171 57.691 47.554 1.00 9.76 439 SER A O 1
ATOM 3233 N N . GLN A 1 440 ? 24.710 56.424 46.429 1.00 14.98 440 GLN A N 1
ATOM 3234 C CA . GLN A 1 440 ? 23.564 57.002 47.118 1.00 18.84 440 GLN A CA 1
ATOM 3235 C C . GLN A 1 440 ? 23.250 56.248 48.406 1.00 18.18 440 GLN A C 1
ATOM 3236 O O . GLN A 1 440 ? 22.318 55.451 48.467 1.00 17.60 440 GLN A O 1
ATOM 3242 N N . VAL A 1 441 ? 24.046 56.518 49.435 1.00 22.74 441 VAL A N 1
ATOM 3243 C CA . VAL A 1 441 ? 23.898 55.871 50.733 1.00 28.24 441 VAL A CA 1
ATOM 3244 C C . VAL A 1 441 ? 22.631 56.290 51.467 1.00 31.65 441 VAL A C 1
ATOM 3245 O O . VAL A 1 441 ? 22.318 57.476 51.563 1.00 30.53 441 VAL A O 1
ATOM 3249 N N . HIS A 1 442 ? 21.911 55.302 51.990 1.00 36.35 442 HIS A N 1
ATOM 3250 C CA . HIS A 1 442 ? 20.676 55.549 52.725 1.00 40.84 442 HIS A CA 1
ATOM 3251 C C . HIS A 1 442 ? 20.837 56.555 53.851 1.00 43.83 442 HIS A C 1
ATOM 3252 O O . HIS A 1 442 ? 21.913 56.695 54.428 1.00 44.62 442 HIS A O 1
ATOM 3259 N N . GLN A 1 443 ? 19.749 57.246 54.167 1.00 48.46 443 GLN A N 1
ATOM 3260 C CA . GLN A 1 443 ? 19.762 58.235 55.232 1.00 52.16 443 GLN A CA 1
ATOM 3261 C C . GLN A 1 443 ? 18.565 58.036 56.162 1.00 54.17 443 GLN A C 1
ATOM 3262 O O . GLN A 1 443 ? 18.563 57.036 56.916 1.00 54.05 443 GLN A O 1
#

CATH classification: 3.40.1660.10 (+2 more: 3.30.1870.10, 1.20.1440.30)